Protein AF-A0A6G1S6I3-F1 (afdb_monomer_lite)

pLDDT: mean 80.15, std 24.61, range [24.91, 98.75]

Sequence (447 aa):
QQQQQQQQTSSEDKPTVAAAPRSRAELRSLWRKAIREQITLLKMDKQNQKLLGSSSNNNTIQANSCQRLSPAPPPSTTAARPSSGLGGGISPDCGLDSANGIKLNYKPVRWSKEAPQQWDRILKQDPTKKVPFTEVARLVRLGVPMKRRGEIWMFLMNQYQLRYGTSFQPVDSDFRGDANQTYRGLLSQLSTQQHEIFVDIGRTFPSHPYYSQYLSIGQLSLFNLLKAYSLLDRQVGYCQGLSFVAGILLLHVDSEDEAFELMRHLMFNFGLRKQYLPSMDALHLQLYQMTRLLRDHEFQIFDHFDKHDISPSLYAAPWFLTLFASQFPLGFVARLLDLIYLIGIEAIFRVSLTLLAYHRSSIIDCASLEFIMDFMRDGLTKIDDQNLVKIFNDALALDLRNKLIEYEIEYSFYCAEDMARAQSGNQNPNQHHHHHHHHHHHHRGAG

Secondary structure (DSSP, 8-state):
--SS----S--------PPPPPPHHHHHHHHHHHHHHHHHHHHHHHHHHHHHHHHHHHSSSSSS---------------------------S---HHHHHHHHT-SPPPP--TTHHHHHHHHHTS-TTSPPPHHHHHHHHHH---GGGHHHHHHHHHHHHHHHH--SS--S-TT--S-TT--HHHHHTSPPTTHHHHHHHHTTSSTTSTTTSSTT-HHHHHHHHHHHHHHHH-TTT---TTHHHHHHHHHTT-S-HHHHHHHHHIIIIIS-GGGGGSTT-HHHHHHHHHHHHHHHHH-HHHHHHHHHTT--GGGTTHHHHHHTTTTTS-HHHHHHHHHHHHHH-THHHHHHHHHHHHHTHHHHHT--SHHHHHHIIIIITT---HHHHHHHHHHHHH---HHHHHHHHHHHHHHHHHHHHHHHHTTS-SS-----------------

Foldseek 3Di:
DPDPPDDDDDDDDDDDPDDPDDDPVVVVVVVVVVVVVVVVVVVVVVVVVVVVVVVVVVVVVPPPDDDDDDDDDDDDDDDDDDDDDDDDDDDPDDDPPPLLVQLLPFDAQDAAPCLVVLVVVVLPDDLLDADDLVSLLVSLLRPDDQQCLLVNLVSLLSNLCNVPVDDLAAPDPPQDFDSPDALVNQLVDDAPCLVVLLVQLCLAPCVRRQRVDDPHPLSVLLSSLLSSVLSRRVQLRDARQVSLVLSLLVSRDSDSRSSNSSSSCQCGVLVLVVCSGPVNPVVVLVQLLLLVLCVVPVVLLNVLCVVQVHGCVLQCSSCSSNVCRSQETSNLSSSLSSVCSSPNPVSSSLLVSLLCVVCVVVLNPQDHPVSNSVCSRNVSRPDDSVVSSVSSSSSSVDDCVVVSVVSSVVVVVVVVVVVVVVVVVVPDPDDDDDDDDDDDDDDDDDD

InterPro domains:
  IPR000195 Rab-GAP-TBC domain [PF00566] (149-363)
  IPR000195 Rab-GAP-TBC domain [PS50086] (143-344)
  IPR000195 Rab-GAP-TBC domain [SM00164] (140-367)
  IPR021785 Domain of unknown function DUF3350 [PF11830] (9-51)
  IPR035969 Rab-GAP-TBC domain superfamily [SSF47923] (124-304)
  IPR035969 Rab-GAP-TBC domain superfamily [SSF47923] (280-396)
  IPR050302 Rab GTPase-activating TBC domain-containing protein [PTHR47219] (10-427)

Radius of gyration: 29.83 Å; chains: 1; bounding box: 101×83×102 Å

Organism: NCBI:txid561515

Structure (mmCIF, N/CA/C/O backbone):
data_AF-A0A6G1S6I3-F1
#
_entry.id   AF-A0A6G1S6I3-F1
#
loop_
_atom_site.group_PDB
_atom_site.id
_atom_site.type_symbol
_atom_site.label_atom_id
_atom_site.label_alt_id
_atom_site.label_comp_id
_atom_site.label_asym_id
_atom_site.label_entity_id
_atom_site.label_seq_id
_atom_site.pdbx_PDB_ins_code
_atom_site.Cartn_x
_atom_site.Cartn_y
_atom_site.Cartn_z
_atom_site.occupancy
_atom_site.B_iso_or_equiv
_atom_site.auth_seq_id
_atom_site.auth_comp_id
_atom_site.auth_asym_id
_atom_site.auth_atom_id
_atom_site.pdbx_PDB_model_num
ATOM 1 N N . GLN A 1 1 ? 75.418 12.137 -12.716 1.00 45.47 1 GLN A N 1
ATOM 2 C CA . GLN A 1 1 ? 74.433 12.907 -13.508 1.00 45.47 1 GLN A CA 1
ATOM 3 C C . GLN A 1 1 ? 74.299 12.390 -14.953 1.00 45.47 1 GLN A C 1
ATOM 5 O O . GLN A 1 1 ? 74.068 13.170 -15.859 1.00 45.47 1 GLN A O 1
ATOM 10 N N . GLN A 1 2 ? 74.360 11.070 -15.165 1.00 41.38 2 GLN A N 1
ATOM 11 C CA . GLN A 1 2 ? 73.916 10.367 -16.378 1.00 41.38 2 GLN A CA 1
ATOM 12 C C . GLN A 1 2 ? 73.613 8.927 -15.945 1.00 41.38 2 GLN A C 1
ATOM 14 O O . GLN A 1 2 ? 74.511 8.098 -15.971 1.00 41.38 2 GLN A O 1
ATOM 19 N N . GLN A 1 3 ? 72.418 8.669 -15.399 1.00 36.34 3 GLN A N 1
ATOM 20 C CA . GLN A 1 3 ? 71.861 7.307 -15.233 1.00 36.34 3 GLN A CA 1
ATOM 21 C C . GLN A 1 3 ? 70.402 7.296 -14.723 1.00 36.34 3 GLN A C 1
ATOM 23 O O . GLN A 1 3 ? 69.977 6.355 -14.065 1.00 36.34 3 GLN A O 1
ATOM 28 N N . GLN A 1 4 ? 69.609 8.338 -15.012 1.00 38.41 4 GLN A N 1
ATOM 29 C CA . GLN A 1 4 ? 68.197 8.393 -14.591 1.00 38.41 4 GLN A CA 1
ATOM 30 C C . GLN A 1 4 ? 67.244 9.057 -15.601 1.00 38.41 4 GLN A C 1
ATOM 32 O O . GLN A 1 4 ? 66.181 9.538 -15.229 1.00 38.41 4 GLN A O 1
ATOM 37 N N . GLN A 1 5 ? 67.578 9.053 -16.893 1.00 42.41 5 GLN A N 1
ATOM 38 C CA . GLN A 1 5 ? 66.646 9.451 -17.956 1.00 42.41 5 GLN A CA 1
ATOM 39 C C . GLN A 1 5 ? 66.814 8.531 -19.161 1.00 42.41 5 GLN A C 1
ATOM 41 O O . GLN A 1 5 ? 67.580 8.819 -20.070 1.00 42.41 5 GLN A O 1
ATOM 46 N N . GLN A 1 6 ? 66.123 7.396 -19.114 1.00 33.06 6 GLN A N 1
ATOM 47 C CA . GLN A 1 6 ? 65.689 6.605 -20.270 1.00 33.06 6 GLN A CA 1
ATOM 48 C C . GLN A 1 6 ? 64.603 5.636 -19.772 1.00 33.06 6 GLN A C 1
ATOM 50 O O . GLN A 1 6 ? 64.751 4.421 -19.736 1.00 33.06 6 GLN A O 1
ATOM 55 N N . GLN A 1 7 ? 63.508 6.220 -19.281 1.00 38.91 7 GLN A N 1
ATOM 56 C CA . GLN A 1 7 ? 62.196 5.582 -19.321 1.00 38.91 7 GLN A CA 1
ATOM 57 C C . GLN A 1 7 ? 61.546 5.984 -20.646 1.00 38.91 7 GLN A C 1
ATOM 59 O O . GLN A 1 7 ? 61.703 7.126 -21.065 1.00 38.91 7 GLN A O 1
ATOM 64 N N . GLN A 1 8 ? 60.783 5.056 -21.227 1.00 41.56 8 GLN A N 1
ATOM 65 C CA . GLN A 1 8 ? 60.054 5.132 -22.502 1.00 41.56 8 GLN A CA 1
ATOM 66 C C . GLN A 1 8 ? 60.858 4.696 -23.729 1.00 41.56 8 GLN A C 1
ATOM 68 O O . GLN A 1 8 ? 61.377 5.505 -24.488 1.00 41.56 8 GLN A O 1
ATOM 73 N N . THR A 1 9 ? 60.918 3.382 -23.944 1.00 37.66 9 THR A N 1
ATOM 74 C CA . THR A 1 9 ? 60.496 2.698 -25.185 1.00 37.66 9 THR A CA 1
ATOM 75 C C . THR A 1 9 ? 60.790 1.201 -25.040 1.00 37.66 9 THR A C 1
ATOM 77 O O . THR A 1 9 ? 61.778 0.822 -24.424 1.00 37.66 9 THR A O 1
ATOM 80 N N . SER A 1 10 ? 59.923 0.358 -25.605 1.00 36.47 10 SER A N 1
ATOM 81 C CA . SER A 1 10 ? 59.977 -1.117 -25.648 1.00 36.47 10 SER A CA 1
ATOM 82 C C . SER A 1 10 ? 59.560 -1.883 -24.377 1.00 36.47 10 SER A C 1
ATOM 84 O O . SER A 1 10 ? 60.345 -2.154 -23.478 1.00 36.47 10 SER A O 1
ATOM 86 N N . SER A 1 11 ? 58.298 -2.315 -24.336 1.00 31.52 11 SER A N 1
ATOM 87 C CA . SER A 1 11 ? 57.974 -3.645 -23.805 1.00 31.52 11 SER A CA 1
ATOM 88 C C . SER A 1 11 ? 56.847 -4.253 -24.637 1.00 31.52 11 SER A C 1
ATOM 90 O O . SER A 1 11 ? 55.808 -3.642 -24.859 1.00 31.52 11 SER A O 1
ATOM 92 N N . GLU A 1 12 ? 57.183 -5.414 -25.177 1.00 34.47 12 GLU A N 1
ATOM 93 C CA . GLU A 1 12 ? 56.490 -6.275 -26.126 1.00 34.47 12 GLU A CA 1
ATOM 94 C C . GLU A 1 12 ? 55.031 -6.600 -25.768 1.00 34.47 12 GLU A C 1
ATOM 96 O O . GLU A 1 12 ? 54.714 -7.004 -24.646 1.00 34.47 12 GLU A O 1
ATOM 101 N N . ASP A 1 13 ? 54.166 -6.507 -26.782 1.00 35.06 13 ASP A N 1
ATOM 102 C CA . ASP A 1 13 ? 52.813 -7.057 -26.808 1.00 35.06 13 ASP A CA 1
ATOM 103 C C . ASP A 1 13 ? 52.830 -8.573 -26.550 1.00 35.06 13 ASP A C 1
ATOM 105 O O . ASP A 1 13 ? 53.221 -9.374 -27.404 1.00 35.06 13 ASP A O 1
ATOM 109 N N . LYS A 1 14 ? 52.334 -8.990 -25.381 1.00 37.66 14 LYS A N 1
ATOM 110 C CA . LYS A 1 14 ? 51.803 -10.344 -25.184 1.00 37.66 14 LYS A CA 1
ATOM 111 C C . LYS A 1 14 ? 50.299 -10.307 -25.450 1.00 37.66 14 LYS A C 1
ATOM 113 O O . LYS A 1 14 ? 49.610 -9.527 -24.793 1.00 37.66 14 LYS A O 1
ATOM 118 N N . PRO A 1 15 ? 49.756 -11.158 -26.339 1.00 35.81 15 PRO A N 1
ATOM 119 C CA . PRO A 1 15 ? 48.322 -11.194 -26.570 1.00 35.81 15 PRO A CA 1
ATOM 120 C C . PRO A 1 15 ? 47.624 -11.697 -25.302 1.00 35.81 15 PRO A C 1
ATOM 122 O O . PRO A 1 15 ? 47.793 -12.844 -24.882 1.00 35.81 15 PRO A O 1
ATOM 125 N N . THR A 1 16 ? 46.840 -10.826 -24.674 1.00 38.66 16 THR A N 1
ATOM 126 C CA . THR A 1 16 ? 45.869 -11.187 -23.645 1.00 38.66 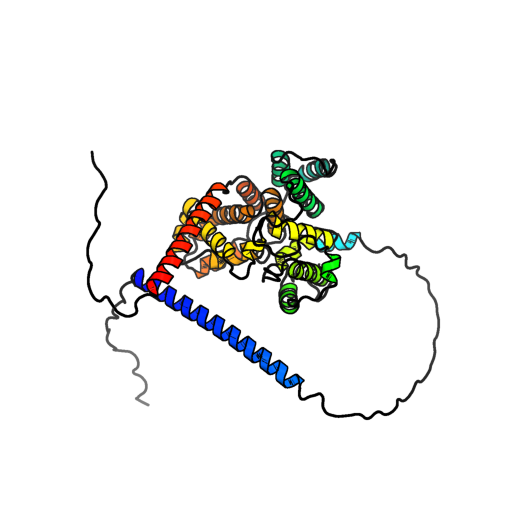16 THR A CA 1
ATOM 127 C C . THR A 1 16 ? 44.805 -12.065 -24.292 1.00 38.66 16 THR A C 1
ATOM 129 O O . THR A 1 16 ? 43.951 -11.599 -25.041 1.00 38.66 16 THR A O 1
ATOM 132 N N . VAL A 1 17 ? 44.872 -13.369 -24.019 1.00 40.06 17 VAL A N 1
ATOM 133 C CA . VAL A 1 17 ? 43.824 -14.326 -24.381 1.00 40.06 17 VAL A CA 1
ATOM 134 C C . VAL A 1 17 ? 42.532 -13.869 -23.704 1.00 40.06 17 VAL A C 1
ATOM 136 O O . VAL A 1 17 ? 42.394 -13.965 -22.485 1.00 40.06 17 VAL A O 1
ATOM 139 N N . ALA A 1 18 ? 41.600 -13.329 -24.490 1.00 41.09 18 ALA A N 1
ATOM 140 C CA . ALA A 1 18 ? 40.268 -12.982 -24.023 1.00 41.09 18 ALA A CA 1
ATOM 141 C C . ALA A 1 18 ? 39.595 -14.251 -23.478 1.00 41.09 18 ALA A C 1
ATOM 143 O O . ALA A 1 18 ? 39.411 -15.229 -24.205 1.00 41.09 18 ALA A O 1
ATOM 144 N N . ALA A 1 19 ? 39.272 -14.254 -22.183 1.00 51.22 19 ALA A N 1
ATOM 145 C CA . ALA A 1 19 ? 38.550 -15.352 -21.558 1.00 51.22 19 ALA A CA 1
ATOM 146 C C . ALA A 1 19 ? 37.203 -15.528 -22.272 1.00 51.22 19 ALA A C 1
ATOM 148 O O . ALA A 1 19 ? 36.432 -14.574 -22.392 1.00 51.22 19 ALA A O 1
ATOM 149 N N . ALA A 1 20 ? 36.942 -16.739 -22.766 1.00 55.16 20 ALA A N 1
ATOM 150 C CA . ALA A 1 20 ? 35.698 -17.068 -23.447 1.00 55.16 20 ALA A CA 1
ATOM 151 C C . ALA A 1 20 ? 34.478 -16.697 -22.573 1.00 55.16 20 ALA A C 1
ATOM 153 O O . ALA A 1 20 ? 34.546 -16.825 -21.344 1.00 55.16 20 ALA A O 1
ATOM 154 N N . PRO A 1 21 ? 33.364 -16.241 -23.176 1.00 51.81 21 PRO A N 1
ATOM 155 C CA . PRO A 1 21 ? 32.158 -15.896 -22.434 1.00 51.81 21 PRO A CA 1
ATOM 156 C C . PRO A 1 21 ? 31.689 -17.102 -21.613 1.00 51.81 21 PRO A C 1
ATOM 158 O O . PRO A 1 21 ? 31.485 -18.192 -22.150 1.00 51.81 21 PRO A O 1
ATOM 161 N N . ARG A 1 22 ? 31.555 -16.902 -20.295 1.00 68.75 22 ARG A N 1
ATOM 162 C CA . ARG A 1 22 ? 31.169 -17.956 -19.347 1.00 68.75 22 ARG A CA 1
ATOM 163 C C . ARG A 1 22 ? 29.825 -18.540 -19.752 1.00 68.75 22 ARG A C 1
ATOM 165 O O . ARG A 1 22 ? 28.855 -17.816 -19.975 1.00 68.75 22 ARG A O 1
ATOM 172 N N . SER A 1 23 ? 29.755 -19.861 -19.819 1.00 70.88 23 SER A N 1
ATOM 173 C CA . SER A 1 23 ? 28.521 -20.552 -20.167 1.00 70.88 23 SER A CA 1
ATOM 174 C C . SER A 1 23 ? 27.442 -20.312 -19.101 1.00 70.88 23 SER A C 1
ATOM 176 O O . SER A 1 23 ? 27.721 -20.135 -17.912 1.00 70.88 23 SER A O 1
ATOM 178 N N . ARG A 1 24 ? 26.166 -20.374 -19.497 1.00 50.72 24 ARG A N 1
ATOM 179 C CA . ARG A 1 24 ? 25.011 -20.237 -18.585 1.00 50.72 24 ARG A CA 1
ATOM 180 C C . ARG A 1 24 ? 25.060 -21.221 -17.401 1.00 50.72 24 ARG A C 1
ATOM 182 O O . ARG A 1 24 ? 24.511 -20.943 -16.336 1.00 50.72 24 ARG A O 1
ATOM 189 N N . ALA A 1 25 ? 25.726 -22.366 -17.571 1.00 54.75 25 ALA A N 1
ATOM 190 C CA . ALA A 1 25 ? 25.947 -23.356 -16.519 1.00 54.75 25 ALA A CA 1
ATOM 191 C C . ALA A 1 25 ? 26.998 -22.903 -15.489 1.00 54.75 25 ALA A C 1
ATOM 193 O O . ALA A 1 25 ? 26.793 -23.082 -14.286 1.00 54.75 25 ALA A O 1
ATOM 194 N N . GLU A 1 26 ? 28.081 -22.265 -15.935 1.00 57.44 26 GLU A N 1
ATOM 195 C CA . GLU A 1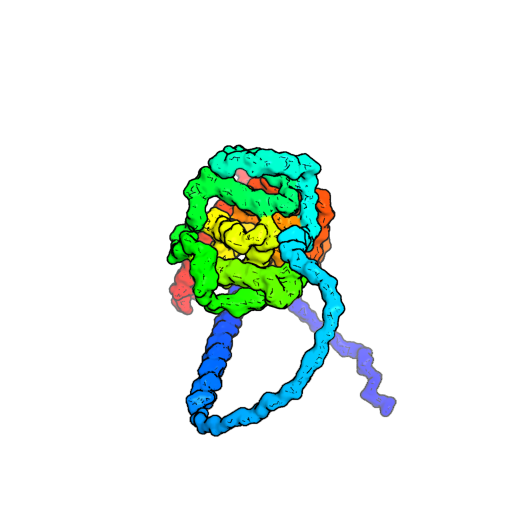 26 ? 29.119 -21.704 -15.064 1.00 57.44 26 GLU A CA 1
ATOM 196 C C . GLU A 1 26 ? 28.604 -20.499 -14.280 1.00 57.44 26 GLU A C 1
ATOM 198 O O . GLU A 1 26 ? 28.849 -20.410 -13.079 1.00 57.44 26 GLU A O 1
ATOM 203 N N . LEU A 1 27 ? 27.807 -19.629 -14.908 1.00 55.47 27 LEU A N 1
ATOM 204 C CA . LEU A 1 27 ? 27.153 -18.509 -14.221 1.00 55.47 27 LEU A CA 1
ATOM 205 C C . LEU A 1 27 ? 26.205 -18.999 -13.118 1.00 55.47 27 LEU A C 1
ATOM 207 O O . LEU A 1 27 ? 26.269 -18.524 -11.987 1.00 55.47 27 LEU A O 1
ATOM 211 N N . ARG A 1 28 ? 25.398 -20.035 -13.389 1.00 49.44 28 ARG A N 1
ATOM 212 C CA . ARG A 1 28 ? 24.546 -20.679 -12.370 1.00 49.44 28 ARG A CA 1
ATOM 213 C C . ARG A 1 28 ? 25.351 -21.357 -11.258 1.00 49.44 28 ARG A C 1
ATOM 215 O O . ARG A 1 28 ? 24.899 -21.405 -10.116 1.00 49.44 28 ARG A O 1
ATOM 222 N N . SER A 1 29 ? 26.521 -21.911 -11.572 1.00 65.44 29 SER A N 1
ATOM 223 C CA . SER A 1 29 ? 27.428 -22.496 -10.575 1.00 65.44 29 SER A CA 1
ATOM 224 C C . SER A 1 29 ? 28.012 -21.425 -9.651 1.00 65.44 29 SER A C 1
ATOM 226 O O . SER A 1 29 ? 27.959 -21.562 -8.429 1.00 65.44 29 SER A O 1
ATOM 228 N N . LEU A 1 30 ? 28.477 -20.315 -10.228 1.00 61.72 30 LEU A N 1
ATOM 229 C CA . LEU A 1 30 ? 28.998 -19.164 -9.494 1.00 61.72 30 LEU A CA 1
ATOM 230 C C . LEU A 1 30 ? 27.917 -18.496 -8.638 1.00 61.72 30 LEU A C 1
ATOM 232 O O . LEU A 1 30 ? 28.175 -18.187 -7.480 1.00 61.72 30 LEU A O 1
ATOM 236 N N . TRP A 1 31 ? 26.692 -18.371 -9.151 1.00 50.09 31 TRP A N 1
ATOM 237 C CA . TRP A 1 31 ? 25.556 -17.835 -8.398 1.00 50.09 31 TRP A CA 1
ATOM 238 C C . TRP A 1 31 ? 25.187 -18.719 -7.198 1.00 50.09 31 TRP A C 1
ATOM 240 O O . TRP A 1 31 ? 25.031 -18.233 -6.080 1.00 50.09 31 TRP A O 1
ATOM 250 N N . ARG A 1 32 ? 25.161 -20.048 -7.379 1.00 54.94 32 ARG A N 1
ATOM 251 C CA . ARG A 1 32 ? 24.973 -20.997 -6.267 1.00 54.94 32 ARG A CA 1
ATOM 252 C C . ARG A 1 32 ? 26.097 -20.924 -5.235 1.00 54.94 32 ARG A C 1
ATOM 254 O O . ARG A 1 32 ? 25.830 -21.078 -4.044 1.00 54.94 32 ARG A O 1
ATOM 261 N N . LYS A 1 33 ? 27.338 -20.701 -5.673 1.00 66.75 33 LYS A N 1
ATOM 262 C CA . LYS A 1 33 ? 28.486 -20.524 -4.779 1.00 66.75 33 LYS A CA 1
ATOM 263 C C . LYS A 1 33 ? 28.356 -19.231 -3.965 1.00 66.75 33 LYS A C 1
ATOM 265 O O . LYS A 1 33 ? 28.457 -19.296 -2.745 1.00 66.75 33 LYS A O 1
ATOM 270 N N . ALA A 1 34 ? 28.004 -18.120 -4.611 1.00 59.44 34 ALA A N 1
ATOM 271 C CA . ALA A 1 34 ? 27.787 -16.828 -3.961 1.00 59.44 34 ALA A CA 1
ATOM 272 C C . ALA A 1 34 ? 26.655 -16.876 -2.919 1.00 59.44 34 ALA A C 1
ATOM 274 O O . ALA A 1 34 ? 26.817 -16.386 -1.805 1.00 59.44 34 ALA A O 1
ATOM 275 N N . ILE A 1 35 ? 25.538 -17.548 -3.222 1.00 63.50 35 ILE A N 1
ATOM 276 C CA . ILE A 1 35 ? 24.434 -17.721 -2.261 1.00 63.50 35 ILE A CA 1
ATOM 277 C C . ILE A 1 35 ? 24.872 -18.544 -1.048 1.00 63.50 35 ILE A C 1
ATOM 279 O O . ILE A 1 35 ? 24.544 -18.202 0.087 1.00 63.50 35 ILE A O 1
ATOM 283 N N . ARG A 1 36 ? 25.625 -19.631 -1.257 1.00 59.88 36 ARG A N 1
ATOM 284 C CA . ARG A 1 36 ? 26.124 -20.459 -0.147 1.00 59.88 36 ARG A CA 1
ATOM 285 C C . ARG A 1 36 ? 27.100 -19.690 0.739 1.00 59.88 36 ARG A C 1
ATOM 287 O O . ARG A 1 36 ? 27.023 -19.810 1.961 1.00 59.88 36 ARG A O 1
ATOM 294 N N . GLU A 1 37 ? 27.987 -18.903 0.139 1.00 69.00 37 GLU A N 1
ATOM 295 C CA . GLU A 1 37 ? 28.913 -18.028 0.863 1.00 69.00 37 GLU A CA 1
ATOM 296 C C . GLU A 1 37 ? 28.145 -16.974 1.673 1.00 69.00 37 GLU A C 1
ATOM 298 O O . GLU A 1 37 ? 28.385 -16.846 2.872 1.00 69.00 37 GLU A O 1
ATOM 303 N N . GLN A 1 38 ? 27.119 -16.344 1.093 1.00 60.72 38 GLN A N 1
ATOM 304 C CA . GLN A 1 38 ? 26.276 -15.368 1.791 1.00 60.72 38 GLN A CA 1
ATOM 305 C C . GLN A 1 38 ? 25.491 -15.980 2.961 1.00 60.72 38 GLN A C 1
ATOM 307 O O . GLN A 1 38 ? 25.434 -15.406 4.047 1.00 60.72 38 GLN A O 1
ATOM 312 N N . ILE A 1 39 ? 24.923 -17.176 2.786 1.00 66.94 39 ILE A N 1
ATOM 313 C CA . ILE A 1 39 ? 24.236 -17.901 3.868 1.00 66.94 39 ILE A CA 1
ATOM 314 C C . ILE A 1 39 ? 25.217 -18.264 4.988 1.00 66.94 39 ILE A C 1
ATOM 316 O O . ILE A 1 39 ? 24.855 -18.236 6.165 1.00 66.94 39 ILE A O 1
ATOM 320 N N . THR A 1 40 ? 26.455 -18.616 4.638 1.00 69.62 40 THR A N 1
ATOM 321 C CA . THR A 1 40 ? 27.494 -18.965 5.614 1.00 69.62 40 THR A CA 1
ATOM 322 C C . THR A 1 40 ? 27.918 -17.737 6.414 1.00 69.62 40 THR A C 1
ATOM 324 O O . THR A 1 40 ? 27.980 -17.815 7.639 1.00 69.62 40 THR A O 1
ATOM 327 N N . LEU A 1 41 ? 28.105 -16.594 5.749 1.00 73.00 41 LEU A N 1
ATOM 328 C CA . LEU A 1 41 ? 28.377 -15.308 6.392 1.00 73.00 41 LEU A CA 1
ATOM 329 C C . LEU A 1 41 ? 27.248 -14.906 7.348 1.00 73.00 41 LEU A C 1
ATOM 331 O O . LEU A 1 41 ? 27.505 -14.659 8.521 1.00 73.00 41 LEU A O 1
ATOM 335 N N . LEU A 1 42 ? 25.987 -14.977 6.910 1.00 64.38 42 LEU A N 1
ATOM 336 C CA . LEU A 1 42 ? 24.829 -14.661 7.757 1.00 64.38 42 LEU A CA 1
ATOM 337 C C . LEU A 1 42 ? 24.701 -15.597 8.972 1.00 64.38 42 LEU A C 1
ATOM 339 O O . LEU A 1 42 ? 24.310 -15.168 10.060 1.00 64.38 42 LEU A O 1
ATOM 343 N N . LYS A 1 43 ? 25.037 -16.884 8.819 1.00 70.94 43 LYS A N 1
ATOM 344 C CA . LYS A 1 43 ? 25.082 -17.834 9.944 1.00 70.94 43 LYS A CA 1
ATOM 345 C C . LYS A 1 43 ? 26.212 -17.503 10.917 1.00 70.94 43 LYS A C 1
ATOM 347 O O . LYS A 1 43 ? 25.989 -17.572 12.125 1.00 70.94 43 LYS A O 1
ATOM 352 N N . MET A 1 44 ? 27.382 -17.131 10.401 1.00 74.12 44 MET A N 1
ATOM 353 C CA . MET A 1 44 ? 28.539 -16.742 11.204 1.00 74.12 44 MET A CA 1
ATOM 354 C C . MET A 1 44 ? 28.271 -15.443 11.975 1.00 74.12 44 MET A C 1
ATOM 356 O O . MET A 1 44 ? 28.526 -15.396 13.175 1.00 74.12 44 MET A O 1
ATOM 360 N N . ASP A 1 45 ? 27.635 -14.448 11.354 1.00 68.75 45 ASP A N 1
ATOM 361 C CA . ASP A 1 45 ? 27.221 -13.203 12.015 1.00 68.75 45 ASP A CA 1
ATOM 362 C C . ASP A 1 45 ? 26.184 -13.450 13.113 1.00 68.75 45 ASP A C 1
ATOM 364 O O . ASP A 1 45 ? 26.303 -12.927 14.222 1.00 68.75 45 ASP A O 1
ATOM 368 N N . LYS A 1 46 ? 25.206 -14.329 12.864 1.00 74.00 46 LYS A N 1
ATOM 369 C CA . LYS A 1 46 ? 24.226 -14.738 13.881 1.00 74.00 46 LYS A CA 1
ATOM 370 C C . LYS A 1 46 ? 24.886 -15.462 15.059 1.00 74.00 46 LYS A C 1
ATOM 372 O O . LYS A 1 46 ? 24.431 -15.345 16.197 1.00 74.00 46 LYS A O 1
ATOM 377 N N . GLN A 1 47 ? 25.952 -16.220 14.807 1.00 72.69 47 GLN A N 1
ATOM 378 C CA . GLN A 1 47 ? 26.717 -16.908 15.844 1.00 72.69 47 GLN A CA 1
ATOM 379 C C . GLN A 1 47 ? 27.621 -15.936 16.620 1.00 72.69 47 GLN A C 1
ATOM 381 O O . GLN A 1 47 ? 27.671 -16.015 17.846 1.00 72.69 47 GLN A O 1
ATOM 386 N N . ASN A 1 48 ? 28.221 -14.952 15.947 1.00 67.81 48 ASN A N 1
ATOM 387 C CA . ASN A 1 48 ? 28.968 -13.860 16.574 1.00 67.81 48 ASN A CA 1
ATOM 388 C C . ASN A 1 48 ? 28.069 -12.983 17.457 1.00 67.81 48 ASN A C 1
ATOM 390 O O . ASN A 1 48 ? 28.450 -12.659 18.578 1.00 67.81 48 ASN A O 1
ATOM 394 N N . GLN A 1 49 ? 26.842 -12.676 17.029 1.00 71.69 49 GLN A N 1
ATOM 395 C CA . GLN A 1 49 ? 25.861 -11.965 17.860 1.00 71.69 49 GLN A CA 1
ATOM 396 C C . GLN A 1 49 ? 25.462 -12.767 19.110 1.00 71.69 49 GLN A C 1
ATOM 398 O O . GLN A 1 49 ? 25.328 -12.196 20.191 1.00 71.69 49 GLN A O 1
ATOM 403 N N . LYS A 1 50 ? 25.336 -14.098 19.003 1.00 71.94 50 LYS A N 1
ATOM 404 C CA . LYS A 1 50 ? 25.100 -14.974 20.166 1.00 71.94 50 LYS A CA 1
ATOM 405 C C . LYS A 1 50 ? 26.291 -15.014 21.127 1.00 71.94 50 LYS A C 1
ATOM 407 O O . LYS A 1 50 ? 26.083 -15.046 22.339 1.00 71.94 50 LYS A O 1
ATOM 412 N N . LEU A 1 51 ? 27.520 -14.997 20.610 1.00 67.81 51 LEU A N 1
ATOM 413 C CA . LEU A 1 51 ? 28.741 -14.952 21.422 1.00 67.81 51 LEU A CA 1
ATOM 414 C C . LEU A 1 51 ? 28.899 -13.596 22.127 1.00 67.81 51 LEU A C 1
ATOM 416 O O . LEU A 1 51 ? 29.160 -13.566 23.327 1.00 67.81 51 LEU A O 1
ATOM 420 N N . LEU A 1 52 ? 28.628 -12.485 21.435 1.00 59.59 52 LEU A N 1
ATOM 421 C CA . LEU A 1 52 ? 28.627 -11.138 22.018 1.00 59.59 52 LEU A CA 1
ATOM 422 C C . LEU A 1 52 ? 27.526 -10.970 23.081 1.00 59.59 52 LEU A C 1
ATOM 424 O O . LEU A 1 52 ? 27.790 -10.432 24.154 1.00 59.59 52 LEU A O 1
ATOM 428 N N . GLY A 1 53 ? 26.328 -11.519 22.847 1.00 54.03 53 GLY A N 1
ATOM 429 C CA . GLY A 1 53 ? 25.247 -11.549 23.842 1.00 54.03 53 GLY A CA 1
ATOM 430 C C . GLY A 1 53 ? 25.551 -12.426 25.066 1.00 54.03 53 GLY A C 1
ATOM 431 O O . GLY A 1 53 ? 25.083 -12.138 26.165 1.00 54.03 53 GLY A O 1
ATOM 432 N N . SER A 1 54 ? 26.384 -13.460 24.909 1.00 48.31 54 SER A N 1
ATOM 433 C CA . SER A 1 54 ? 26.816 -14.328 26.016 1.00 48.31 54 SER A CA 1
ATOM 434 C C . SER A 1 54 ? 27.953 -13.704 26.841 1.00 48.31 54 SER A C 1
ATOM 436 O O . SER A 1 54 ? 28.001 -13.895 28.055 1.00 48.31 54 SER A O 1
ATOM 438 N N . SER A 1 55 ? 28.825 -12.894 26.227 1.00 43.28 55 SER A N 1
ATOM 439 C CA . SER A 1 55 ? 29.861 -12.130 26.943 1.00 43.28 55 SER A CA 1
ATOM 440 C C . SER A 1 55 ? 29.296 -10.973 27.776 1.00 43.28 55 SER A C 1
ATOM 442 O O . SER A 1 55 ? 29.825 -10.703 28.854 1.00 43.28 55 SER A O 1
ATOM 444 N N . SER A 1 56 ? 28.199 -10.331 27.353 1.00 43.62 56 SER A N 1
ATOM 445 C CA . SER A 1 56 ? 27.531 -9.302 28.170 1.00 43.62 56 SER A CA 1
ATOM 446 C C . SER A 1 56 ? 26.876 -9.866 29.437 1.00 43.62 56 SER A C 1
ATOM 448 O O . SER A 1 56 ? 26.858 -9.176 30.452 1.00 43.62 56 SER A O 1
ATOM 450 N N . ASN A 1 57 ? 26.427 -11.127 29.429 1.00 41.66 57 ASN A N 1
ATOM 451 C CA . ASN A 1 57 ? 25.860 -11.776 30.619 1.00 41.66 57 ASN A CA 1
ATOM 452 C C . ASN A 1 57 ? 26.917 -12.226 31.643 1.00 41.66 57 ASN A C 1
ATOM 454 O O . ASN A 1 57 ? 26.606 -12.327 32.829 1.00 41.66 57 ASN A O 1
ATOM 458 N N . ASN A 1 58 ? 28.172 -12.438 31.231 1.00 37.75 58 ASN A N 1
ATOM 459 C CA . ASN A 1 58 ? 29.242 -12.831 32.156 1.00 37.75 58 ASN A CA 1
ATOM 460 C C . ASN A 1 58 ? 29.845 -11.648 32.936 1.00 37.75 58 ASN A C 1
ATOM 462 O O . ASN A 1 58 ? 30.360 -11.856 34.032 1.00 37.75 58 ASN A O 1
ATOM 466 N N . ASN A 1 59 ? 29.712 -10.408 32.450 1.00 40.47 59 ASN A N 1
ATOM 467 C CA . ASN A 1 59 ? 30.186 -9.219 33.176 1.00 40.47 59 ASN A CA 1
ATOM 468 C C . ASN A 1 59 ? 29.194 -8.691 34.229 1.00 40.47 59 ASN A C 1
ATOM 470 O O . ASN A 1 59 ? 29.572 -7.876 35.067 1.00 40.47 59 ASN A O 1
ATOM 474 N N . THR A 1 60 ? 27.944 -9.165 34.246 1.00 37.19 60 THR A N 1
ATOM 475 C CA . THR A 1 60 ? 26.935 -8.740 35.238 1.00 37.19 60 THR A CA 1
ATOM 476 C C . THR A 1 60 ? 26.935 -9.605 36.507 1.00 37.19 60 THR A C 1
ATOM 478 O O . THR A 1 60 ? 26.391 -9.192 37.528 1.00 37.19 60 THR A O 1
ATOM 481 N N . ILE A 1 61 ? 27.599 -10.769 36.506 1.00 36.31 61 ILE A N 1
ATOM 482 C CA . ILE A 1 61 ? 27.627 -11.681 37.668 1.00 36.31 61 ILE A CA 1
ATOM 483 C C . ILE A 1 61 ? 28.814 -11.420 38.622 1.00 36.31 61 ILE A C 1
ATOM 485 O O . ILE A 1 61 ? 28.792 -11.879 39.760 1.00 36.31 61 ILE A O 1
ATOM 489 N N . GLN A 1 62 ? 29.798 -10.590 38.253 1.00 32.47 62 GLN A N 1
ATOM 490 C CA . GLN A 1 62 ? 30.934 -10.255 39.136 1.00 32.47 62 GLN A CA 1
ATOM 491 C C . GLN A 1 62 ? 30.805 -8.945 39.936 1.00 32.47 62 GLN A C 1
ATOM 493 O O . GLN A 1 62 ? 31.704 -8.623 40.708 1.00 32.47 62 GLN A O 1
ATOM 498 N N . ALA A 1 63 ? 29.693 -8.209 39.830 1.00 32.75 63 ALA A N 1
ATOM 499 C CA . ALA A 1 63 ? 29.522 -6.921 40.522 1.00 32.75 63 ALA A CA 1
ATOM 500 C C . ALA A 1 63 ? 28.618 -6.960 41.776 1.00 32.75 63 ALA A C 1
ATOM 502 O O . ALA A 1 63 ? 28.382 -5.917 42.378 1.00 32.75 63 ALA A O 1
ATOM 503 N N . ASN A 1 64 ? 28.134 -8.135 42.205 1.00 32.53 64 ASN A N 1
ATOM 504 C CA . ASN A 1 64 ? 27.205 -8.275 43.342 1.00 32.53 64 ASN A CA 1
ATOM 505 C C . ASN A 1 64 ? 27.790 -9.033 44.547 1.00 32.53 64 ASN A C 1
ATOM 507 O O . ASN A 1 64 ? 27.099 -9.785 45.233 1.00 32.53 64 ASN A O 1
ATOM 511 N N . SER A 1 65 ? 29.063 -8.795 44.856 1.00 34.62 65 SER A N 1
ATOM 512 C CA . SER A 1 65 ? 29.657 -9.235 46.119 1.00 34.62 65 SER A CA 1
ATOM 513 C C . SER A 1 65 ? 30.604 -8.179 46.680 1.00 34.62 65 SER A C 1
ATOM 515 O O . SER A 1 65 ? 31.815 -8.318 46.574 1.00 34.62 65 SER A O 1
ATOM 517 N N . CYS A 1 66 ? 30.057 -7.124 47.286 1.00 28.22 66 CYS A N 1
ATOM 518 C CA . CYS A 1 66 ? 30.710 -6.424 48.393 1.00 28.22 66 CYS A CA 1
ATOM 519 C C . CYS A 1 66 ? 29.668 -5.645 49.204 1.00 28.22 66 CYS A C 1
ATOM 521 O O . CYS A 1 66 ? 28.820 -4.932 48.674 1.00 28.22 66 CYS A O 1
ATOM 523 N N . GLN A 1 67 ? 29.696 -5.883 50.508 1.00 31.81 67 GLN A N 1
ATOM 524 C CA . GLN A 1 67 ? 28.708 -5.477 51.494 1.00 31.81 67 GLN A CA 1
ATOM 525 C C . GLN A 1 67 ? 28.827 -3.994 51.887 1.00 31.81 67 GLN A C 1
ATOM 527 O O . GLN A 1 67 ? 29.924 -3.466 51.998 1.00 31.81 67 GLN A O 1
ATOM 532 N N . ARG A 1 68 ? 27.659 -3.403 52.187 1.00 29.59 68 ARG A N 1
ATOM 533 C CA . ARG A 1 68 ? 27.301 -2.691 53.434 1.00 29.59 68 ARG A CA 1
ATOM 534 C C . ARG A 1 68 ? 28.317 -1.666 53.974 1.00 29.59 68 ARG A C 1
ATOM 536 O O . ARG A 1 68 ? 29.349 -2.065 54.486 1.00 29.59 68 ARG A O 1
ATOM 543 N N . LEU A 1 69 ? 27.908 -0.391 54.025 1.00 27.14 69 LEU A N 1
ATOM 544 C CA . LEU A 1 69 ? 28.033 0.534 55.173 1.00 27.14 69 LEU A CA 1
ATOM 545 C C . LEU A 1 69 ? 27.368 1.887 54.824 1.00 27.14 69 LEU A C 1
ATOM 547 O O . LEU A 1 69 ? 27.702 2.507 53.821 1.00 27.14 69 LEU A O 1
ATOM 551 N N . SER A 1 70 ? 26.413 2.334 55.646 1.00 31.62 70 SER A N 1
ATOM 552 C CA . SER A 1 70 ? 25.922 3.728 55.675 1.00 31.62 70 SER A CA 1
ATOM 553 C C . SER A 1 70 ? 26.941 4.626 56.395 1.00 31.62 70 SER A C 1
ATOM 555 O O . SER A 1 70 ? 27.677 4.112 57.242 1.00 31.62 70 SER A O 1
ATOM 557 N N . PRO A 1 71 ? 26.972 5.951 56.135 1.00 31.78 71 PRO A N 1
ATOM 558 C CA . PRO A 1 71 ? 26.335 6.868 57.100 1.00 31.78 71 PRO A CA 1
ATOM 559 C C . PRO A 1 71 ? 25.726 8.184 56.534 1.00 31.78 71 PRO A C 1
ATOM 561 O O . PRO A 1 71 ? 26.138 8.688 55.499 1.00 31.78 71 PRO A O 1
ATOM 564 N N . ALA A 1 72 ? 24.741 8.684 57.302 1.00 27.39 72 ALA A N 1
ATOM 565 C CA . ALA A 1 72 ? 24.225 10.043 57.606 1.00 27.39 72 ALA A CA 1
ATOM 566 C C . ALA A 1 72 ? 24.258 11.251 56.609 1.00 27.39 72 ALA A C 1
ATOM 568 O O . ALA A 1 72 ? 25.233 11.442 55.890 1.00 27.39 72 ALA A O 1
ATOM 569 N N . PRO A 1 73 ? 23.242 12.158 56.659 1.00 42.97 73 PRO A N 1
ATOM 570 C CA . PRO A 1 73 ? 23.139 13.372 55.830 1.00 42.97 73 PRO A CA 1
ATOM 571 C C . PRO A 1 73 ? 23.566 14.670 56.562 1.00 42.97 73 PRO A C 1
ATOM 573 O O . PRO A 1 73 ? 23.572 14.702 57.794 1.00 42.97 73 PRO A O 1
ATOM 576 N N . PRO A 1 74 ? 23.825 15.777 55.831 1.00 31.86 74 PRO A N 1
ATOM 577 C CA . PRO A 1 74 ? 23.629 17.124 56.394 1.00 31.86 74 PRO A CA 1
ATOM 578 C C . PRO A 1 74 ? 22.984 18.107 55.363 1.00 31.86 74 PRO A C 1
ATOM 580 O O . PRO A 1 74 ? 22.602 17.677 54.276 1.00 31.86 74 PRO A O 1
ATOM 583 N N . PRO A 1 75 ? 22.742 19.398 55.682 1.00 31.75 75 PRO A N 1
ATOM 584 C CA . PRO A 1 75 ? 21.461 19.860 56.208 1.00 31.75 75 PRO A CA 1
ATOM 585 C C . PRO A 1 75 ? 20.772 20.926 55.328 1.00 31.75 75 PRO A C 1
ATOM 587 O O . PRO A 1 75 ? 21.333 21.494 54.395 1.00 31.75 75 PRO A O 1
ATOM 590 N N . SER A 1 76 ? 19.524 21.212 55.687 1.00 31.14 76 SER A N 1
ATOM 591 C CA . SER A 1 76 ? 18.679 22.302 55.200 1.00 31.14 76 SER A CA 1
ATOM 592 C C . SER A 1 76 ? 19.139 23.685 55.676 1.00 31.14 76 SER A C 1
ATOM 594 O O . SER A 1 76 ? 19.353 23.867 56.876 1.00 31.14 76 SER A O 1
ATOM 596 N N . THR A 1 77 ? 19.116 24.681 54.781 1.00 27.86 77 THR A N 1
ATOM 597 C CA . THR A 1 77 ? 19.108 26.105 55.156 1.00 27.86 77 THR A CA 1
ATOM 598 C C . THR A 1 77 ? 18.053 26.872 54.355 1.00 27.86 77 THR A C 1
ATOM 600 O O . THR A 1 77 ? 18.001 26.841 53.130 1.00 27.86 77 THR A O 1
ATOM 603 N N . THR A 1 78 ? 17.196 27.537 55.118 1.00 26.53 78 THR A N 1
ATOM 604 C CA . THR A 1 78 ? 16.166 28.538 54.810 1.00 26.53 78 THR A CA 1
ATOM 605 C C . THR A 1 78 ? 16.642 29.726 53.965 1.00 26.53 78 THR A C 1
ATOM 607 O O . THR A 1 78 ? 17.726 30.234 54.233 1.00 26.53 78 THR A O 1
ATOM 610 N N . ALA A 1 79 ? 15.782 30.289 53.100 1.00 26.09 79 ALA A N 1
ATOM 611 C CA . ALA A 1 79 ? 15.114 31.583 53.359 1.00 26.09 79 ALA A CA 1
ATOM 612 C C . ALA A 1 79 ? 14.387 32.198 52.135 1.00 26.09 79 ALA A C 1
ATOM 614 O O . ALA A 1 79 ? 14.917 32.262 51.034 1.00 26.09 79 ALA A O 1
ATOM 615 N N . ALA A 1 80 ? 13.211 32.756 52.449 1.00 25.86 80 ALA A N 1
ATOM 616 C CA . ALA A 1 80 ? 12.597 33.987 51.930 1.00 25.86 80 ALA A CA 1
ATOM 617 C C . ALA A 1 80 ? 11.981 34.052 50.510 1.00 25.86 80 ALA A C 1
ATOM 619 O O . ALA A 1 80 ? 12.640 34.172 49.485 1.00 25.86 80 ALA A O 1
ATOM 620 N N . ARG A 1 81 ? 10.643 34.154 50.532 1.00 29.23 81 ARG A N 1
ATOM 621 C CA . ARG A 1 81 ? 9.778 34.890 49.588 1.00 29.23 81 ARG A CA 1
ATOM 622 C C . ARG A 1 81 ? 10.208 36.367 49.459 1.00 29.23 81 ARG A C 1
ATOM 624 O O . ARG A 1 81 ? 10.704 36.935 50.431 1.00 29.23 81 ARG A O 1
ATOM 631 N N . PRO A 1 82 ? 9.849 37.029 48.347 1.00 26.98 82 PRO A N 1
ATOM 632 C CA . PRO A 1 82 ? 8.703 37.936 48.437 1.00 26.98 82 PRO A CA 1
ATOM 633 C C . PRO A 1 82 ? 7.698 37.782 47.288 1.00 26.98 82 PRO A C 1
ATOM 635 O O . PRO A 1 82 ? 7.977 37.259 46.215 1.00 26.98 82 PRO A O 1
ATOM 638 N N . SER A 1 83 ? 6.486 38.229 47.588 1.00 27.48 83 SER A N 1
ATOM 639 C CA . SER A 1 83 ? 5.276 38.205 46.778 1.00 27.48 83 SER A CA 1
ATOM 640 C C . SER A 1 83 ? 4.986 39.561 46.130 1.00 27.48 83 SER A C 1
ATOM 642 O O . SER A 1 83 ? 4.914 40.561 46.839 1.00 27.48 83 SER A O 1
ATOM 644 N N . SER A 1 84 ? 4.677 39.548 44.837 1.00 28.59 84 SER A N 1
ATOM 645 C CA . SER A 1 84 ? 3.737 40.432 44.120 1.00 28.59 84 SER A CA 1
ATOM 646 C C . SER A 1 84 ? 3.571 39.789 42.731 1.00 28.59 84 SER A C 1
ATOM 648 O O . SER A 1 84 ? 4.551 39.479 42.073 1.00 28.59 84 SER A O 1
ATOM 650 N N . GLY A 1 85 ? 2.407 39.318 42.290 1.00 26.75 85 GLY A N 1
ATOM 651 C CA . GLY A 1 85 ? 1.134 40.013 42.208 1.00 26.75 85 GLY A CA 1
ATOM 652 C C . GLY A 1 85 ? 1.018 40.584 40.798 1.00 26.75 85 GLY A C 1
ATOM 653 O O . GLY A 1 85 ? 1.520 41.674 40.585 1.00 26.75 85 GLY A O 1
ATOM 654 N N . LEU A 1 86 ? 0.416 39.835 39.864 1.00 27.52 86 LEU A N 1
ATOM 655 C CA . LEU A 1 86 ? -0.348 40.324 38.705 1.00 27.52 86 LEU A CA 1
ATOM 656 C C . LEU A 1 86 ? -1.009 39.121 38.010 1.00 27.52 86 LEU A C 1
ATOM 658 O O . LEU A 1 86 ? -0.374 38.099 37.759 1.00 27.52 86 LEU A O 1
ATOM 662 N N . GLY A 1 87 ? -2.321 39.231 37.814 1.00 27.97 87 GLY A N 1
ATOM 663 C CA . GLY A 1 87 ? -3.193 38.156 37.366 1.00 27.97 87 GLY A CA 1
ATOM 664 C C . GLY A 1 87 ? -3.102 37.842 35.875 1.00 27.97 87 GLY A C 1
ATOM 665 O O . GLY A 1 87 ? -2.718 38.666 35.052 1.00 27.97 87 GLY A O 1
ATOM 666 N N . GLY A 1 88 ? -3.542 36.633 35.553 1.00 24.91 88 GLY A N 1
ATOM 667 C CA . GLY A 1 88 ? -3.809 36.153 34.207 1.00 24.91 88 GLY A CA 1
ATOM 668 C C . GLY A 1 88 ? -4.476 34.795 34.342 1.00 24.91 88 GLY A C 1
ATOM 669 O O . GLY A 1 88 ? -3.805 33.804 34.611 1.00 24.91 88 GLY A O 1
ATOM 670 N N . GLY A 1 89 ? -5.807 34.771 34.269 1.00 25.98 89 GLY A N 1
ATOM 671 C CA . GLY A 1 89 ? -6.578 33.535 34.291 1.00 25.98 89 GLY A CA 1
ATOM 672 C C . GLY A 1 89 ? -6.144 32.635 33.139 1.00 25.98 89 GLY A C 1
ATOM 673 O O . GLY A 1 89 ? -6.192 33.040 31.981 1.00 25.98 89 GLY A O 1
ATOM 674 N N . ILE A 1 90 ? -5.705 31.423 33.466 1.00 28.28 90 ILE A N 1
ATOM 675 C CA . ILE A 1 90 ? -5.490 30.368 32.483 1.00 28.28 90 ILE A CA 1
ATOM 676 C C . ILE A 1 90 ? -6.836 29.666 32.319 1.00 28.28 90 ILE A C 1
ATOM 678 O O . ILE A 1 90 ? -7.248 28.884 33.176 1.00 28.28 90 ILE A O 1
ATOM 682 N N . SER A 1 91 ? -7.536 29.987 31.233 1.00 27.58 91 SER A N 1
ATOM 683 C CA . SER A 1 91 ? -8.579 29.116 30.692 1.00 27.58 91 SER A CA 1
ATOM 684 C C . SER A 1 91 ? -7.946 27.782 30.276 1.00 27.58 91 SER A C 1
ATOM 686 O O . SER A 1 91 ? -6.894 27.796 29.632 1.00 27.58 91 SER A O 1
ATOM 688 N N . PRO A 1 92 ? -8.560 26.629 30.586 1.00 35.19 92 PRO A N 1
ATOM 689 C CA . PRO A 1 92 ? -8.145 25.351 30.042 1.00 35.19 92 PRO A CA 1
ATOM 690 C C . PRO A 1 92 ? -8.839 25.171 28.692 1.00 35.19 92 PRO A C 1
ATOM 692 O O . PRO A 1 92 ? -9.880 24.532 28.607 1.00 35.19 92 PRO A O 1
ATOM 695 N N . ASP A 1 93 ? -8.299 25.781 27.643 1.00 32.94 93 ASP A N 1
ATOM 696 C CA . ASP A 1 93 ? -8.704 25.432 26.284 1.00 32.94 93 ASP A CA 1
ATOM 697 C C . ASP A 1 93 ? -7.529 25.628 25.325 1.00 32.94 93 ASP A C 1
ATOM 699 O O . ASP A 1 93 ? -7.275 26.714 24.803 1.00 32.94 93 ASP A O 1
ATOM 703 N N . CYS A 1 94 ? -6.732 24.575 25.162 1.00 30.03 94 CYS A N 1
ATOM 704 C CA . CYS A 1 94 ? -5.707 24.516 24.134 1.00 30.03 94 CYS A CA 1
ATOM 705 C C . CYS A 1 94 ? -5.661 23.121 23.492 1.00 30.03 94 CYS A C 1
ATOM 707 O O . CYS A 1 94 ? -4.963 22.216 23.935 1.00 30.03 94 CYS A O 1
ATOM 709 N N . GLY A 1 95 ? -6.358 22.997 22.358 1.00 31.66 95 GLY A N 1
ATOM 710 C CA . GLY A 1 95 ? -5.680 22.543 21.143 1.00 31.66 95 GLY A CA 1
ATOM 711 C C . GLY A 1 95 ? -5.914 21.110 20.669 1.00 31.66 95 GLY A C 1
ATOM 712 O O . GLY A 1 95 ? -4.976 20.509 20.151 1.00 31.66 95 GLY A O 1
ATOM 713 N N . LEU A 1 96 ? -7.136 20.580 20.735 1.00 34.03 96 LEU A N 1
ATOM 714 C CA . LEU A 1 96 ? -7.490 19.382 19.951 1.00 34.03 96 LEU A CA 1
ATOM 715 C C . LEU A 1 96 ? -7.440 19.641 18.427 1.00 34.03 96 LEU A C 1
ATOM 717 O O . LEU A 1 96 ? -7.054 18.755 17.669 1.00 34.03 96 LEU A O 1
ATOM 721 N N . ASP A 1 97 ? -7.661 20.882 17.979 1.00 35.09 97 ASP A N 1
ATOM 722 C CA . ASP A 1 97 ? -7.538 21.269 16.561 1.00 35.09 97 ASP A CA 1
ATOM 723 C C . ASP A 1 97 ? -6.080 21.353 16.050 1.00 35.09 97 ASP A C 1
ATOM 725 O O . ASP A 1 97 ? -5.838 21.392 14.842 1.00 35.09 97 ASP A O 1
ATOM 729 N N . SER A 1 98 ? -5.084 21.354 16.948 1.00 50.47 98 SER A N 1
ATOM 730 C CA . SER A 1 98 ? -3.660 21.498 16.594 1.00 50.47 98 SER A CA 1
ATOM 731 C C . SER A 1 98 ? -3.009 20.167 16.186 1.00 50.47 98 SER A C 1
ATOM 733 O O . SER A 1 98 ? -2.181 20.120 15.273 1.00 50.47 98 SER A O 1
ATOM 735 N N . ALA A 1 99 ? -3.417 19.052 16.803 1.00 55.38 99 ALA A N 1
ATOM 736 C CA . ALA A 1 99 ? -2.806 17.741 16.565 1.00 55.38 99 ALA A CA 1
ATOM 737 C C . ALA A 1 99 ? -3.061 17.215 15.139 1.00 55.38 99 ALA A C 1
ATOM 739 O O . ALA A 1 99 ? -2.138 16.721 14.485 1.00 55.38 99 ALA A O 1
ATOM 740 N N . ASN A 1 100 ? -4.277 17.399 14.616 1.00 61.91 100 ASN A N 1
ATOM 741 C CA . ASN A 1 100 ? -4.629 16.985 13.253 1.00 61.91 100 ASN A CA 1
ATOM 742 C C . ASN A 1 100 ? -3.951 17.843 12.178 1.00 61.91 100 ASN A C 1
ATOM 744 O O . ASN A 1 100 ? -3.605 17.335 11.109 1.00 61.91 100 ASN A O 1
ATOM 748 N N . GLY A 1 101 ? -3.677 19.116 12.478 1.00 76.88 101 GLY A N 1
ATOM 749 C CA . GLY A 1 101 ? -2.874 19.981 11.613 1.00 76.88 101 GLY A CA 1
ATOM 750 C C . GLY A 1 101 ? -1.428 19.495 11.462 1.00 76.88 101 GLY A C 1
ATOM 751 O O . GLY A 1 101 ? -0.869 19.566 10.370 1.00 76.88 101 GLY A O 1
ATOM 752 N N . ILE A 1 102 ? -0.839 18.950 12.533 1.00 89.50 102 ILE A N 1
ATOM 753 C CA . ILE A 1 102 ? 0.538 18.433 12.532 1.00 89.50 102 ILE A CA 1
ATOM 754 C C . ILE A 1 102 ? 0.622 17.067 11.839 1.00 89.50 102 ILE A C 1
ATOM 756 O O . ILE A 1 102 ? 1.555 16.832 11.070 1.00 89.50 102 ILE A O 1
ATOM 760 N N . LYS A 1 103 ? -0.340 16.166 12.088 1.00 94.31 103 LYS A N 1
ATOM 761 C CA . LYS A 1 103 ? -0.369 14.823 11.484 1.00 94.31 103 LYS A CA 1
ATOM 762 C C . LYS A 1 103 ? -0.522 14.862 9.958 1.00 94.31 103 LYS A C 1
ATOM 764 O O . LYS A 1 103 ? 0.168 14.138 9.251 1.00 94.31 103 LYS A O 1
ATOM 769 N N . LEU A 1 104 ? -1.387 15.727 9.432 1.00 95.25 104 LEU A N 1
ATOM 770 C CA . LEU A 1 104 ? -1.666 15.806 7.992 1.00 95.25 104 LEU A CA 1
ATOM 771 C C . LEU A 1 104 ? -0.743 16.787 7.245 1.00 95.25 104 LEU A C 1
ATOM 773 O O . LEU A 1 104 ? -1.105 17.295 6.181 1.00 95.25 104 LEU A O 1
ATOM 777 N N . ASN A 1 105 ? 0.447 17.066 7.786 1.00 94.62 105 ASN A N 1
ATOM 778 C CA . ASN A 1 105 ? 1.405 17.995 7.194 1.00 94.62 105 ASN A CA 1
ATOM 779 C C . ASN A 1 105 ? 2.262 17.327 6.106 1.00 94.62 105 ASN A C 1
ATOM 781 O O . ASN A 1 105 ? 3.454 17.067 6.272 1.00 94.62 105 ASN A O 1
ATOM 785 N N . TYR A 1 106 ? 1.635 17.053 4.965 1.00 95.31 106 TYR A N 1
ATOM 786 C CA . TYR A 1 106 ? 2.310 16.596 3.756 1.00 95.31 106 TYR A CA 1
ATOM 787 C C . TYR A 1 106 ? 1.526 17.011 2.504 1.00 95.31 106 TYR A C 1
ATOM 789 O O . TYR A 1 106 ? 0.338 17.327 2.560 1.00 95.31 106 TYR A O 1
ATOM 797 N N . LYS A 1 107 ? 2.182 17.000 1.338 1.00 94.62 107 LYS A N 1
ATOM 798 C CA . LYS A 1 107 ? 1.536 17.313 0.055 1.00 94.62 107 LYS A CA 1
ATOM 799 C C . LYS A 1 107 ? 0.683 16.122 -0.421 1.00 94.62 107 LYS A C 1
ATOM 801 O O . LYS A 1 107 ? 1.259 15.066 -0.695 1.00 94.62 107 LYS A O 1
ATOM 806 N N . PRO A 1 108 ? -0.650 16.248 -0.567 1.00 94.31 108 PRO A N 1
ATOM 807 C CA . PRO A 1 108 ? -1.484 15.149 -1.042 1.00 94.31 108 PRO A CA 1
ATOM 808 C C . PRO A 1 108 ? -1.516 15.055 -2.576 1.00 94.31 108 PRO A C 1
ATOM 810 O O . PRO A 1 108 ? -1.280 16.038 -3.279 1.00 94.31 108 PRO A O 1
ATOM 813 N N . VAL A 1 109 ? -1.896 13.883 -3.099 1.00 94.31 109 VAL A N 1
ATOM 814 C CA . VAL A 1 109 ? -2.315 13.739 -4.506 1.00 94.31 109 VAL A CA 1
ATOM 815 C C . VAL A 1 109 ? -3.647 14.458 -4.704 1.00 94.31 109 VAL A C 1
ATOM 817 O O . VAL A 1 109 ? -4.515 14.406 -3.831 1.00 94.31 109 VAL A O 1
ATOM 820 N N . ARG A 1 110 ? -3.812 15.143 -5.840 1.00 93.12 110 ARG A N 1
ATOM 821 C CA . ARG A 1 110 ? -5.038 15.890 -6.144 1.00 93.12 110 ARG A CA 1
ATOM 822 C C . ARG A 1 110 ? -6.247 14.961 -6.276 1.00 93.12 110 ARG A C 1
ATOM 824 O O . ARG A 1 110 ? -6.133 13.825 -6.727 1.00 93.12 110 ARG A O 1
ATOM 831 N N . TRP A 1 111 ? -7.413 15.489 -5.930 1.00 93.69 111 TRP A N 1
ATOM 832 C CA . TRP A 1 111 ? -8.718 14.855 -6.111 1.00 93.69 111 TRP A CA 1
ATOM 833 C C . TRP A 1 111 ? -9.655 15.794 -6.881 1.00 93.69 111 TRP A C 1
ATOM 835 O O . TRP A 1 111 ? -9.396 16.998 -6.986 1.00 93.69 111 TRP A O 1
ATOM 845 N N . SER A 1 112 ? -10.737 15.254 -7.441 1.00 94.69 112 SER A N 1
ATOM 846 C CA . SER A 1 112 ? -11.738 16.038 -8.170 1.00 94.69 112 SER A CA 1
ATOM 847 C C . SER A 1 112 ? -12.519 16.957 -7.222 1.00 94.69 112 SER A C 1
ATOM 849 O O . SER A 1 112 ? -12.713 16.648 -6.044 1.00 94.69 112 SER A O 1
ATOM 851 N N . LYS A 1 113 ? -12.997 18.100 -7.727 1.00 94.06 113 LYS A N 1
ATOM 852 C CA . LYS A 1 113 ? -13.705 19.103 -6.908 1.00 94.06 113 LYS A CA 1
ATOM 853 C C . LYS A 1 113 ? -15.003 18.562 -6.302 1.00 94.06 113 LYS A C 1
ATOM 855 O O . LYS A 1 113 ? -15.440 19.037 -5.258 1.00 94.06 113 LYS A O 1
ATOM 860 N N . GLU A 1 114 ? -15.595 17.556 -6.934 1.00 95.00 114 GLU A N 1
ATOM 861 C CA . GLU A 1 114 ? -16.836 16.911 -6.517 1.00 95.00 114 GLU A CA 1
ATOM 862 C C . GLU A 1 114 ? -16.609 15.868 -5.410 1.00 95.00 114 GLU A C 1
ATOM 864 O O . GLU A 1 114 ? -17.546 15.544 -4.678 1.00 95.00 114 GLU A O 1
ATOM 869 N N . ALA A 1 115 ? -15.382 15.351 -5.261 1.00 95.06 115 ALA A N 1
ATOM 870 C CA . ALA A 1 115 ? -15.083 14.237 -4.363 1.00 95.06 115 ALA A CA 1
ATOM 871 C C . ALA A 1 115 ? -15.484 14.490 -2.895 1.00 95.06 115 ALA A C 1
ATOM 873 O O . ALA A 1 115 ? -16.147 13.618 -2.333 1.00 95.06 115 ALA A O 1
ATOM 874 N N . PRO A 1 116 ? -15.188 15.650 -2.262 1.00 96.12 116 PRO A N 1
ATOM 875 C CA . PRO A 1 116 ? -15.563 15.887 -0.865 1.00 96.12 116 PRO A CA 1
ATOM 876 C C . PRO A 1 116 ? -17.068 15.761 -0.622 1.00 96.12 116 PRO A C 1
ATOM 878 O O . PRO A 1 116 ? -17.495 15.015 0.254 1.00 96.12 116 PRO A O 1
ATOM 881 N N . GLN A 1 117 ? -17.877 16.407 -1.467 1.00 96.75 117 GLN A N 1
ATOM 882 C CA . GLN A 1 117 ? -19.332 16.384 -1.327 1.00 96.75 117 GLN A CA 1
ATOM 883 C C . GLN A 1 117 ? -19.910 14.983 -1.528 1.00 96.75 117 GLN A C 1
ATOM 885 O O . GLN A 1 117 ? -20.910 14.636 -0.904 1.00 96.75 117 GLN A O 1
ATOM 890 N N . GLN A 1 118 ? -19.324 14.179 -2.418 1.00 96.75 118 GLN A N 1
ATOM 891 C CA . GLN A 1 118 ? -19.808 12.823 -2.660 1.00 96.75 118 GLN A CA 1
ATOM 892 C C . GLN A 1 118 ? -19.398 11.853 -1.545 1.00 96.75 118 GLN A C 1
ATOM 894 O O . GLN A 1 118 ? -20.227 11.044 -1.129 1.00 96.75 118 GLN A O 1
ATOM 899 N N . TRP A 1 119 ? -18.182 11.977 -1.004 1.00 97.62 119 TRP A N 1
ATOM 900 C CA . TRP A 1 119 ? -17.765 11.220 0.180 1.00 97.62 119 TRP A CA 1
ATOM 901 C C . TRP A 1 119 ? -18.618 11.564 1.401 1.00 97.62 119 TRP A C 1
ATOM 903 O O . TRP A 1 119 ? -19.120 10.655 2.056 1.00 97.62 119 TRP A O 1
ATOM 913 N N . ASP A 1 120 ? -18.891 12.848 1.647 1.00 96.31 120 ASP A N 1
ATOM 914 C CA . ASP A 1 120 ? -19.758 13.284 2.750 1.00 96.31 120 ASP A CA 1
ATOM 915 C C . ASP A 1 120 ? -21.161 12.675 2.678 1.00 96.31 120 ASP A C 1
ATOM 917 O O . ASP A 1 120 ? -21.761 12.365 3.706 1.00 96.31 120 ASP A O 1
ATOM 921 N N . ARG A 1 121 ? -21.702 12.495 1.467 1.00 95.88 121 ARG A N 1
ATOM 922 C CA . ARG A 1 121 ? -23.012 11.857 1.278 1.00 95.88 121 ARG A CA 1
ATOM 923 C C . ARG A 1 121 ? -22.994 10.388 1.671 1.00 95.88 121 ARG A C 1
ATOM 925 O O . ARG A 1 121 ? -23.969 9.942 2.260 1.00 95.88 121 ARG A O 1
ATOM 932 N N . ILE A 1 122 ? -21.934 9.649 1.341 1.00 95.75 122 ILE A N 1
ATOM 933 C CA . ILE A 1 122 ? -21.835 8.221 1.672 1.00 95.75 122 ILE A CA 1
ATOM 934 C C . ILE A 1 122 ? -21.499 8.013 3.147 1.00 95.75 122 ILE A C 1
ATOM 936 O O . ILE A 1 122 ? -22.119 7.171 3.783 1.00 95.75 122 ILE A O 1
ATOM 940 N N . LEU A 1 123 ? -20.596 8.813 3.716 1.00 95.19 123 LEU A N 1
ATOM 941 C CA . LEU A 1 123 ? -20.217 8.706 5.130 1.00 95.19 123 LEU A CA 1
ATOM 942 C C . LEU A 1 123 ? -21.374 9.037 6.090 1.00 95.19 123 LEU A C 1
ATOM 944 O O . LEU A 1 123 ? -21.369 8.583 7.227 1.00 95.19 123 LEU A O 1
ATOM 948 N N . LYS A 1 124 ? -22.380 9.803 5.642 1.00 93.94 124 LYS A N 1
ATOM 949 C CA . LYS A 1 124 ? -23.614 10.080 6.404 1.00 93.94 124 LYS A CA 1
ATOM 950 C C . LYS A 1 124 ? -24.661 8.968 6.325 1.00 93.94 124 LYS A C 1
ATOM 952 O O . LYS A 1 124 ? -25.665 9.040 7.033 1.00 93.94 124 LYS A O 1
ATOM 957 N N . GLN A 1 125 ? -24.497 7.996 5.429 1.00 92.31 125 GLN A N 1
ATOM 958 C CA . GLN A 1 125 ? -25.417 6.866 5.354 1.00 92.31 125 GLN A CA 1
ATOM 959 C C . GLN A 1 125 ? -25.224 5.949 6.560 1.00 92.31 125 GLN A C 1
ATOM 961 O O . GLN A 1 125 ? -24.206 5.989 7.245 1.00 92.31 125 GLN A O 1
ATOM 966 N N . ASP A 1 126 ? -26.227 5.113 6.807 1.00 90.69 126 ASP A N 1
ATOM 967 C CA . ASP A 1 126 ? -26.176 4.101 7.855 1.00 90.69 126 ASP A CA 1
ATOM 968 C C . ASP A 1 126 ? -24.942 3.192 7.664 1.00 90.69 126 ASP A C 1
ATOM 970 O O . ASP A 1 126 ? -24.842 2.524 6.626 1.00 90.69 126 ASP A O 1
ATOM 974 N N . PRO A 1 127 ? -24.013 3.143 8.639 1.00 89.19 127 PRO A N 1
ATOM 975 C CA . PRO A 1 127 ? -22.770 2.387 8.518 1.00 89.19 127 PRO A CA 1
ATOM 976 C C . PRO A 1 127 ? -23.000 0.877 8.406 1.00 89.19 127 PRO A C 1
ATOM 978 O O . PRO A 1 127 ? -22.103 0.164 7.970 1.00 89.19 127 PRO A O 1
ATOM 981 N N . THR A 1 128 ? -24.184 0.367 8.756 1.00 89.94 128 THR A N 1
ATOM 982 C CA . THR A 1 128 ? -24.517 -1.061 8.634 1.00 89.94 128 THR A CA 1
ATOM 983 C C . THR A 1 128 ? -24.928 -1.462 7.214 1.00 89.94 128 THR A C 1
ATOM 985 O O . THR A 1 128 ? -25.005 -2.651 6.890 1.00 89.94 128 THR A O 1
ATOM 988 N N . LYS A 1 129 ? -25.183 -0.486 6.332 1.00 93.31 129 LYS A N 1
ATOM 989 C CA . LYS A 1 129 ? -25.634 -0.745 4.964 1.00 93.31 129 LYS A CA 1
ATOM 990 C C . LYS A 1 129 ? -24.461 -0.950 4.013 1.00 93.31 129 LYS A C 1
ATOM 992 O O . LYS A 1 129 ? -23.489 -0.194 3.983 1.00 93.31 129 LYS A O 1
ATOM 997 N N . LYS A 1 130 ? -24.594 -1.972 3.164 1.00 94.81 130 LYS A N 1
ATOM 998 C CA . LYS A 1 130 ? -23.657 -2.233 2.068 1.00 94.81 130 LYS A CA 1
ATOM 999 C C . LYS A 1 130 ? -23.880 -1.218 0.952 1.00 94.81 130 LYS A C 1
ATOM 1001 O O . LYS A 1 130 ? -24.966 -1.146 0.381 1.00 94.81 130 LYS A O 1
ATOM 1006 N N . VAL A 1 131 ? -22.831 -0.497 0.587 1.00 95.81 131 VAL A N 1
ATOM 1007 C CA . VAL A 1 131 ? -22.795 0.347 -0.613 1.00 95.81 131 VAL A CA 1
ATOM 1008 C C . VAL A 1 131 ? -22.378 -0.524 -1.806 1.00 95.81 131 VAL A C 1
ATOM 1010 O O . VAL A 1 131 ? -21.590 -1.454 -1.631 1.00 95.81 131 VAL A O 1
ATOM 1013 N N . PRO A 1 132 ? -22.863 -0.309 -3.038 1.00 95.75 132 PRO A N 1
ATOM 1014 C CA . PRO A 1 132 ? -22.359 -1.036 -4.205 1.00 95.75 132 PRO A CA 1
ATOM 1015 C C . PRO A 1 132 ? -20.851 -0.823 -4.415 1.00 95.75 132 PRO A C 1
ATOM 1017 O O . PRO A 1 132 ? -20.361 0.298 -4.307 1.00 95.75 132 PRO A O 1
ATOM 1020 N N . PHE A 1 133 ? -20.099 -1.887 -4.731 1.00 94.69 133 PHE A N 1
ATOM 1021 C CA . PHE A 1 133 ? -18.642 -1.792 -4.931 1.00 94.69 133 PHE A CA 1
ATOM 1022 C C . PHE A 1 133 ? -18.275 -0.807 -6.048 1.00 94.69 133 PHE A C 1
ATOM 1024 O O . PHE A 1 133 ? -17.337 -0.031 -5.903 1.00 94.69 133 PHE A O 1
ATOM 1031 N N . THR A 1 134 ? -19.055 -0.793 -7.131 1.00 95.81 134 THR A N 1
ATOM 1032 C CA . THR A 1 134 ? -18.876 0.118 -8.269 1.00 95.81 134 THR A CA 1
ATOM 1033 C C . THR A 1 134 ? -18.935 1.586 -7.859 1.00 95.81 134 THR A C 1
ATOM 1035 O O . THR A 1 134 ? -18.150 2.388 -8.358 1.00 95.81 134 THR A O 1
ATOM 1038 N N . GLU A 1 135 ? -19.815 1.937 -6.921 1.00 96.25 135 GLU A N 1
ATOM 1039 C CA . GLU A 1 135 ? -19.946 3.307 -6.428 1.00 96.25 135 GLU A CA 1
ATOM 1040 C C . GLU A 1 135 ? -18.757 3.700 -5.545 1.00 96.25 135 GLU A C 1
ATOM 1042 O O . GLU A 1 135 ? -18.165 4.761 -5.736 1.00 96.25 135 GLU A O 1
ATOM 1047 N N . VAL A 1 136 ? -18.335 2.813 -4.638 1.00 96.56 136 VAL A N 1
ATOM 1048 C CA . VAL A 1 136 ? -17.147 3.045 -3.803 1.00 96.56 136 VAL A CA 1
ATOM 1049 C C . VAL A 1 136 ? -15.890 3.178 -4.671 1.00 96.56 136 VAL A C 1
ATOM 1051 O O . VAL A 1 136 ? -15.119 4.121 -4.504 1.00 96.56 136 VAL A O 1
ATOM 1054 N N . ALA A 1 137 ? -15.712 2.295 -5.657 1.00 96.81 137 ALA A N 1
ATOM 1055 C CA . ALA A 1 137 ? -14.594 2.355 -6.593 1.00 96.81 137 ALA A CA 1
ATOM 1056 C C . ALA A 1 137 ? -14.601 3.649 -7.422 1.00 96.81 137 ALA A C 1
ATOM 1058 O O . ALA A 1 137 ? -13.552 4.265 -7.623 1.00 96.81 137 ALA A O 1
ATOM 1059 N N . ARG A 1 138 ? -15.781 4.115 -7.854 1.00 97.12 138 ARG A N 1
ATOM 1060 C CA . ARG A 1 138 ? -15.941 5.397 -8.553 1.00 97.12 138 ARG A CA 1
ATOM 1061 C C . ARG A 1 138 ? -15.499 6.574 -7.680 1.00 97.12 138 ARG A C 1
ATOM 1063 O O . ARG A 1 138 ? -14.826 7.470 -8.186 1.00 97.12 138 ARG A O 1
ATOM 1070 N N . LEU A 1 139 ? -15.840 6.578 -6.392 1.00 97.44 139 LEU A N 1
ATOM 1071 C CA . LEU A 1 139 ? -15.428 7.629 -5.456 1.00 97.44 139 LEU A CA 1
ATOM 1072 C C . LEU A 1 139 ? -13.933 7.604 -5.167 1.00 97.44 139 LEU A C 1
ATOM 1074 O O . LEU A 1 139 ? -13.288 8.651 -5.212 1.00 97.44 139 LEU A O 1
ATOM 1078 N N . VAL A 1 140 ? -13.363 6.416 -4.952 1.00 97.50 140 VAL A N 1
ATOM 1079 C CA . VAL A 1 140 ? -11.911 6.268 -4.821 1.00 97.50 140 VAL A CA 1
ATOM 1080 C C . VAL A 1 140 ? -11.233 6.797 -6.078 1.00 97.50 140 VAL A C 1
ATOM 1082 O O . VAL A 1 140 ? -10.276 7.549 -5.937 1.00 97.50 140 VAL A O 1
ATOM 1085 N N . ARG A 1 141 ? -11.745 6.529 -7.287 1.00 96.62 141 ARG A N 1
ATOM 1086 C CA . ARG A 1 141 ? -11.219 7.083 -8.552 1.00 96.62 141 ARG A CA 1
ATOM 1087 C C . ARG A 1 141 ? -11.267 8.614 -8.621 1.00 96.62 141 ARG A C 1
ATOM 1089 O O . ARG A 1 141 ? -10.327 9.223 -9.116 1.00 96.62 141 ARG A O 1
ATOM 1096 N N . LEU A 1 142 ? -12.326 9.250 -8.111 1.00 96.56 142 LEU A N 1
ATOM 1097 C CA . LEU A 1 142 ? -12.390 10.719 -8.017 1.00 96.56 142 LEU A CA 1
ATOM 1098 C C . LEU A 1 142 ? -11.370 11.296 -7.024 1.00 96.56 142 LEU A C 1
ATOM 1100 O O . LEU A 1 142 ? -11.008 12.467 -7.126 1.00 96.56 142 LEU A O 1
ATOM 1104 N N . GLY A 1 143 ? -10.889 10.474 -6.095 1.00 95.81 143 GLY A N 1
ATOM 1105 C CA . GLY A 1 143 ? -9.880 10.815 -5.104 1.00 95.81 143 GLY A CA 1
ATOM 1106 C C . GLY A 1 143 ? -10.460 10.927 -3.697 1.00 95.81 143 GLY A C 1
ATOM 1107 O O . GLY A 1 143 ? -11.661 11.111 -3.498 1.00 95.81 143 GLY A O 1
ATOM 1108 N N . VAL A 1 144 ? -9.583 10.791 -2.705 1.00 97.38 144 VAL A N 1
ATOM 1109 C CA . VAL A 1 144 ? -9.943 10.784 -1.284 1.00 97.38 144 VAL A CA 1
ATOM 1110 C C . VAL A 1 144 ? -9.458 12.082 -0.629 1.00 97.38 144 VAL A C 1
ATOM 1112 O O . VAL A 1 144 ? -8.243 12.318 -0.597 1.00 97.38 144 VAL A O 1
ATOM 1115 N N . PRO A 1 145 ? -10.367 12.930 -0.106 1.00 96.62 145 PRO A N 1
ATOM 1116 C CA . PRO A 1 145 ? -10.000 14.163 0.582 1.00 96.62 145 PRO A CA 1
ATOM 1117 C C . PRO A 1 145 ? -9.138 13.879 1.812 1.00 96.62 145 PRO A C 1
ATOM 1119 O O . PRO A 1 145 ? -9.524 13.106 2.685 1.00 96.62 145 PRO A O 1
ATOM 1122 N N . MET A 1 146 ? -7.995 14.562 1.915 1.00 95.12 146 MET A N 1
ATOM 1123 C CA . MET A 1 146 ? -6.989 14.308 2.956 1.00 95.12 146 MET A CA 1
ATOM 1124 C C . MET A 1 146 ? -7.559 14.312 4.383 1.00 95.12 146 MET A C 1
ATOM 1126 O O . MET A 1 146 ? -7.273 13.405 5.155 1.00 95.12 146 MET A O 1
ATOM 1130 N N . LYS A 1 147 ? -8.416 15.288 4.711 1.00 94.19 147 LYS A N 1
ATOM 1131 C CA . LYS A 1 147 ? -9.003 15.442 6.054 1.00 94.19 147 LYS A CA 1
ATOM 1132 C C . LYS A 1 147 ? -9.987 14.337 6.448 1.00 94.19 147 LYS A C 1
ATOM 1134 O O . LYS A 1 147 ? -10.253 14.184 7.626 1.00 94.19 147 LYS A O 1
ATOM 1139 N N . ARG A 1 148 ? -10.552 13.609 5.480 1.00 95.62 148 ARG A N 1
ATOM 1140 C CA . ARG A 1 148 ? -11.530 12.532 5.721 1.00 95.62 148 ARG A CA 1
ATOM 1141 C C . ARG A 1 148 ? -10.932 11.150 5.472 1.00 95.62 148 ARG A C 1
ATOM 1143 O O . ARG A 1 148 ? -11.648 10.158 5.514 1.00 95.62 148 ARG A O 1
ATOM 1150 N N . ARG A 1 149 ? -9.633 11.064 5.165 1.00 97.25 149 ARG A N 1
ATOM 1151 C CA . ARG A 1 149 ? -9.012 9.824 4.692 1.00 97.25 149 ARG A CA 1
ATOM 1152 C C . ARG A 1 149 ? -9.044 8.708 5.738 1.00 97.25 149 ARG A C 1
ATOM 1154 O O . ARG A 1 149 ? -9.385 7.593 5.368 1.00 97.25 149 ARG A O 1
ATOM 1161 N N . GLY A 1 150 ? -8.782 9.003 7.015 1.00 97.44 150 GLY A N 1
ATOM 1162 C CA . GLY A 1 150 ? -8.903 8.011 8.094 1.00 97.44 150 GLY A CA 1
ATOM 1163 C C . GLY A 1 150 ? -10.314 7.441 8.216 1.00 97.44 150 GLY A C 1
ATOM 1164 O O . GLY A 1 150 ? -10.491 6.227 8.158 1.00 97.44 150 GLY A O 1
ATOM 1165 N N . GLU A 1 151 ? -11.326 8.314 8.273 1.00 97.00 151 GLU A N 1
ATOM 1166 C CA . GLU A 1 151 ? -12.739 7.907 8.279 1.00 97.00 151 GLU A CA 1
ATOM 1167 C C . GLU A 1 151 ? -13.103 7.068 7.046 1.00 97.00 151 GLU A C 1
ATOM 1169 O O . GLU A 1 151 ? -13.839 6.090 7.148 1.00 97.00 151 GLU A O 1
ATOM 1174 N N . ILE A 1 152 ? -12.572 7.425 5.873 1.00 98.19 152 ILE A N 1
ATOM 1175 C CA . ILE A 1 152 ? -12.818 6.701 4.625 1.00 98.19 152 ILE A CA 1
ATOM 1176 C C . ILE A 1 152 ? -12.154 5.321 4.651 1.00 98.19 152 ILE A C 1
ATOM 1178 O O . ILE A 1 152 ? -12.784 4.356 4.230 1.00 98.19 152 ILE A O 1
ATOM 1182 N N . TRP A 1 153 ? -10.936 5.177 5.174 1.00 98.31 153 TRP A N 1
ATOM 1183 C CA . TRP A 1 153 ? -10.305 3.862 5.343 1.00 98.31 153 TRP A CA 1
ATOM 1184 C C . TRP A 1 153 ? -11.077 2.982 6.331 1.00 98.31 153 TRP A C 1
ATOM 1186 O O . TRP A 1 153 ? -11.327 1.815 6.033 1.00 98.31 153 TRP A O 1
ATOM 1196 N N . MET A 1 154 ? -11.548 3.550 7.445 1.00 97.44 154 MET A N 1
ATOM 1197 C CA . MET A 1 154 ? -12.427 2.852 8.393 1.00 97.44 154 MET A CA 1
ATOM 1198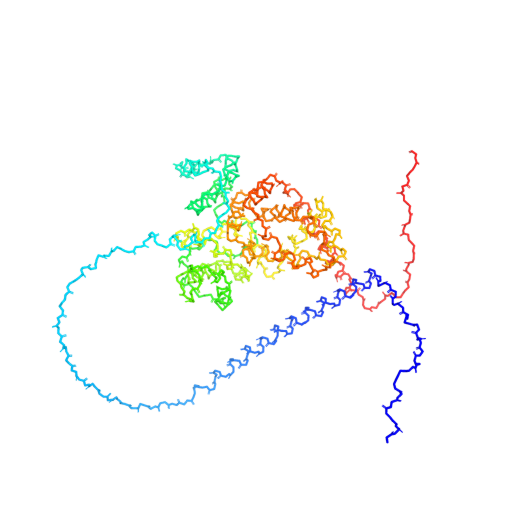 C C . MET A 1 154 ? -13.748 2.430 7.737 1.00 97.44 154 MET A C 1
ATOM 1200 O O . MET A 1 154 ? -14.207 1.299 7.910 1.00 97.44 154 MET A O 1
ATOM 1204 N N . PHE A 1 155 ? -14.337 3.303 6.918 1.00 97.50 155 PHE A N 1
ATOM 1205 C CA . PHE A 1 155 ? -15.519 2.985 6.122 1.00 97.50 155 PHE A CA 1
ATOM 1206 C C . PHE A 1 155 ? -15.250 1.838 5.137 1.00 97.50 155 PHE A C 1
ATOM 1208 O O . PHE A 1 155 ? -16.046 0.905 5.068 1.00 97.50 155 PHE A O 1
ATOM 1215 N N . LEU A 1 156 ? -14.138 1.870 4.395 1.00 97.38 156 LEU A N 1
ATOM 1216 C CA . LEU A 1 156 ? -13.766 0.820 3.441 1.00 97.38 156 LEU A CA 1
ATOM 1217 C C . LEU A 1 156 ? -13.556 -0.530 4.139 1.00 97.38 156 LEU A C 1
ATOM 1219 O O . LEU A 1 156 ? -14.092 -1.540 3.679 1.00 97.38 156 LEU A O 1
ATOM 1223 N N . MET A 1 157 ? -12.866 -0.531 5.282 1.00 95.69 157 MET A N 1
ATOM 1224 C CA . MET A 1 157 ? -12.717 -1.701 6.149 1.00 95.69 157 MET A CA 1
ATOM 1225 C C . MET A 1 157 ? -14.085 -2.268 6.557 1.00 95.69 157 MET A C 1
ATOM 1227 O O . MET A 1 157 ? -14.346 -3.456 6.373 1.00 95.69 157 MET A O 1
ATOM 1231 N N . ASN A 1 158 ? -14.995 -1.428 7.054 1.00 95.00 158 ASN A N 1
ATOM 1232 C CA . ASN A 1 158 ? -16.343 -1.857 7.429 1.00 95.00 158 ASN A CA 1
ATOM 1233 C C . ASN A 1 158 ? -17.130 -2.405 6.219 1.00 95.00 158 ASN A C 1
ATOM 1235 O O . ASN A 1 158 ? -17.758 -3.459 6.298 1.00 95.00 158 ASN A O 1
ATOM 1239 N N . GLN A 1 159 ? -17.042 -1.762 5.050 1.00 95.31 159 GLN A N 1
ATOM 1240 C CA . GLN A 1 159 ? -17.669 -2.271 3.825 1.00 95.31 159 GLN A CA 1
ATOM 1241 C C . GLN A 1 159 ? -17.117 -3.640 3.410 1.00 95.31 159 GLN A C 1
ATOM 1243 O O . GLN A 1 159 ? -17.881 -4.481 2.930 1.00 95.31 159 GLN A O 1
ATOM 1248 N N . TYR A 1 160 ? -15.820 -3.894 3.603 1.00 94.19 160 TYR A N 1
ATOM 1249 C CA . TYR A 1 160 ? -15.239 -5.220 3.404 1.00 94.19 160 TYR A CA 1
ATOM 1250 C C . TYR A 1 160 ? -15.856 -6.240 4.370 1.00 94.19 160 TYR A C 1
ATOM 1252 O O . TYR A 1 160 ? -16.357 -7.278 3.932 1.00 94.19 160 TYR A O 1
ATOM 1260 N N . GLN A 1 161 ? -15.896 -5.925 5.666 1.00 91.06 161 GLN A N 1
ATOM 1261 C CA . GLN A 1 161 ? -16.458 -6.809 6.692 1.00 91.06 161 GLN A CA 1
ATOM 1262 C C . GLN A 1 161 ? -17.929 -7.143 6.415 1.00 91.06 161 GLN A C 1
ATOM 1264 O O . GLN A 1 161 ? -18.314 -8.310 6.455 1.00 91.06 161 GLN A O 1
ATOM 1269 N N . LEU A 1 162 ? -18.741 -6.154 6.027 1.00 92.69 162 LEU A N 1
ATOM 1270 C CA . LEU A 1 162 ? -20.136 -6.378 5.651 1.00 92.69 162 LEU A CA 1
ATOM 1271 C C . LEU A 1 162 ? -20.270 -7.289 4.423 1.00 92.69 162 LEU A C 1
ATOM 1273 O O . LEU A 1 162 ? -21.213 -8.076 4.340 1.00 92.69 162 LEU A O 1
ATOM 1277 N N . ARG A 1 163 ? -19.373 -7.195 3.434 1.00 91.69 163 ARG A N 1
ATOM 1278 C CA . ARG A 1 163 ? -19.426 -8.045 2.230 1.00 91.69 163 ARG A CA 1
ATOM 1279 C C . ARG A 1 163 ? -19.044 -9.489 2.516 1.00 91.69 163 ARG A C 1
ATOM 1281 O O . ARG A 1 163 ? -19.741 -10.376 2.033 1.00 91.69 163 ARG A O 1
ATOM 1288 N N . TYR A 1 164 ? -17.978 -9.701 3.280 1.00 88.38 164 TYR A N 1
ATOM 1289 C CA . TYR A 1 164 ? -17.343 -11.012 3.426 1.00 88.38 164 TYR A CA 1
ATOM 1290 C C . TYR A 1 164 ? -17.587 -11.680 4.786 1.00 88.38 164 TYR A C 1
ATOM 1292 O O . TYR A 1 164 ? -17.113 -12.790 5.003 1.00 88.38 164 TYR A O 1
ATOM 1300 N N . GLY A 1 165 ? -18.303 -11.029 5.709 1.00 80.94 165 GLY A N 1
ATOM 1301 C CA . GLY A 1 165 ? -18.667 -11.587 7.017 1.00 80.94 165 GLY A CA 1
ATOM 1302 C C . GLY A 1 165 ? -17.478 -11.870 7.943 1.00 80.94 165 GLY A C 1
ATOM 1303 O O . GLY A 1 165 ? -17.621 -12.594 8.923 1.00 80.94 165 GLY A O 1
ATOM 1304 N N . THR A 1 166 ? -16.293 -11.340 7.635 1.00 67.50 166 THR A N 1
ATOM 1305 C CA . THR A 1 166 ? -15.043 -11.645 8.338 1.00 67.50 166 THR A CA 1
ATOM 1306 C C . THR A 1 166 ? -14.730 -10.576 9.381 1.00 67.50 166 THR A C 1
ATOM 1308 O O . THR A 1 166 ? -14.219 -9.508 9.059 1.00 67.50 166 THR A O 1
ATOM 1311 N N . SER A 1 167 ? -14.992 -10.871 10.657 1.00 67.00 167 SER A N 1
ATOM 1312 C CA . SER A 1 167 ? -14.546 -10.033 11.781 1.00 67.00 167 SER A CA 1
ATOM 1313 C C . SER A 1 167 ? -13.089 -10.342 12.118 1.00 67.00 167 SER A C 1
ATOM 1315 O O . SER A 1 167 ? -12.840 -11.311 12.828 1.00 67.00 167 SER A O 1
ATOM 1317 N N . PHE A 1 168 ? -12.139 -9.563 11.585 1.00 64.88 168 PHE A N 1
ATOM 1318 C CA . PHE A 1 168 ? -10.692 -9.580 11.901 1.00 64.88 168 PHE A CA 1
ATOM 1319 C C . PHE A 1 168 ? -9.993 -10.953 11.973 1.00 64.88 168 PHE A C 1
ATOM 1321 O O . PHE A 1 168 ? -8.880 -11.056 12.488 1.00 64.88 168 PHE A O 1
ATOM 1328 N N . GLN A 1 169 ? -10.616 -12.009 11.447 1.00 70.00 169 GLN A N 1
ATOM 1329 C CA . GLN A 1 169 ? -10.022 -13.334 11.401 1.00 70.00 169 GLN A CA 1
ATOM 1330 C C . GLN A 1 169 ? -8.941 -13.354 10.315 1.00 70.00 169 GLN A C 1
ATOM 1332 O O . GLN A 1 169 ? -9.206 -12.899 9.194 1.00 70.00 169 GLN A O 1
ATOM 1337 N N . PRO A 1 170 ? -7.737 -13.865 10.621 1.00 71.44 170 PRO A N 1
ATOM 1338 C CA . PRO A 1 170 ? -6.703 -14.080 9.622 1.00 71.44 170 PRO A CA 1
ATOM 1339 C C . PRO A 1 170 ? -7.239 -14.936 8.480 1.00 71.44 170 PRO A C 1
ATOM 1341 O O . PRO A 1 170 ? -7.786 -16.012 8.701 1.00 71.44 170 PRO A O 1
ATOM 1344 N N . VAL A 1 171 ? -7.046 -14.468 7.246 1.00 69.62 171 VAL A N 1
ATOM 1345 C CA . VAL A 1 171 ? -7.291 -15.290 6.044 1.00 69.62 171 VAL A CA 1
ATOM 1346 C C . VAL A 1 171 ? -6.324 -16.476 5.989 1.00 69.62 171 VAL A C 1
ATOM 1348 O O . VAL A 1 171 ? -6.567 -17.473 5.317 1.00 69.62 171 VAL A O 1
ATOM 1351 N N . ASP A 1 172 ? -5.207 -16.361 6.698 1.00 71.06 172 ASP A N 1
ATOM 1352 C CA . ASP A 1 172 ? -4.201 -17.395 6.822 1.00 71.06 172 ASP A CA 1
ATOM 1353 C C . ASP A 1 172 ? -4.597 -18.451 7.867 1.00 71.06 172 ASP A C 1
ATOM 1355 O O . ASP A 1 172 ? -4.614 -18.174 9.069 1.00 71.06 172 ASP A O 1
ATOM 1359 N N . SER A 1 173 ? -4.860 -19.676 7.404 1.00 72.69 173 SER A N 1
ATOM 1360 C CA . SER A 1 173 ? -5.150 -20.836 8.254 1.00 72.69 173 SER A CA 1
ATOM 1361 C C . SER A 1 173 ? -3.994 -21.216 9.183 1.00 72.69 173 SER A C 1
ATOM 1363 O O . SER A 1 173 ? -4.207 -21.943 10.155 1.00 72.69 173 SER A O 1
ATOM 1365 N N . ASP A 1 174 ? -2.775 -20.739 8.914 1.00 76.81 174 ASP A N 1
ATOM 1366 C CA . ASP A 1 174 ? -1.588 -21.028 9.718 1.00 76.81 174 ASP A CA 1
ATOM 1367 C C . ASP A 1 174 ? -1.347 -20.057 10.871 1.00 76.81 174 ASP A C 1
ATOM 1369 O O . ASP A 1 174 ? -0.399 -20.229 11.647 1.00 76.81 174 ASP A O 1
ATOM 1373 N N . PHE A 1 175 ? -2.240 -19.085 11.066 1.00 84.31 175 PHE A N 1
ATOM 1374 C CA . PHE A 1 175 ? -2.234 -18.295 12.285 1.00 84.31 175 PHE A CA 1
ATOM 1375 C C . PHE A 1 175 ? -2.515 -19.179 13.512 1.00 84.31 175 PHE A C 1
ATOM 1377 O O . PHE A 1 175 ? -3.407 -20.030 13.513 1.00 84.31 175 PHE A O 1
ATOM 1384 N N . ARG A 1 176 ? -1.720 -18.999 14.572 1.00 78.44 176 ARG A N 1
ATOM 1385 C CA . ARG A 1 176 ? -1.822 -19.766 15.833 1.00 78.44 176 ARG A CA 1
ATOM 1386 C C . ARG A 1 176 ? -2.008 -18.869 17.068 1.00 78.44 176 ARG A C 1
ATOM 1388 O O . ARG A 1 176 ? -1.820 -19.336 18.187 1.00 78.44 176 ARG A O 1
ATOM 1395 N N . GLY A 1 177 ? -2.309 -17.583 16.877 1.00 79.44 177 GLY A N 1
ATOM 1396 C CA . GLY A 1 177 ? -2.512 -16.615 17.962 1.00 79.44 177 GLY A CA 1
ATOM 1397 C C . GLY A 1 177 ? -3.982 -16.415 18.343 1.00 79.44 177 GLY A C 1
ATOM 1398 O O . GLY A 1 177 ? -4.883 -16.982 17.729 1.00 79.44 177 GLY A O 1
ATOM 1399 N N . ASP A 1 178 ? -4.221 -15.560 19.340 1.00 83.25 178 ASP A N 1
ATOM 1400 C CA . ASP A 1 178 ? -5.559 -15.049 19.655 1.00 83.25 178 ASP A CA 1
ATOM 1401 C C . ASP A 1 178 ? -5.766 -13.690 18.976 1.00 83.25 178 ASP A C 1
ATOM 1403 O O . ASP A 1 178 ? -5.223 -12.670 19.414 1.00 83.25 178 ASP A O 1
ATOM 1407 N N . ALA A 1 179 ? -6.551 -13.695 17.896 1.00 81.88 179 ALA A N 1
ATOM 1408 C CA . ALA A 1 179 ? -6.864 -12.510 17.104 1.00 81.88 179 ALA A CA 1
ATOM 1409 C C . ALA A 1 179 ? -7.863 -11.560 17.790 1.00 81.88 179 ALA A C 1
ATOM 1411 O O . ALA A 1 179 ? -8.055 -10.450 17.294 1.00 81.88 179 ALA A O 1
ATOM 1412 N N . ASN A 1 180 ? -8.496 -11.965 18.899 1.00 83.75 180 ASN A N 1
ATOM 1413 C CA . ASN A 1 180 ? -9.524 -11.182 19.593 1.00 83.75 180 ASN A CA 1
ATOM 1414 C C . ASN A 1 180 ? -8.965 -10.316 20.734 1.00 83.75 180 ASN A C 1
ATOM 1416 O O . ASN A 1 180 ? -9.727 -9.631 21.419 1.00 83.75 180 ASN A O 1
ATOM 1420 N N . GLN A 1 181 ? -7.648 -10.326 20.948 1.00 89.88 181 GLN A N 1
ATOM 1421 C CA . GLN A 1 181 ? -7.020 -9.495 21.968 1.00 89.88 181 GLN A CA 1
ATOM 1422 C C . GLN A 1 181 ? -7.235 -8.005 21.682 1.00 89.88 181 GLN A C 1
ATOM 1424 O O . GLN A 1 181 ? -6.984 -7.511 20.583 1.00 89.88 181 GLN A O 1
ATOM 1429 N N . THR A 1 182 ? -7.669 -7.277 22.710 1.00 91.75 182 THR A N 1
ATOM 1430 C CA . THR A 1 182 ? -7.855 -5.822 22.635 1.00 91.75 182 THR A CA 1
ATOM 1431 C C . THR A 1 182 ? -6.516 -5.086 22.638 1.00 91.75 182 THR A C 1
ATOM 1433 O O . THR A 1 182 ? -5.566 -5.515 23.299 1.00 91.75 182 THR A O 1
ATOM 1436 N N . TYR A 1 183 ? -6.463 -3.925 21.981 1.00 94.81 183 TYR A N 1
ATOM 1437 C CA . TYR A 1 183 ? -5.279 -3.060 21.967 1.00 94.81 183 TYR A CA 1
ATOM 1438 C C . TYR A 1 183 ? -4.769 -2.750 23.385 1.00 94.81 183 TYR A C 1
ATOM 1440 O O . TYR A 1 183 ? -3.603 -2.974 23.712 1.00 94.81 183 TYR A O 1
ATOM 1448 N N . ARG A 1 184 ? -5.675 -2.340 24.281 1.00 94.00 184 ARG A N 1
ATOM 1449 C CA . ARG A 1 184 ? -5.362 -2.042 25.690 1.00 94.00 184 ARG A CA 1
ATOM 1450 C C . ARG A 1 184 ? -4.796 -3.246 26.443 1.00 94.00 184 ARG A C 1
ATOM 1452 O O . ARG A 1 184 ? -3.850 -3.086 27.212 1.00 94.00 184 ARG A O 1
ATOM 1459 N N . GLY A 1 185 ? -5.345 -4.438 26.208 1.00 93.62 185 GLY A N 1
ATOM 1460 C CA . GLY A 1 185 ? -4.859 -5.681 26.811 1.00 93.62 185 GLY A CA 1
ATOM 1461 C C . GLY A 1 185 ? -3.477 -6.110 26.310 1.00 93.62 185 GLY A C 1
ATOM 1462 O O . GLY A 1 185 ? -2.738 -6.766 27.039 1.00 93.62 185 GLY A O 1
ATOM 1463 N N . LEU A 1 186 ? -3.098 -5.725 25.091 1.00 95.00 186 LEU A N 1
ATOM 1464 C CA . LEU A 1 186 ? -1.760 -5.977 24.548 1.00 95.00 186 LEU A CA 1
ATOM 1465 C C . LEU A 1 186 ? -0.736 -4.983 25.104 1.00 95.00 186 LEU A C 1
ATOM 1467 O O . LEU A 1 186 ? 0.375 -5.371 25.462 1.00 95.00 186 LEU A O 1
ATOM 1471 N N . LEU A 1 187 ? -1.103 -3.706 25.242 1.00 93.31 187 LEU A N 1
ATOM 1472 C CA . LEU A 1 187 ? -0.191 -2.676 25.748 1.00 93.31 187 LEU A CA 1
ATOM 1473 C C . LEU A 1 187 ? 0.285 -2.915 27.185 1.00 93.31 187 LEU A C 1
ATOM 1475 O O . LEU A 1 187 ? 1.392 -2.484 27.521 1.00 93.31 187 LEU A O 1
ATOM 1479 N N . SER A 1 188 ? -0.498 -3.611 28.013 1.00 91.31 188 SER A N 1
ATOM 1480 C CA . SER A 1 188 ? -0.111 -3.961 29.387 1.00 91.31 188 SER A CA 1
ATOM 1481 C C . SER A 1 188 ? 0.976 -5.041 29.464 1.00 91.31 188 SER A C 1
ATOM 1483 O O . SER A 1 188 ? 1.605 -5.200 30.509 1.00 91.31 188 SER A O 1
ATOM 1485 N N . GLN A 1 189 ? 1.237 -5.763 28.372 1.00 92.38 189 GLN A N 1
ATOM 1486 C CA . GLN A 1 189 ? 2.236 -6.830 28.318 1.00 92.38 189 GLN A CA 1
ATOM 1487 C C . GLN A 1 189 ? 3.630 -6.283 27.960 1.00 92.38 189 GLN A C 1
ATOM 1489 O O . GLN A 1 189 ? 3.784 -5.159 27.473 1.00 92.38 189 GLN A O 1
ATOM 1494 N N . LEU A 1 190 ? 4.673 -7.085 28.184 1.00 89.00 190 LEU A N 1
ATOM 1495 C CA . LEU A 1 190 ? 6.050 -6.776 27.782 1.00 89.00 190 LEU A CA 1
ATOM 1496 C C . LEU A 1 190 ? 6.376 -7.472 26.455 1.00 89.00 190 LEU A C 1
ATOM 1498 O O . LEU A 1 190 ? 6.128 -8.665 26.309 1.00 89.00 190 LEU A O 1
ATOM 1502 N N . SER A 1 191 ? 6.948 -6.730 25.503 1.00 87.44 191 SER A N 1
ATOM 1503 C CA . SER A 1 191 ? 7.425 -7.276 24.225 1.00 87.44 191 SER A CA 1
ATOM 1504 C C . SER A 1 191 ? 8.938 -7.479 24.273 1.00 87.44 191 SER A C 1
ATOM 1506 O O . SER A 1 191 ? 9.657 -6.659 24.837 1.00 87.44 191 SER A O 1
ATOM 1508 N N . THR A 1 192 ? 9.434 -8.550 23.659 1.00 91.00 192 THR A N 1
ATOM 1509 C CA . THR A 1 192 ? 10.874 -8.805 23.493 1.00 91.00 192 THR A CA 1
ATOM 1510 C C . THR A 1 192 ? 11.484 -8.022 22.325 1.00 91.00 192 THR A C 1
ATOM 1512 O O . THR A 1 192 ? 12.702 -7.934 22.223 1.00 91.00 192 THR A O 1
ATOM 1515 N N . GLN A 1 193 ? 10.656 -7.416 21.467 1.00 91.69 193 GLN A N 1
ATOM 1516 C CA . GLN A 1 193 ? 11.068 -6.737 20.227 1.00 91.69 193 GLN A CA 1
ATOM 1517 C C . GLN A 1 193 ? 11.252 -5.223 20.385 1.00 91.69 193 GLN A C 1
ATOM 1519 O O . GLN A 1 193 ? 11.410 -4.505 19.402 1.00 91.69 193 GLN A O 1
ATOM 1524 N N . GLN A 1 194 ? 11.254 -4.711 21.621 1.00 90.62 194 GLN A N 1
ATOM 1525 C CA . GLN A 1 194 ? 11.350 -3.271 21.885 1.00 90.62 194 GLN A CA 1
ATOM 1526 C C . GLN A 1 194 ? 12.579 -2.634 21.233 1.00 90.62 194 GLN A C 1
ATOM 1528 O O . GLN A 1 194 ? 12.473 -1.540 20.688 1.00 90.62 194 GLN A O 1
ATOM 1533 N N . HIS A 1 195 ? 13.727 -3.317 21.271 1.00 90.38 195 HIS A N 1
ATOM 1534 C CA . HIS A 1 195 ? 14.963 -2.792 20.698 1.00 90.38 195 HIS A CA 1
ATOM 1535 C C . HIS A 1 195 ? 14.852 -2.583 19.182 1.00 90.38 195 HIS A C 1
ATOM 1537 O O . HIS A 1 195 ? 15.146 -1.494 18.699 1.00 90.38 195 HIS A O 1
ATOM 1543 N N . GLU A 1 196 ? 14.372 -3.590 18.449 1.00 93.50 196 GLU A N 1
ATOM 1544 C CA . GLU A 1 196 ? 14.194 -3.520 16.992 1.00 93.50 196 GLU A CA 1
ATOM 1545 C C . GLU A 1 196 ? 13.191 -2.426 16.603 1.00 93.50 196 GLU A C 1
ATOM 1547 O O . GLU A 1 196 ? 13.457 -1.630 15.703 1.00 93.50 196 GLU A O 1
ATOM 1552 N N . ILE A 1 197 ? 12.087 -2.319 17.351 1.00 95.25 197 ILE A N 1
ATOM 1553 C CA . ILE A 1 197 ? 11.074 -1.276 17.157 1.00 95.25 197 ILE A CA 1
ATOM 1554 C C . ILE A 1 197 ? 11.689 0.122 17.350 1.00 95.25 197 ILE A C 1
ATOM 1556 O O . ILE A 1 197 ? 11.496 1.000 16.510 1.00 95.25 197 ILE A O 1
ATOM 1560 N N . PHE A 1 198 ? 12.449 0.351 18.428 1.00 91.62 198 PHE A N 1
ATOM 1561 C CA . PHE A 1 198 ? 13.051 1.664 18.700 1.00 91.62 198 PHE A CA 1
ATOM 1562 C C . PHE A 1 198 ? 14.042 2.107 17.619 1.00 91.62 198 PHE A C 1
ATOM 1564 O O . PHE A 1 198 ? 14.080 3.293 17.284 1.00 91.62 198 PHE A O 1
ATOM 1571 N N . VAL A 1 199 ? 14.822 1.177 17.057 1.00 91.69 199 VAL A N 1
ATOM 1572 C CA . VAL A 1 199 ? 15.778 1.484 15.980 1.00 91.69 199 VAL A CA 1
ATOM 1573 C C . VAL A 1 199 ? 15.057 2.017 14.740 1.00 91.69 199 VAL A C 1
ATOM 1575 O O . VAL A 1 199 ? 15.489 3.014 14.155 1.00 91.69 199 VAL A O 1
ATOM 1578 N N . ASP A 1 200 ? 13.948 1.391 14.356 1.00 94.00 200 ASP A N 1
ATOM 1579 C CA . ASP A 1 200 ? 13.205 1.775 13.156 1.00 94.00 200 ASP A CA 1
ATOM 1580 C C . ASP A 1 200 ? 12.351 3.030 13.356 1.00 94.00 200 ASP A C 1
ATOM 1582 O O . ASP A 1 200 ? 12.220 3.827 12.423 1.00 94.00 200 ASP A O 1
ATOM 1586 N N . ILE A 1 201 ? 11.824 3.278 14.560 1.00 93.62 201 ILE A N 1
ATOM 1587 C CA . ILE A 1 201 ? 11.069 4.509 14.860 1.00 93.62 201 ILE A CA 1
ATOM 1588 C C . ILE A 1 201 ? 11.893 5.755 14.541 1.00 93.62 201 ILE A C 1
ATOM 1590 O O . ILE A 1 201 ? 11.390 6.662 13.882 1.00 93.62 201 ILE A O 1
ATOM 1594 N N . GLY A 1 202 ? 13.173 5.783 14.927 1.00 90.12 202 GLY A N 1
ATOM 1595 C CA . GLY A 1 202 ? 14.053 6.925 14.656 1.00 90.12 202 GLY A CA 1
ATOM 1596 C C . GLY A 1 202 ? 14.299 7.192 13.165 1.00 90.12 202 GLY A C 1
ATOM 1597 O O . GLY A 1 202 ? 14.706 8.290 12.795 1.00 90.12 202 GLY A O 1
ATOM 1598 N N . ARG A 1 203 ? 14.041 6.204 12.299 1.00 93.75 203 ARG A N 1
ATOM 1599 C CA . ARG A 1 203 ? 14.196 6.293 10.837 1.00 93.75 203 ARG A CA 1
ATOM 1600 C C . ARG A 1 203 ? 12.857 6.397 10.102 1.00 93.75 203 ARG A C 1
ATOM 1602 O O . ARG A 1 203 ? 12.848 6.550 8.883 1.00 93.75 203 ARG A O 1
ATOM 1609 N N . THR A 1 204 ? 11.735 6.330 10.816 1.00 97.06 204 THR A N 1
ATOM 1610 C CA . THR A 1 204 ? 10.390 6.347 10.234 1.00 97.06 204 THR A CA 1
ATOM 1611 C C . THR A 1 204 ? 9.886 7.781 10.131 1.00 97.06 204 THR A C 1
ATOM 1613 O O . THR A 1 204 ? 9.572 8.412 11.135 1.00 97.06 204 THR A O 1
ATOM 1616 N N . PHE A 1 205 ? 9.816 8.300 8.902 1.00 96.88 205 PHE A N 1
ATOM 1617 C CA . PHE A 1 205 ? 9.415 9.682 8.599 1.00 96.88 205 PHE A CA 1
ATOM 1618 C C . PHE A 1 205 ? 10.129 10.747 9.466 1.00 96.88 205 PHE A C 1
ATOM 1620 O O . PHE A 1 205 ? 9.468 11.619 10.034 1.00 96.88 205 PHE A O 1
ATOM 1627 N N . PRO A 1 206 ? 11.474 10.730 9.563 1.00 95.44 206 PRO A N 1
ATOM 1628 C CA . PRO A 1 206 ? 12.219 11.548 10.527 1.00 95.44 206 PRO A CA 1
ATOM 1629 C C . PRO A 1 206 ? 12.082 13.057 10.283 1.00 95.44 206 PRO A C 1
ATOM 1631 O O . PRO A 1 206 ? 12.256 13.856 11.197 1.00 95.44 206 PRO A O 1
ATOM 1634 N N . SER A 1 207 ? 11.755 13.467 9.056 1.00 94.44 207 SER A N 1
ATOM 1635 C CA . SER A 1 207 ? 11.510 14.865 8.695 1.00 94.44 207 SER A CA 1
ATOM 1636 C C . SER A 1 207 ? 10.062 15.315 8.916 1.00 94.44 207 SER A C 1
ATOM 1638 O O . SER A 1 207 ? 9.764 16.495 8.746 1.00 94.44 207 SER A O 1
ATOM 1640 N N . HIS A 1 208 ? 9.141 14.403 9.244 1.00 96.81 208 HIS A N 1
ATOM 1641 C CA . HIS A 1 208 ? 7.736 14.741 9.438 1.00 96.81 208 HIS A CA 1
ATOM 1642 C C . HIS A 1 208 ? 7.520 15.325 10.845 1.00 96.81 208 HIS A C 1
ATOM 1644 O O . HIS A 1 208 ? 7.895 14.669 11.816 1.00 96.81 208 HIS A O 1
ATOM 1650 N N . PRO A 1 209 ? 6.863 16.491 11.007 1.00 95.56 209 PRO A N 1
ATOM 1651 C CA . PRO A 1 209 ? 6.764 17.182 12.301 1.00 95.56 209 PRO A CA 1
ATOM 1652 C C . PRO A 1 209 ? 6.180 16.350 13.450 1.00 95.56 209 PRO A C 1
ATOM 1654 O O . PRO A 1 209 ? 6.565 16.517 14.601 1.00 95.56 209 PRO A O 1
ATOM 1657 N N . TYR A 1 210 ? 5.265 15.427 13.142 1.00 95.56 210 TYR A N 1
ATOM 1658 C CA . TYR A 1 210 ? 4.681 14.525 14.141 1.00 95.56 210 TYR A CA 1
ATOM 1659 C C . TYR A 1 210 ? 5.681 13.493 14.707 1.00 95.56 210 TYR A C 1
ATOM 1661 O O . TYR A 1 210 ? 5.507 13.035 15.832 1.00 95.56 210 TYR A O 1
ATOM 1669 N N . TYR A 1 211 ? 6.723 13.140 13.945 1.00 96.00 211 TYR A N 1
ATOM 1670 C CA . TYR A 1 211 ? 7.703 12.099 14.287 1.00 96.00 211 TYR A CA 1
ATOM 1671 C C . TYR A 1 211 ? 9.130 12.629 14.478 1.00 96.00 211 TYR A C 1
ATOM 1673 O O . TYR A 1 211 ? 9.991 11.889 14.947 1.00 96.00 211 TYR A O 1
ATOM 1681 N N . SER A 1 212 ? 9.403 13.888 14.127 1.00 92.44 212 SER A N 1
ATOM 1682 C CA . SER A 1 212 ? 10.765 14.427 14.038 1.00 92.44 212 SER A CA 1
ATOM 1683 C C . SER A 1 212 ? 11.458 14.599 15.387 1.00 92.44 212 SER A C 1
ATOM 1685 O O . SER A 1 212 ? 12.682 14.527 15.469 1.00 92.44 212 SER A O 1
ATOM 1687 N N . GLN A 1 213 ? 10.697 14.833 16.458 1.00 90.62 213 GLN A N 1
ATOM 1688 C CA . GLN A 1 213 ? 11.260 14.948 17.800 1.00 90.62 213 GLN A CA 1
ATOM 1689 C C . GLN A 1 213 ? 11.405 13.563 18.448 1.00 90.62 213 GLN A C 1
ATOM 1691 O O . GLN A 1 213 ? 10.461 12.768 18.479 1.00 90.62 213 GLN A O 1
ATOM 1696 N N . TYR A 1 214 ? 12.596 13.304 18.994 1.00 89.25 214 TYR A N 1
ATOM 1697 C CA . TYR A 1 214 ? 12.922 12.074 19.715 1.00 89.25 214 TYR A CA 1
ATOM 1698 C C . TYR A 1 214 ? 11.972 11.856 20.897 1.00 89.25 214 TYR A C 1
ATOM 1700 O O . TYR A 1 214 ? 11.786 12.762 21.710 1.00 89.25 214 TYR A O 1
ATOM 1708 N N . LEU A 1 215 ? 11.371 10.663 20.973 1.00 86.06 215 LEU A N 1
ATOM 1709 C CA . LEU A 1 215 ? 10.366 10.290 21.979 1.00 86.06 215 LEU A CA 1
ATOM 1710 C C . LEU A 1 215 ? 9.187 11.279 22.069 1.00 86.06 215 LEU A C 1
ATOM 1712 O O . LEU A 1 215 ? 8.580 11.449 23.126 1.00 86.06 215 LEU A O 1
ATOM 1716 N N . SER A 1 216 ? 8.851 11.930 20.953 1.00 89.88 216 SER A N 1
ATOM 1717 C CA . SER A 1 216 ? 7.612 12.698 20.819 1.00 89.88 216 SER A CA 1
ATOM 1718 C C . SER A 1 216 ? 6.380 11.815 20.984 1.00 89.88 216 SER A C 1
ATOM 1720 O O . SER A 1 216 ? 6.446 10.590 20.869 1.00 89.88 216 SER A O 1
ATOM 1722 N N . ILE A 1 217 ? 5.224 12.455 21.176 1.00 90.88 217 ILE A N 1
ATOM 1723 C CA . ILE A 1 217 ? 3.928 11.769 21.227 1.00 90.88 217 ILE A CA 1
ATOM 1724 C C . ILE A 1 217 ? 3.752 10.868 19.996 1.00 90.88 217 ILE A C 1
ATOM 1726 O O . ILE A 1 217 ? 3.365 9.718 20.153 1.00 90.88 217 ILE A O 1
ATOM 1730 N N . GLY A 1 218 ? 4.122 11.328 18.794 1.00 93.75 218 GLY A N 1
ATOM 1731 C CA . GLY A 1 218 ? 4.024 10.506 17.587 1.00 93.75 218 GLY A CA 1
ATOM 1732 C C . GLY A 1 218 ? 4.933 9.277 17.603 1.00 93.75 218 GLY A C 1
ATOM 1733 O O . GLY A 1 218 ? 4.475 8.185 17.277 1.00 93.75 218 GLY A O 1
ATOM 1734 N N . GLN A 1 219 ? 6.193 9.411 18.033 1.00 95.06 219 GLN A N 1
ATOM 1735 C CA . GLN A 1 219 ? 7.099 8.261 18.158 1.00 95.06 219 GLN A CA 1
ATOM 1736 C C . GLN A 1 219 ? 6.631 7.259 19.226 1.00 95.06 219 GLN A C 1
ATOM 1738 O O . GLN A 1 219 ? 6.721 6.052 19.008 1.00 95.06 219 GLN A O 1
ATOM 1743 N N . LEU A 1 220 ? 6.105 7.735 20.358 1.00 95.25 220 LEU A N 1
ATOM 1744 C CA . LEU A 1 220 ? 5.576 6.876 21.422 1.00 95.25 220 LEU A CA 1
ATOM 1745 C C . LEU A 1 220 ? 4.287 6.163 20.995 1.00 95.25 220 LEU A C 1
ATOM 1747 O O . LEU A 1 220 ? 4.140 4.968 21.242 1.00 95.25 220 LEU A O 1
ATOM 1751 N N . SER A 1 221 ? 3.389 6.859 20.300 1.00 96.50 221 SER A N 1
ATOM 1752 C CA . SER A 1 221 ? 2.188 6.252 19.726 1.00 96.50 221 SER A CA 1
ATOM 1753 C C . SER A 1 221 ? 2.529 5.202 18.669 1.00 96.50 221 SER A C 1
ATOM 1755 O O . SER A 1 221 ? 1.954 4.114 18.665 1.00 96.50 221 SER A O 1
ATOM 1757 N N . LEU A 1 222 ? 3.527 5.471 17.821 1.00 97.62 222 LEU A N 1
ATOM 1758 C CA . LEU A 1 222 ? 4.041 4.494 16.863 1.00 97.62 222 LEU A CA 1
ATOM 1759 C C . LEU A 1 222 ? 4.657 3.274 17.567 1.00 97.62 222 LEU A C 1
ATOM 1761 O O . LEU A 1 222 ? 4.404 2.139 17.165 1.00 97.62 222 LEU A O 1
ATOM 1765 N N . PHE A 1 223 ? 5.419 3.489 18.644 1.00 97.44 223 PHE A N 1
ATOM 1766 C CA . PHE A 1 223 ? 5.959 2.409 19.473 1.00 97.44 223 PHE A CA 1
ATOM 1767 C C . PHE A 1 223 ? 4.857 1.527 20.055 1.00 97.44 223 PHE A C 1
ATOM 1769 O O . PHE A 1 223 ? 4.940 0.305 19.950 1.00 97.44 223 PHE A O 1
ATOM 1776 N N . ASN A 1 224 ? 3.824 2.129 20.644 1.00 97.62 224 ASN A N 1
ATOM 1777 C CA . ASN A 1 224 ? 2.704 1.404 21.238 1.00 97.62 224 ASN A CA 1
ATOM 1778 C C . ASN A 1 224 ? 1.967 0.559 20.194 1.00 97.62 224 ASN A C 1
ATOM 1780 O O . ASN A 1 224 ? 1.727 -0.628 20.427 1.00 97.62 224 ASN A O 1
ATOM 1784 N N . LEU A 1 225 ? 1.699 1.139 19.022 1.00 98.00 225 LEU A N 1
ATOM 1785 C CA . LEU A 1 225 ? 1.034 0.465 17.912 1.00 98.00 225 LEU A CA 1
ATOM 1786 C C . LEU A 1 225 ? 1.825 -0.767 17.440 1.00 98.00 225 LEU A C 1
ATOM 1788 O O . LEU A 1 225 ? 1.283 -1.872 17.357 1.00 98.00 225 LEU A O 1
ATOM 1792 N N . LEU A 1 226 ? 3.130 -0.599 17.208 1.00 98.12 226 LEU A N 1
ATOM 1793 C CA . LEU A 1 226 ? 4.021 -1.682 16.785 1.00 98.12 226 LEU A CA 1
ATOM 1794 C C . LEU A 1 226 ? 4.196 -2.744 17.867 1.00 98.12 226 LEU A C 1
ATOM 1796 O O . LEU A 1 226 ? 4.133 -3.933 17.564 1.00 98.12 226 LEU A O 1
ATOM 1800 N N . LYS A 1 227 ? 4.364 -2.333 19.128 1.00 97.19 227 LYS A N 1
ATOM 1801 C CA . LYS A 1 227 ? 4.445 -3.228 20.289 1.00 97.19 227 LYS A CA 1
ATOM 1802 C C . LYS A 1 227 ? 3.190 -4.093 20.396 1.00 97.19 227 LYS A C 1
ATOM 1804 O O . LYS A 1 227 ? 3.304 -5.302 20.578 1.00 97.19 227 LYS A O 1
ATOM 1809 N N . ALA A 1 228 ? 2.006 -3.489 20.304 1.00 97.31 228 ALA A N 1
ATOM 1810 C CA . ALA A 1 228 ? 0.748 -4.218 20.397 1.00 97.31 228 ALA A CA 1
ATOM 1811 C C . ALA A 1 228 ? 0.611 -5.237 19.260 1.00 97.31 228 ALA A C 1
ATOM 1813 O O . ALA A 1 228 ? 0.266 -6.388 19.518 1.00 97.31 228 ALA A O 1
ATOM 1814 N N . TYR A 1 229 ? 0.951 -4.851 18.023 1.00 96.94 229 TYR A N 1
ATOM 1815 C CA . TYR A 1 229 ? 0.943 -5.778 16.890 1.00 96.94 229 TYR A CA 1
ATOM 1816 C C . TYR A 1 229 ? 1.915 -6.951 17.092 1.00 96.94 229 TYR A C 1
ATOM 1818 O O . TYR A 1 229 ? 1.543 -8.109 16.907 1.00 96.94 229 TYR A O 1
ATOM 1826 N N . SER A 1 230 ? 3.133 -6.658 17.547 1.00 96.62 230 SER A N 1
ATOM 1827 C CA . SER A 1 230 ? 4.184 -7.643 17.831 1.00 96.62 230 SER A CA 1
ATOM 1828 C C . SER A 1 230 ? 3.750 -8.712 18.843 1.00 96.62 230 SER A C 1
ATOM 1830 O O . SER A 1 230 ? 4.139 -9.879 18.747 1.00 96.62 230 SER A O 1
ATOM 1832 N N . LEU A 1 231 ? 2.909 -8.324 19.803 1.00 95.75 231 LEU A N 1
ATOM 1833 C CA . LEU A 1 231 ? 2.336 -9.217 20.807 1.00 95.75 231 LEU A CA 1
ATOM 1834 C C . LEU A 1 231 ? 1.113 -9.987 20.295 1.00 95.75 231 LEU A C 1
ATOM 1836 O O . LEU A 1 231 ? 0.911 -11.132 20.710 1.00 95.75 231 LEU A O 1
ATOM 1840 N N . LEU A 1 232 ? 0.321 -9.373 19.411 1.00 94.75 232 LEU A N 1
ATOM 1841 C CA . LEU A 1 232 ? -0.852 -9.978 18.782 1.00 94.75 232 LEU A CA 1
ATOM 1842 C C . LEU A 1 232 ? -0.453 -11.118 17.835 1.00 94.75 232 LEU A C 1
ATOM 1844 O O . LEU A 1 232 ? -0.989 -12.221 17.928 1.00 94.75 232 LEU A O 1
ATOM 1848 N N . ASP A 1 233 ? 0.500 -10.863 16.940 1.00 95.06 233 ASP A N 1
ATOM 1849 C CA . ASP A 1 233 ? 0.985 -11.824 15.951 1.00 95.06 233 ASP A CA 1
ATOM 1850 C C . ASP A 1 233 ? 2.433 -12.208 16.245 1.00 95.06 233 ASP A C 1
ATOM 1852 O O . ASP A 1 233 ? 3.356 -11.705 15.620 1.00 95.06 233 ASP A O 1
ATOM 1856 N N . ARG A 1 234 ? 2.650 -13.136 17.183 1.00 93.81 234 ARG A N 1
ATOM 1857 C CA . ARG A 1 234 ? 4.005 -13.571 17.578 1.00 93.81 234 ARG A CA 1
ATOM 1858 C C . ARG A 1 234 ? 4.771 -14.326 16.487 1.00 93.81 234 ARG A C 1
ATOM 1860 O O . ARG A 1 234 ? 5.981 -14.486 16.620 1.00 93.81 234 ARG A O 1
ATOM 1867 N N . GLN A 1 235 ? 4.091 -14.827 15.451 1.00 94.06 235 GLN A N 1
ATOM 1868 C CA . GLN A 1 235 ? 4.752 -15.512 14.333 1.00 94.06 235 GLN A CA 1
ATOM 1869 C C . GLN A 1 235 ? 5.498 -14.510 13.447 1.00 94.06 235 GLN A C 1
ATOM 1871 O O . GLN A 1 235 ? 6.601 -14.807 12.999 1.00 94.06 235 GLN A O 1
ATOM 1876 N N . VAL A 1 236 ? 4.906 -13.332 13.224 1.00 95.19 236 VAL A N 1
ATOM 1877 C CA . VAL A 1 236 ? 5.586 -12.195 12.586 1.00 95.19 236 VAL A CA 1
ATOM 1878 C C . VAL A 1 236 ? 6.440 -11.453 13.610 1.00 95.19 236 VAL A C 1
ATOM 1880 O O . VAL A 1 236 ? 7.623 -11.210 13.395 1.00 95.19 236 VAL A O 1
ATOM 1883 N N . GLY A 1 237 ? 5.833 -11.097 14.738 1.00 94.88 237 GLY A N 1
ATOM 1884 C CA . GLY A 1 237 ? 6.411 -10.226 15.737 1.00 94.88 237 GLY A CA 1
ATOM 1885 C C . GLY A 1 237 ? 6.601 -8.817 15.188 1.00 94.88 237 GLY A C 1
ATOM 1886 O O . GLY A 1 237 ? 5.638 -8.147 14.814 1.00 94.88 237 GLY A O 1
ATOM 1887 N N . TYR A 1 238 ? 7.855 -8.384 15.114 1.00 96.19 238 TYR A N 1
ATOM 1888 C CA . TYR A 1 238 ? 8.251 -7.153 14.455 1.00 96.19 238 TYR A CA 1
ATOM 1889 C C . TYR A 1 238 ? 9.141 -7.491 13.261 1.00 96.19 238 TYR A C 1
ATOM 1891 O O . TYR A 1 238 ? 10.096 -8.253 13.384 1.00 96.19 238 TYR A O 1
ATOM 1899 N N . CYS A 1 239 ? 8.820 -6.916 12.106 1.00 94.88 239 CYS A N 1
ATOM 1900 C CA . CYS A 1 239 ? 9.620 -7.040 10.899 1.00 94.88 239 CYS A CA 1
ATOM 1901 C C . CYS A 1 239 ? 10.050 -5.647 10.441 1.00 94.88 239 CYS A C 1
ATOM 1903 O O . CYS A 1 239 ? 9.250 -4.706 10.465 1.00 94.88 239 CYS A O 1
ATOM 1905 N N . GLN A 1 240 ? 11.308 -5.520 10.016 1.00 93.62 240 GLN A N 1
ATOM 1906 C CA . GLN A 1 240 ? 11.867 -4.249 9.573 1.00 93.62 240 GLN A CA 1
ATOM 1907 C C . GLN A 1 240 ? 11.029 -3.648 8.437 1.00 93.62 240 GLN A C 1
ATOM 1909 O O . GLN A 1 240 ? 10.669 -4.324 7.473 1.00 93.62 240 GLN A O 1
ATOM 1914 N N . GLY A 1 241 ? 10.732 -2.355 8.554 1.00 92.25 241 GLY A N 1
ATOM 1915 C CA . GLY A 1 241 ? 9.902 -1.629 7.592 1.00 92.25 241 GLY A CA 1
ATOM 1916 C C . GLY A 1 241 ? 8.412 -1.566 7.948 1.00 92.25 241 GLY A C 1
ATOM 1917 O O . GLY A 1 241 ? 7.720 -0.673 7.454 1.00 92.25 241 GLY A O 1
ATOM 1918 N N . LEU A 1 242 ? 7.925 -2.414 8.864 1.00 96.12 242 LEU A N 1
ATOM 1919 C CA . LEU A 1 242 ? 6.532 -2.378 9.333 1.00 96.12 242 LEU A CA 1
ATOM 1920 C C . LEU A 1 242 ? 6.187 -1.055 10.042 1.00 96.12 242 LEU A C 1
ATOM 1922 O O . LEU A 1 242 ? 5.038 -0.609 10.005 1.00 96.12 242 LEU A O 1
ATOM 1926 N N . SER A 1 243 ? 7.184 -0.384 10.627 1.00 97.94 243 SER A N 1
ATOM 1927 C CA . SER A 1 243 ? 7.039 0.948 11.221 1.00 97.94 243 SER A CA 1
ATOM 1928 C C . SER A 1 243 ? 6.499 1.990 10.246 1.00 97.94 243 SER A C 1
ATOM 1930 O O . SER A 1 243 ? 5.695 2.828 10.645 1.00 97.94 243 SER A O 1
ATOM 1932 N N . PHE A 1 244 ? 6.861 1.924 8.964 1.00 98.50 244 PHE A N 1
ATOM 1933 C CA . PHE A 1 244 ? 6.353 2.860 7.966 1.00 98.50 244 PHE A CA 1
ATOM 1934 C C . PHE A 1 244 ? 4.861 2.653 7.692 1.00 98.50 244 PHE A C 1
ATOM 1936 O O . PHE A 1 244 ? 4.129 3.635 7.559 1.00 98.50 244 PHE A O 1
ATOM 1943 N N . VAL A 1 245 ? 4.402 1.395 7.668 1.00 98.44 245 VAL A N 1
ATOM 1944 C CA . VAL A 1 245 ? 2.980 1.048 7.509 1.00 98.44 245 VAL A CA 1
ATOM 1945 C C . VAL A 1 245 ? 2.179 1.545 8.710 1.00 98.44 245 VAL A C 1
ATOM 1947 O O . VAL A 1 245 ? 1.186 2.248 8.547 1.00 98.44 245 VAL A O 1
ATOM 1950 N N . ALA A 1 246 ? 2.640 1.254 9.925 1.00 98.44 246 ALA A N 1
ATOM 1951 C CA . ALA A 1 246 ? 2.006 1.743 11.147 1.00 98.44 246 ALA A CA 1
ATOM 1952 C C . ALA A 1 246 ? 2.012 3.285 11.219 1.00 98.44 246 ALA A C 1
ATOM 1954 O O . ALA A 1 246 ? 1.005 3.910 11.557 1.00 98.44 246 ALA A O 1
ATOM 1955 N N . GLY A 1 247 ? 3.125 3.909 10.827 1.00 98.06 247 GLY A N 1
ATOM 1956 C CA . GLY A 1 247 ? 3.304 5.354 10.861 1.00 98.06 247 GLY A CA 1
ATOM 1957 C C . GLY A 1 247 ? 2.358 6.097 9.921 1.00 98.06 247 GLY A C 1
ATOM 1958 O O . GLY A 1 247 ? 1.773 7.097 10.331 1.00 98.06 247 GLY A O 1
ATOM 1959 N N . ILE A 1 248 ? 2.149 5.619 8.688 1.00 98.25 248 ILE A N 1
ATOM 1960 C CA . ILE A 1 248 ? 1.203 6.270 7.769 1.00 98.25 248 ILE A CA 1
ATOM 1961 C C . ILE A 1 248 ? -0.244 6.120 8.252 1.00 98.25 248 ILE A C 1
ATOM 1963 O O . ILE A 1 248 ? -1.013 7.069 8.115 1.00 98.25 248 ILE A O 1
ATOM 1967 N N . LEU A 1 249 ? -0.624 4.992 8.864 1.00 98.44 249 LEU A N 1
ATOM 1968 C CA . LEU A 1 249 ? -1.969 4.821 9.429 1.00 98.44 249 LEU A CA 1
ATOM 1969 C C . LEU A 1 249 ? -2.228 5.822 10.558 1.00 98.44 249 LEU A C 1
ATOM 1971 O O . LEU A 1 249 ? -3.232 6.531 10.536 1.00 98.44 249 LEU A O 1
ATOM 1975 N N . LEU A 1 250 ? -1.277 5.949 11.485 1.00 97.81 250 LEU A N 1
ATOM 1976 C CA . LEU A 1 250 ? -1.382 6.830 12.648 1.00 97.81 250 LEU A CA 1
ATOM 1977 C C . LEU A 1 250 ? -1.476 8.325 12.281 1.00 97.81 250 LEU A C 1
ATOM 1979 O O . LEU A 1 250 ? -2.070 9.108 13.025 1.00 97.81 250 LEU A O 1
ATOM 1983 N N . LEU A 1 251 ? -0.942 8.729 11.120 1.00 97.88 251 LEU A N 1
ATOM 1984 C CA . LEU A 1 251 ? -1.097 10.096 10.603 1.00 97.88 251 LEU A CA 1
ATOM 1985 C C . LEU A 1 251 ? -2.531 10.424 10.158 1.00 97.88 251 LEU A C 1
ATOM 1987 O O . LEU A 1 251 ? -2.855 11.599 10.022 1.00 97.88 251 LEU A O 1
ATOM 1991 N N . HIS A 1 252 ? -3.381 9.429 9.895 1.00 97.69 252 HIS A N 1
ATOM 1992 C CA . HIS A 1 252 ? -4.695 9.653 9.281 1.00 97.69 252 HIS A CA 1
ATOM 1993 C C . HIS A 1 252 ? -5.881 9.449 10.215 1.00 97.69 252 HIS A C 1
ATOM 1995 O O . HIS A 1 252 ? -6.987 9.825 9.837 1.00 97.69 252 HIS A O 1
ATOM 2001 N N . VAL A 1 253 ? -5.664 8.867 11.391 1.00 96.31 253 VAL A N 1
ATOM 2002 C CA . VAL A 1 253 ? -6.707 8.608 12.389 1.00 96.31 253 VAL A CA 1
ATOM 2003 C C . VAL A 1 253 ? -6.448 9.390 13.669 1.00 96.31 253 VAL A C 1
ATOM 2005 O O . VAL A 1 253 ? -5.307 9.767 13.967 1.00 96.31 253 VAL A O 1
ATOM 2008 N N . ASP A 1 254 ? -7.505 9.617 14.440 1.00 91.50 254 ASP A N 1
ATOM 2009 C CA . ASP A 1 254 ? -7.437 10.412 15.663 1.00 91.50 254 ASP A CA 1
ATOM 2010 C C . ASP A 1 254 ? -6.886 9.585 16.833 1.00 91.50 254 ASP A C 1
ATOM 2012 O O . ASP A 1 254 ? -6.110 10.104 17.640 1.00 91.50 254 ASP A O 1
ATOM 2016 N N . SER A 1 255 ? -7.203 8.286 16.881 1.00 94.12 255 SER A N 1
ATOM 2017 C CA . SER A 1 255 ? -6.824 7.388 17.980 1.00 94.12 255 SER A CA 1
ATOM 2018 C C . SER A 1 255 ? -5.864 6.260 17.573 1.00 94.12 255 SER A C 1
ATOM 2020 O O . SER A 1 255 ? -5.873 5.768 16.446 1.00 94.12 255 SER A O 1
ATOM 2022 N N . GLU A 1 256 ? -5.035 5.809 18.522 1.00 95.62 256 GLU A N 1
ATOM 2023 C CA . GLU A 1 256 ? -4.186 4.620 18.332 1.00 95.62 256 GLU A CA 1
ATOM 2024 C C . GLU A 1 256 ? -5.021 3.344 18.150 1.00 95.62 256 GLU A C 1
ATOM 2026 O O . GLU A 1 256 ? -4.631 2.466 17.384 1.00 95.62 256 GLU A O 1
ATOM 2031 N N . ASP A 1 257 ? -6.175 3.260 18.821 1.00 95.06 257 ASP A N 1
ATOM 2032 C CA . ASP A 1 257 ? -7.107 2.138 18.708 1.00 95.06 257 ASP A CA 1
ATOM 2033 C C . ASP A 1 257 ? -7.613 1.987 17.254 1.00 95.06 257 ASP A C 1
ATOM 2035 O O . ASP A 1 257 ? -7.550 0.895 16.694 1.00 95.06 257 ASP A O 1
ATOM 2039 N N . GLU A 1 258 ? -8.010 3.074 16.580 1.00 96.38 258 GLU A N 1
ATOM 2040 C CA . GLU A 1 258 ? -8.391 3.032 15.154 1.00 96.38 258 GLU A CA 1
ATOM 2041 C C . GLU A 1 258 ? -7.221 2.636 14.245 1.00 96.38 258 GLU A C 1
ATOM 2043 O O . GLU A 1 258 ? -7.395 1.839 13.320 1.00 96.38 258 GLU A O 1
ATOM 2048 N N . ALA A 1 259 ? -6.016 3.157 14.511 1.00 98.06 259 ALA A N 1
ATOM 2049 C CA . ALA A 1 259 ? -4.822 2.804 13.739 1.00 98.06 259 ALA A CA 1
ATOM 2050 C C . ALA A 1 259 ? -4.519 1.306 13.861 1.00 98.06 259 ALA A C 1
ATOM 2052 O O . ALA A 1 259 ? -4.133 0.664 12.883 1.00 98.06 259 ALA A O 1
ATOM 2053 N N . PHE A 1 260 ? -4.719 0.750 15.056 1.00 97.56 260 PHE A N 1
ATOM 2054 C CA . PHE A 1 260 ? -4.547 -0.665 15.338 1.00 97.56 260 PHE A CA 1
ATOM 2055 C C . PHE A 1 260 ? -5.585 -1.532 14.624 1.00 97.56 260 PHE A C 1
ATOM 2057 O O . PHE A 1 260 ? -5.203 -2.537 14.029 1.00 97.56 260 PHE A O 1
ATOM 2064 N N . GLU A 1 261 ? -6.860 -1.139 14.590 1.00 95.94 261 GLU A N 1
ATOM 2065 C CA . GLU A 1 261 ? -7.893 -1.872 13.841 1.00 95.94 261 GLU A CA 1
ATOM 2066 C C . GLU A 1 261 ? -7.628 -1.860 12.327 1.00 95.94 261 GLU A C 1
ATOM 2068 O O . GLU A 1 261 ? -7.684 -2.907 11.676 1.00 95.94 261 GLU A O 1
ATOM 2073 N N . LEU A 1 262 ? -7.240 -0.708 11.774 1.00 97.69 262 LEU A N 1
ATOM 2074 C CA . LEU A 1 262 ? -6.797 -0.589 10.383 1.00 97.69 262 LEU A CA 1
ATOM 2075 C C . LEU A 1 262 ? -5.589 -1.492 10.090 1.00 97.69 262 LEU A C 1
ATOM 2077 O O . LEU A 1 262 ? -5.584 -2.247 9.115 1.00 97.69 262 LEU A O 1
ATOM 2081 N N . MET A 1 263 ? -4.579 -1.471 10.964 1.00 97.38 263 MET A N 1
ATOM 2082 C CA . MET A 1 263 ? -3.393 -2.317 10.831 1.00 97.38 263 MET A CA 1
ATOM 2083 C C . MET A 1 263 ? -3.754 -3.805 10.900 1.00 97.38 263 MET A C 1
ATOM 2085 O O . MET A 1 263 ? -3.310 -4.582 10.055 1.00 97.38 263 MET A O 1
ATOM 2089 N N . ARG A 1 264 ? -4.604 -4.214 11.849 1.00 95.12 264 ARG A N 1
ATOM 2090 C CA . ARG A 1 264 ? -5.113 -5.590 11.954 1.00 95.12 264 ARG A CA 1
ATOM 2091 C C . ARG A 1 264 ? -5.824 -6.016 10.682 1.00 95.12 264 ARG A C 1
ATOM 2093 O O . ARG A 1 264 ? -5.576 -7.114 10.191 1.00 95.12 264 ARG A O 1
ATOM 2100 N N . HIS A 1 265 ? -6.661 -5.148 10.122 1.00 95.56 265 HIS A N 1
ATOM 2101 C CA . HIS A 1 265 ? -7.357 -5.429 8.877 1.00 95.56 265 HIS A CA 1
ATOM 2102 C C . HIS A 1 265 ? -6.389 -5.680 7.713 1.00 95.56 265 HIS A C 1
ATOM 2104 O O . HIS A 1 265 ? -6.507 -6.697 7.028 1.00 95.56 265 HIS A O 1
ATOM 2110 N N . LEU A 1 266 ? -5.384 -4.816 7.528 1.00 96.69 266 LEU A N 1
ATOM 2111 C CA . LEU A 1 266 ? -4.356 -5.016 6.500 1.00 96.69 266 LEU A CA 1
ATOM 2112 C C . LEU A 1 266 ? -3.621 -6.349 6.689 1.00 96.69 266 LEU A C 1
ATOM 2114 O O . LEU A 1 266 ? -3.468 -7.128 5.746 1.00 96.69 266 LEU A O 1
ATOM 2118 N N . MET A 1 267 ? -3.179 -6.624 7.916 1.00 95.75 267 MET A N 1
ATOM 2119 C CA . MET A 1 267 ? -2.335 -7.779 8.215 1.00 95.75 267 MET A CA 1
ATOM 2120 C C . MET A 1 267 ? -3.102 -9.102 8.121 1.00 95.75 267 MET A C 1
ATOM 2122 O O . MET A 1 267 ? -2.581 -10.062 7.551 1.00 95.75 267 MET A O 1
ATOM 2126 N N . PHE A 1 268 ? -4.341 -9.152 8.617 1.00 93.62 268 PHE A N 1
ATOM 2127 C CA . PHE A 1 268 ? -5.143 -10.374 8.704 1.00 93.62 268 PHE A CA 1
ATOM 2128 C C . PHE A 1 268 ? -6.137 -10.546 7.562 1.00 93.62 268 PHE A C 1
ATOM 2130 O O . PHE A 1 268 ? -6.132 -11.599 6.923 1.00 93.62 268 PHE A O 1
ATOM 2137 N N . ASN A 1 269 ? -6.967 -9.542 7.277 1.00 92.25 269 ASN A N 1
ATOM 2138 C CA . ASN A 1 269 ? -8.028 -9.671 6.278 1.00 92.25 269 ASN A CA 1
ATOM 2139 C C . ASN A 1 269 ? -7.503 -9.554 4.846 1.00 92.25 269 ASN A C 1
ATOM 2141 O O . ASN A 1 269 ? -7.990 -10.266 3.975 1.00 92.25 269 ASN A O 1
ATOM 2145 N N . PHE A 1 270 ? -6.501 -8.707 4.598 1.00 94.25 270 PHE A N 1
ATOM 2146 C CA . PHE A 1 270 ? -5.830 -8.662 3.292 1.00 94.25 270 PHE A CA 1
ATOM 2147 C C . PHE A 1 270 ? -4.585 -9.544 3.211 1.00 94.25 270 PHE A C 1
ATOM 2149 O O . PHE A 1 270 ? -3.960 -9.625 2.156 1.00 94.25 270 PHE A O 1
ATOM 2156 N N . GLY A 1 271 ? -4.229 -10.224 4.303 1.00 94.06 271 GLY A N 1
ATOM 2157 C CA . GLY A 1 271 ? -3.122 -11.175 4.329 1.00 94.06 271 GLY A CA 1
ATOM 2158 C C . GLY A 1 271 ? -1.739 -10.538 4.189 1.00 94.06 271 GLY A C 1
ATOM 2159 O O . GLY A 1 271 ? -0.787 -11.256 3.879 1.00 94.06 271 GLY A O 1
ATOM 2160 N N . LEU A 1 272 ? -1.597 -9.228 4.440 1.00 96.31 272 LEU A N 1
ATOM 2161 C CA . LEU A 1 272 ? -0.310 -8.534 4.340 1.00 96.31 272 LEU A CA 1
ATOM 2162 C C . LEU A 1 272 ? 0.742 -9.151 5.277 1.00 96.31 272 LEU A C 1
ATOM 2164 O O . LEU A 1 272 ? 1.921 -9.161 4.943 1.00 96.31 272 LEU A O 1
ATOM 2168 N N . ARG A 1 273 ? 0.335 -9.763 6.400 1.00 95.69 273 ARG A N 1
ATOM 2169 C CA . ARG A 1 273 ? 1.253 -10.437 7.335 1.00 95.69 273 ARG A CA 1
ATOM 2170 C C . ARG A 1 273 ? 2.171 -11.467 6.679 1.00 95.69 273 ARG A C 1
ATOM 2172 O O . ARG A 1 273 ? 3.290 -11.652 7.144 1.00 95.69 273 ARG A O 1
ATOM 2179 N N . LYS A 1 274 ? 1.712 -12.133 5.609 1.00 95.31 274 LYS A N 1
ATOM 2180 C CA . LYS A 1 274 ? 2.423 -13.263 4.996 1.00 95.31 274 LYS A CA 1
ATOM 2181 C C . LYS A 1 274 ? 3.817 -12.855 4.518 1.00 95.31 274 LYS A C 1
ATOM 2183 O O . LYS A 1 274 ? 4.760 -13.620 4.683 1.00 95.31 274 LYS A O 1
ATOM 2188 N N . GLN A 1 275 ? 3.963 -11.639 3.986 1.00 96.12 275 GLN A N 1
ATOM 2189 C CA . GLN A 1 275 ? 5.247 -11.133 3.486 1.00 96.12 275 GLN A CA 1
ATOM 2190 C C . GLN A 1 275 ? 6.233 -10.755 4.605 1.00 96.12 275 GLN A C 1
ATOM 2192 O O . GLN A 1 275 ? 7.411 -10.565 4.332 1.00 96.12 275 GLN A O 1
ATOM 2197 N N . TYR A 1 276 ? 5.757 -10.641 5.849 1.00 96.69 276 TYR A N 1
ATOM 2198 C CA . TYR A 1 276 ? 6.571 -10.322 7.025 1.00 96.69 276 TYR A CA 1
ATOM 2199 C C . TYR A 1 276 ? 6.905 -11.553 7.875 1.00 96.69 276 TYR A C 1
ATOM 2201 O O . TYR A 1 276 ? 7.574 -11.426 8.900 1.00 96.69 276 TYR A O 1
ATOM 2209 N N . LEU A 1 277 ? 6.437 -12.745 7.484 1.00 95.62 277 LEU A N 1
ATOM 2210 C CA . LEU A 1 277 ? 6.812 -13.980 8.165 1.00 95.62 277 LEU A CA 1
ATOM 2211 C C . LEU A 1 277 ? 8.325 -14.230 8.017 1.00 95.62 277 LEU A C 1
ATOM 2213 O O . LEU A 1 277 ? 8.886 -13.950 6.956 1.00 95.62 277 LEU A O 1
ATOM 2217 N N . PRO A 1 278 ? 8.998 -14.821 9.026 1.00 94.25 278 PRO A N 1
ATOM 2218 C CA . PRO A 1 278 ? 10.454 -14.985 9.020 1.00 94.25 278 PRO A CA 1
ATOM 2219 C C . PRO A 1 278 ? 11.037 -15.764 7.832 1.00 94.25 278 PRO A C 1
ATOM 2221 O O . PRO A 1 278 ? 12.218 -15.602 7.534 1.00 94.25 278 PRO A O 1
ATOM 2224 N N . SER A 1 279 ? 10.251 -16.622 7.170 1.00 92.75 279 SER A N 1
ATOM 2225 C CA . SER A 1 279 ? 10.706 -17.360 5.984 1.00 92.75 279 SER A CA 1
ATOM 2226 C C . SER A 1 279 ? 10.797 -16.493 4.727 1.00 92.75 279 SER A C 1
ATOM 2228 O O . SER A 1 279 ? 11.530 -16.844 3.807 1.00 92.75 279 SER A O 1
ATOM 2230 N N . MET A 1 280 ? 10.091 -15.354 4.690 1.00 93.31 280 MET A N 1
ATOM 2231 C CA . MET A 1 280 ? 9.990 -14.455 3.534 1.00 93.31 280 MET A CA 1
ATOM 2232 C C . MET A 1 280 ? 9.438 -15.122 2.261 1.00 93.31 280 MET A C 1
ATOM 2234 O O . MET A 1 280 ? 9.552 -14.559 1.175 1.00 93.31 280 MET A O 1
ATOM 2238 N N . ASP A 1 281 ? 8.797 -16.292 2.367 1.00 94.19 281 ASP A N 1
ATOM 2239 C CA . ASP A 1 281 ? 8.316 -17.050 1.200 1.00 94.19 281 ASP A CA 1
ATOM 2240 C C . ASP A 1 281 ? 7.301 -16.250 0.377 1.00 94.19 281 ASP A C 1
ATOM 2242 O O . ASP A 1 281 ? 7.399 -16.176 -0.847 1.00 94.19 281 ASP A O 1
ATOM 2246 N N . ALA A 1 282 ? 6.360 -15.581 1.050 1.00 95.56 282 ALA A N 1
ATOM 2247 C CA . ALA A 1 282 ? 5.375 -14.750 0.369 1.00 95.56 282 ALA A CA 1
ATOM 2248 C C . ALA A 1 282 ? 6.017 -13.526 -0.302 1.00 95.56 282 ALA A C 1
ATOM 2250 O O . ALA A 1 282 ? 5.592 -13.152 -1.391 1.00 95.56 282 ALA A O 1
ATOM 2251 N N . LEU A 1 283 ? 7.061 -12.934 0.291 1.00 97.44 283 LEU A N 1
ATOM 2252 C CA . LEU A 1 283 ? 7.803 -11.845 -0.348 1.00 97.44 283 LEU A CA 1
ATOM 2253 C C . LEU A 1 283 ? 8.532 -12.349 -1.602 1.00 97.44 283 LEU A C 1
ATOM 2255 O O . LEU A 1 283 ? 8.463 -11.711 -2.648 1.00 97.44 283 LEU A O 1
ATOM 2259 N N . HIS A 1 284 ? 9.190 -13.511 -1.540 1.00 97.19 284 HIS A N 1
ATOM 2260 C CA . HIS A 1 284 ? 9.837 -14.104 -2.713 1.00 97.19 284 HIS A CA 1
ATOM 2261 C C . HIS A 1 284 ? 8.836 -14.417 -3.832 1.00 97.19 284 HIS A C 1
ATOM 2263 O O . HIS A 1 284 ? 9.115 -14.111 -4.994 1.00 97.19 284 HIS A O 1
ATOM 2269 N N . LEU A 1 285 ? 7.657 -14.944 -3.489 1.00 97.69 285 LEU A N 1
ATOM 2270 C CA . LEU A 1 285 ? 6.558 -15.126 -4.436 1.00 97.69 285 LEU A CA 1
ATOM 2271 C C . LEU A 1 285 ? 6.137 -13.789 -5.067 1.00 97.69 285 LEU A C 1
ATOM 2273 O O . LEU A 1 285 ? 6.018 -13.704 -6.287 1.00 97.69 285 LEU A O 1
ATOM 2277 N N . GLN A 1 286 ? 5.962 -12.731 -4.273 1.00 98.50 286 GLN A N 1
ATOM 2278 C CA . GLN A 1 286 ? 5.594 -11.410 -4.790 1.00 98.50 286 GLN A CA 1
ATOM 2279 C C . GLN A 1 286 ? 6.660 -10.845 -5.748 1.00 98.50 286 GLN A C 1
ATOM 2281 O O . GLN A 1 286 ? 6.336 -10.310 -6.807 1.00 98.50 286 GLN A O 1
ATOM 2286 N N . LEU A 1 287 ? 7.948 -11.003 -5.434 1.00 98.31 287 LEU A N 1
ATOM 2287 C CA . LEU A 1 287 ? 9.048 -10.572 -6.308 1.00 98.31 287 LEU A CA 1
ATOM 2288 C C . LEU A 1 287 ? 9.098 -11.386 -7.614 1.00 98.31 287 LEU A C 1
ATOM 2290 O O . LEU A 1 287 ? 9.357 -10.837 -8.692 1.00 98.31 287 LEU A O 1
ATOM 2294 N N . TYR A 1 288 ? 8.785 -12.680 -7.544 1.00 98.12 288 TYR A N 1
ATOM 2295 C CA . TYR A 1 288 ? 8.612 -13.521 -8.724 1.00 98.12 288 TYR A CA 1
ATOM 2296 C C . TYR A 1 288 ? 7.416 -13.067 -9.578 1.00 98.12 288 TYR A C 1
ATOM 2298 O O . TYR A 1 288 ? 7.561 -12.862 -10.784 1.00 98.12 288 TYR A O 1
ATOM 2306 N N . GLN A 1 289 ? 6.259 -12.818 -8.959 1.00 98.50 289 GLN A N 1
ATOM 2307 C CA . GLN A 1 289 ? 5.074 -12.275 -9.631 1.00 98.50 289 GLN A CA 1
ATOM 2308 C C . GLN A 1 289 ? 5.382 -10.938 -10.312 1.00 98.50 289 GLN A C 1
ATOM 2310 O O . GLN A 1 289 ? 4.964 -10.723 -11.446 1.00 98.50 289 GLN A O 1
ATOM 2315 N N . MET A 1 290 ? 6.175 -10.067 -9.678 1.00 98.50 290 MET A N 1
ATOM 2316 C CA . MET A 1 290 ? 6.620 -8.812 -10.287 1.00 98.50 290 MET A CA 1
ATOM 2317 C C . MET A 1 290 ? 7.477 -9.050 -11.538 1.00 98.50 290 MET A C 1
ATOM 2319 O O . MET A 1 290 ? 7.270 -8.401 -12.562 1.00 98.50 290 MET A O 1
ATOM 2323 N N . THR A 1 291 ? 8.392 -10.024 -11.488 1.00 98.06 291 THR A N 1
ATOM 2324 C CA . THR A 1 291 ? 9.195 -10.438 -12.654 1.00 98.06 291 THR A CA 1
ATOM 2325 C C . THR A 1 291 ? 8.293 -10.898 -13.802 1.00 98.06 291 THR A C 1
ATOM 2327 O O . THR A 1 291 ? 8.469 -10.481 -14.948 1.00 98.06 291 THR A O 1
ATOM 2330 N N . ARG A 1 292 ? 7.294 -11.738 -13.502 1.00 98.19 292 ARG A N 1
ATOM 2331 C CA . ARG A 1 292 ? 6.353 -12.256 -14.501 1.00 98.19 292 ARG A CA 1
ATOM 2332 C C . ARG A 1 292 ? 5.447 -11.181 -15.081 1.00 98.19 292 ARG A C 1
ATOM 2334 O O . ARG A 1 292 ? 5.245 -11.164 -16.289 1.00 98.19 292 ARG A O 1
ATOM 2341 N N . LEU A 1 293 ? 4.966 -10.256 -14.256 1.00 98.50 293 LEU A N 1
ATOM 2342 C CA . LEU A 1 293 ? 4.185 -9.111 -14.717 1.00 98.50 293 LEU A CA 1
ATOM 2343 C C . LEU A 1 293 ? 4.979 -8.233 -15.685 1.00 98.50 293 LEU A C 1
ATOM 2345 O O . LEU A 1 293 ? 4.448 -7.863 -16.729 1.00 98.50 293 LEU A O 1
ATOM 2349 N N . LEU A 1 294 ? 6.248 -7.939 -15.380 1.00 98.38 294 LEU A N 1
ATOM 2350 C CA . LEU A 1 294 ? 7.103 -7.194 -16.303 1.00 98.38 294 LEU A CA 1
ATOM 2351 C C . LEU A 1 294 ? 7.298 -7.947 -17.614 1.00 98.38 294 LEU A C 1
ATOM 2353 O O . LEU A 1 294 ? 7.159 -7.356 -18.678 1.00 98.38 294 LEU A O 1
ATOM 2357 N N . ARG A 1 295 ? 7.560 -9.253 -17.559 1.00 98.06 295 ARG A N 1
ATOM 2358 C CA . ARG A 1 295 ? 7.718 -10.066 -18.768 1.00 98.06 295 ARG A CA 1
ATOM 2359 C C . ARG A 1 295 ? 6.473 -10.033 -19.661 1.00 98.06 295 ARG A C 1
ATOM 2361 O O . ARG A 1 295 ? 6.609 -9.896 -20.874 1.00 98.06 295 ARG A O 1
ATOM 2368 N N . ASP A 1 296 ? 5.292 -10.168 -19.067 1.00 97.81 296 ASP A N 1
ATOM 2369 C CA . ASP A 1 296 ? 4.041 -10.350 -19.805 1.00 97.81 296 ASP A CA 1
ATOM 2370 C C . ASP A 1 296 ? 3.415 -9.011 -20.259 1.00 97.81 296 ASP A C 1
ATOM 2372 O O . ASP A 1 296 ? 2.761 -8.973 -21.301 1.00 97.81 296 ASP A O 1
ATOM 2376 N N . HIS A 1 297 ? 3.630 -7.908 -19.527 1.00 97.12 297 HIS A N 1
ATOM 2377 C CA . HIS A 1 297 ? 3.014 -6.600 -19.817 1.00 97.12 297 HIS A CA 1
ATOM 2378 C C . HIS A 1 297 ? 4.007 -5.508 -20.251 1.00 97.12 297 HIS A C 1
ATOM 2380 O O . HIS A 1 297 ? 3.658 -4.635 -21.042 1.00 97.12 297 HIS A O 1
ATOM 2386 N N . GLU A 1 298 ? 5.249 -5.554 -19.770 1.00 97.50 298 GLU A N 1
ATOM 2387 C CA . GLU A 1 298 ? 6.277 -4.521 -19.959 1.00 97.50 298 GLU A CA 1
ATOM 2388 C C . GLU A 1 298 ? 7.590 -5.142 -20.471 1.00 97.50 298 GLU A C 1
ATOM 2390 O O . GLU A 1 298 ? 8.674 -4.907 -19.934 1.00 97.50 298 GLU A O 1
ATOM 2395 N N . PHE A 1 299 ? 7.493 -5.959 -21.531 1.00 98.25 299 PHE A N 1
ATOM 2396 C CA . PHE A 1 299 ? 8.600 -6.802 -22.007 1.00 98.25 299 PHE A CA 1
ATOM 2397 C C . PHE A 1 299 ? 9.896 -6.029 -22.296 1.00 98.25 299 PHE A C 1
ATOM 2399 O O . PHE A 1 299 ? 10.980 -6.545 -22.056 1.00 98.25 299 PHE A O 1
ATOM 2406 N N . GLN A 1 300 ? 9.804 -4.785 -22.778 1.00 98.31 300 GLN A N 1
ATOM 2407 C CA . GLN A 1 300 ? 10.982 -3.946 -23.032 1.00 98.31 300 GLN A CA 1
ATOM 2408 C C . GLN A 1 300 ? 11.755 -3.627 -21.745 1.00 98.31 300 GLN A C 1
ATOM 2410 O O . GLN A 1 300 ? 12.981 -3.664 -21.751 1.00 98.31 300 GLN A O 1
ATOM 2415 N N . ILE A 1 301 ? 11.045 -3.359 -20.643 1.00 98.44 301 ILE A N 1
ATOM 2416 C CA . ILE A 1 301 ? 11.660 -3.148 -19.327 1.00 98.44 301 ILE A CA 1
ATOM 2417 C C . ILE A 1 301 ? 12.243 -4.469 -18.825 1.00 98.44 301 ILE A C 1
ATOM 2419 O O . ILE A 1 301 ? 13.377 -4.494 -18.364 1.00 98.44 301 ILE A O 1
ATOM 2423 N N . PHE A 1 302 ? 11.494 -5.570 -18.956 1.00 98.56 302 PHE A N 1
ATOM 2424 C CA . PHE A 1 302 ? 11.957 -6.899 -18.555 1.00 98.56 302 PHE A CA 1
ATOM 2425 C C . PHE A 1 302 ? 13.262 -7.303 -19.257 1.00 98.56 302 PHE A C 1
ATOM 2427 O O . PHE A 1 302 ? 14.220 -7.664 -18.586 1.00 98.56 302 PHE A O 1
ATOM 2434 N N . ASP A 1 303 ? 13.314 -7.216 -20.587 1.00 98.44 303 ASP A N 1
ATOM 2435 C CA . ASP A 1 303 ? 14.494 -7.569 -21.385 1.00 98.44 303 ASP A CA 1
ATOM 2436 C C . ASP A 1 303 ? 15.691 -6.665 -21.056 1.00 98.44 303 ASP A C 1
ATOM 2438 O O . ASP A 1 303 ? 16.823 -7.135 -20.957 1.00 98.44 303 ASP A O 1
ATOM 2442 N N . HIS A 1 304 ? 15.446 -5.373 -20.828 1.00 98.31 304 HIS A N 1
ATOM 2443 C CA . HIS A 1 304 ? 16.488 -4.443 -20.408 1.00 98.31 304 HIS A CA 1
ATOM 2444 C C . HIS A 1 304 ? 17.031 -4.784 -19.011 1.00 98.31 304 HIS A C 1
ATOM 2446 O O . HIS A 1 304 ? 18.243 -4.860 -18.824 1.00 98.31 304 HIS A O 1
ATOM 2452 N N . PHE A 1 305 ? 16.158 -5.070 -18.044 1.00 98.25 305 PHE A N 1
ATOM 2453 C CA . PHE A 1 305 ? 16.569 -5.509 -16.711 1.00 98.25 305 PHE A CA 1
ATOM 2454 C C . PHE A 1 305 ? 17.320 -6.845 -16.743 1.00 98.25 305 PHE A C 1
ATOM 2456 O O . PHE A 1 305 ? 18.352 -6.951 -16.087 1.00 98.25 305 PHE A O 1
ATOM 2463 N N . ASP A 1 306 ? 16.878 -7.825 -17.537 1.00 97.31 306 ASP A N 1
ATOM 2464 C CA . ASP A 1 306 ? 17.554 -9.126 -17.685 1.00 97.31 306 ASP A CA 1
ATOM 2465 C C . ASP A 1 306 ? 18.967 -8.963 -18.272 1.00 97.31 306 ASP A C 1
ATOM 2467 O O . ASP A 1 306 ? 19.923 -9.530 -17.751 1.00 97.31 306 ASP A O 1
ATOM 2471 N N . LYS A 1 307 ? 19.139 -8.100 -19.285 1.00 97.81 307 LYS A N 1
ATOM 2472 C CA . LYS A 1 307 ? 20.459 -7.767 -19.862 1.00 97.81 307 LYS A CA 1
ATOM 2473 C C . LYS A 1 307 ? 21.424 -7.123 -18.869 1.00 97.81 307 LYS A C 1
ATOM 2475 O O . LYS A 1 307 ? 22.636 -7.241 -19.046 1.00 97.81 307 LYS A O 1
ATOM 2480 N N . HIS A 1 308 ? 20.896 -6.423 -17.870 1.00 97.75 308 HIS A N 1
ATOM 2481 C CA . HIS A 1 308 ? 21.673 -5.759 -16.828 1.00 97.75 308 HIS A CA 1
ATOM 2482 C C . HIS A 1 308 ? 21.665 -6.525 -15.495 1.00 97.75 308 HIS A C 1
ATOM 2484 O O . HIS A 1 308 ? 22.097 -5.965 -14.493 1.00 97.75 308 HIS A O 1
ATOM 2490 N N . ASP A 1 309 ? 21.197 -7.780 -15.463 1.00 96.62 309 ASP A N 1
ATOM 2491 C CA . ASP A 1 309 ? 21.103 -8.620 -14.258 1.00 96.62 309 ASP A CA 1
ATOM 2492 C C . ASP A 1 309 ? 20.307 -7.970 -13.095 1.00 96.62 309 ASP A C 1
ATOM 2494 O O . ASP A 1 309 ? 20.584 -8.185 -11.910 1.00 96.62 309 ASP A O 1
ATOM 2498 N N . ILE A 1 310 ? 19.280 -7.173 -13.416 1.00 96.94 310 ILE A N 1
ATOM 2499 C CA . ILE A 1 310 ? 18.434 -6.480 -12.436 1.00 96.94 310 ILE A CA 1
ATOM 2500 C C . ILE A 1 310 ? 17.207 -7.328 -12.099 1.00 96.94 310 ILE A C 1
ATOM 2502 O O . ILE A 1 310 ? 16.235 -7.409 -12.846 1.00 96.94 310 ILE A O 1
ATOM 2506 N N . SER A 1 311 ? 17.224 -7.926 -10.909 1.00 95.50 311 SER A N 1
ATOM 2507 C CA . SER A 1 311 ? 16.071 -8.635 -10.344 1.00 95.50 311 SER A CA 1
ATOM 2508 C C . SER A 1 311 ? 15.186 -7.702 -9.503 1.00 95.50 311 SER A C 1
ATOM 2510 O O . SER A 1 311 ? 15.728 -6.835 -8.807 1.00 95.50 311 SER A O 1
ATOM 2512 N N . PRO A 1 312 ? 13.850 -7.910 -9.442 1.00 97.12 312 PRO A N 1
ATOM 2513 C CA . PRO A 1 312 ? 12.970 -7.180 -8.527 1.00 97.12 312 PRO A CA 1
ATOM 2514 C C . PRO A 1 312 ? 13.414 -7.184 -7.065 1.00 97.12 312 PRO A C 1
ATOM 2516 O O . PRO A 1 312 ? 13.128 -6.229 -6.349 1.00 97.12 312 PRO A O 1
ATOM 2519 N N . SER A 1 313 ? 14.166 -8.190 -6.610 1.00 95.00 313 SER A N 1
ATOM 2520 C CA . SER A 1 313 ? 14.726 -8.207 -5.252 1.00 95.00 313 SER A CA 1
ATOM 2521 C C . SER A 1 313 ? 15.630 -7.004 -4.943 1.00 95.00 313 SER A C 1
ATOM 2523 O O . SER A 1 313 ? 15.760 -6.643 -3.776 1.00 95.00 313 SER A O 1
ATOM 2525 N N . LEU A 1 314 ? 16.240 -6.376 -5.958 1.00 95.56 314 LEU A N 1
ATOM 2526 C CA . LEU A 1 314 ? 17.141 -5.231 -5.786 1.00 95.56 314 LEU A CA 1
ATOM 2527 C C . LEU A 1 314 ? 16.406 -3.911 -5.523 1.00 95.56 314 LEU A C 1
ATOM 2529 O O . LEU A 1 314 ? 16.968 -3.032 -4.875 1.00 95.56 314 LEU A O 1
ATOM 2533 N N . TYR A 1 315 ? 15.173 -3.757 -6.015 1.00 96.12 315 TYR A N 1
ATOM 2534 C CA . TYR A 1 315 ? 14.454 -2.478 -5.955 1.00 96.12 315 TYR A CA 1
ATOM 2535 C C . TYR A 1 315 ? 13.053 -2.573 -5.336 1.00 96.12 315 TYR A C 1
ATOM 2537 O O . TYR A 1 315 ? 12.613 -1.623 -4.696 1.00 96.12 315 TYR A O 1
ATOM 2545 N N . ALA A 1 316 ? 12.348 -3.698 -5.490 1.00 97.44 316 ALA A N 1
ATOM 2546 C CA . ALA A 1 316 ? 10.939 -3.822 -5.118 1.00 97.44 316 ALA A CA 1
ATOM 2547 C C . ALA A 1 316 ? 10.719 -4.341 -3.692 1.00 97.44 316 ALA A C 1
ATOM 2549 O O . ALA A 1 316 ? 9.643 -4.129 -3.139 1.00 97.44 316 ALA A O 1
ATOM 2550 N N . ALA A 1 317 ? 11.706 -4.984 -3.058 1.00 96.88 317 ALA A N 1
ATOM 2551 C CA . ALA A 1 317 ? 11.546 -5.468 -1.682 1.00 96.88 317 ALA A CA 1
ATOM 2552 C C . ALA A 1 317 ? 11.121 -4.345 -0.700 1.00 96.88 317 ALA A C 1
ATOM 2554 O O . ALA A 1 317 ? 10.149 -4.546 0.033 1.00 96.88 317 ALA A O 1
ATOM 2555 N N . PRO A 1 318 ? 11.717 -3.129 -0.733 1.00 96.88 318 PRO A N 1
ATOM 2556 C CA . PRO A 1 318 ? 11.220 -1.992 0.047 1.00 96.88 318 PRO A CA 1
ATOM 2557 C C . PRO A 1 318 ? 9.788 -1.571 -0.307 1.00 96.88 318 PRO A C 1
ATOM 2559 O O . PRO A 1 318 ? 9.051 -1.128 0.574 1.00 96.88 318 PRO A O 1
ATOM 2562 N N . TRP A 1 319 ? 9.364 -1.706 -1.567 1.00 98.19 319 TRP A N 1
ATOM 2563 C CA . TRP A 1 319 ? 8.018 -1.325 -2.004 1.00 98.19 319 TRP A CA 1
ATOM 2564 C C . TRP A 1 319 ? 6.952 -2.201 -1.357 1.00 98.19 319 TRP A C 1
ATOM 2566 O O . TRP A 1 319 ? 5.975 -1.669 -0.836 1.00 98.19 319 TRP A O 1
ATOM 2576 N N . PHE A 1 320 ? 7.174 -3.517 -1.317 1.00 98.25 320 PHE A N 1
ATOM 2577 C CA . PHE A 1 320 ? 6.282 -4.454 -0.636 1.00 98.25 320 PHE A CA 1
ATOM 2578 C C . PHE A 1 320 ? 6.341 -4.275 0.884 1.00 98.25 320 PHE A C 1
ATOM 2580 O O . PHE A 1 320 ? 5.308 -4.043 1.510 1.00 98.25 320 PHE A O 1
ATOM 2587 N N . LEU A 1 321 ? 7.539 -4.298 1.478 1.00 97.69 321 LEU A N 1
ATOM 2588 C CA . LEU A 1 321 ? 7.713 -4.280 2.937 1.00 97.69 321 LEU A CA 1
ATOM 2589 C C . LEU A 1 321 ? 7.344 -2.950 3.601 1.00 97.69 321 LEU A C 1
ATOM 2591 O O . LEU A 1 321 ? 7.023 -2.937 4.786 1.00 97.69 321 LEU A O 1
ATOM 2595 N N . THR A 1 322 ? 7.375 -1.833 2.875 1.00 98.12 322 THR A N 1
ATOM 2596 C CA . THR A 1 322 ? 7.032 -0.512 3.434 1.00 98.12 322 THR A CA 1
ATOM 2597 C C . THR A 1 322 ? 5.811 0.116 2.777 1.00 98.12 322 THR A C 1
ATOM 2599 O O . THR A 1 322 ? 5.487 1.258 3.082 1.00 98.12 322 THR A O 1
ATOM 2602 N N . LEU A 1 323 ? 5.134 -0.594 1.865 1.00 98.38 323 LEU A N 1
ATOM 2603 C CA . LEU A 1 323 ? 4.066 -0.042 1.022 1.00 98.38 323 LEU A CA 1
ATOM 2604 C C . LEU A 1 323 ? 4.504 1.269 0.347 1.00 98.38 323 LEU A C 1
ATOM 2606 O O . LEU A 1 323 ? 3.805 2.278 0.404 1.00 98.38 323 LEU A O 1
ATOM 2610 N N . PHE A 1 324 ? 5.705 1.255 -0.243 1.00 98.31 324 PHE A N 1
ATOM 2611 C CA . PHE A 1 324 ? 6.409 2.402 -0.844 1.00 98.31 324 PHE A CA 1
ATOM 2612 C C . PHE A 1 324 ? 6.837 3.525 0.120 1.00 98.31 324 PHE A C 1
ATOM 2614 O O . PHE A 1 324 ? 7.569 4.432 -0.278 1.00 98.31 324 PHE A O 1
ATOM 2621 N N . ALA A 1 325 ? 6.443 3.483 1.390 1.00 98.12 325 ALA A N 1
ATOM 2622 C CA . ALA A 1 325 ? 6.547 4.625 2.291 1.00 98.12 325 ALA A CA 1
ATOM 2623 C C . ALA A 1 325 ? 7.964 5.009 2.729 1.00 98.12 325 ALA A C 1
ATOM 2625 O O . ALA A 1 325 ? 8.174 6.129 3.188 1.00 98.12 325 ALA A O 1
ATOM 2626 N N . SER A 1 326 ? 8.939 4.119 2.563 1.00 96.56 326 SER A N 1
ATOM 2627 C CA . SER A 1 326 ? 10.346 4.447 2.825 1.00 96.56 326 SER A CA 1
ATOM 2628 C C . SER A 1 326 ? 11.001 5.300 1.732 1.00 96.56 326 SER A C 1
ATOM 2630 O O . SER A 1 326 ? 12.001 5.955 2.007 1.00 96.56 326 SER A O 1
ATOM 2632 N N . GLN A 1 327 ? 10.460 5.297 0.508 1.00 95.38 327 GLN A N 1
ATOM 2633 C CA . GLN A 1 327 ? 11.085 5.929 -0.664 1.00 95.38 327 GLN A CA 1
ATOM 2634 C C . GLN A 1 327 ? 10.185 6.968 -1.347 1.00 95.38 327 GLN A C 1
ATOM 2636 O O . GLN A 1 327 ? 10.689 7.875 -2.002 1.00 95.38 327 GLN A O 1
ATOM 2641 N N . PHE A 1 328 ? 8.861 6.865 -1.199 1.00 97.38 328 PHE A N 1
ATOM 2642 C CA . PHE A 1 328 ? 7.902 7.710 -1.911 1.00 97.38 328 PHE A CA 1
ATOM 2643 C C . PHE A 1 328 ? 7.270 8.769 -0.997 1.00 97.38 328 PHE A C 1
ATOM 2645 O O . PHE A 1 328 ? 7.104 8.541 0.203 1.00 97.38 328 PHE A O 1
ATOM 2652 N N . PRO A 1 329 ? 6.852 9.926 -1.551 1.00 97.00 329 PRO A N 1
ATOM 2653 C CA . PRO A 1 329 ? 6.167 10.959 -0.779 1.00 97.00 329 PRO A CA 1
ATOM 2654 C C . PRO A 1 329 ? 4.894 10.443 -0.092 1.00 97.00 329 PRO A C 1
ATOM 2656 O O . PRO A 1 329 ? 4.118 9.698 -0.690 1.00 97.00 329 PRO A O 1
ATOM 2659 N N . LEU A 1 330 ? 4.606 10.929 1.121 1.00 97.62 330 LEU A N 1
ATOM 2660 C CA . LEU A 1 330 ? 3.431 10.521 1.913 1.00 97.62 330 LEU A CA 1
ATOM 2661 C C . LEU A 1 330 ? 2.102 10.632 1.148 1.00 97.62 330 LEU A C 1
ATOM 2663 O O . LEU A 1 330 ? 1.227 9.787 1.314 1.00 97.62 330 LEU A O 1
ATOM 2667 N N . GLY A 1 331 ? 1.955 11.630 0.269 1.00 97.50 331 GLY A N 1
ATOM 2668 C CA . GLY A 1 331 ? 0.775 11.762 -0.586 1.00 97.50 331 GLY A CA 1
ATOM 2669 C C . GLY A 1 331 ? 0.566 10.562 -1.513 1.00 97.50 331 GLY A C 1
ATOM 2670 O O . GLY A 1 331 ? -0.559 10.074 -1.619 1.00 97.50 331 GLY A O 1
ATOM 2671 N N . PHE A 1 332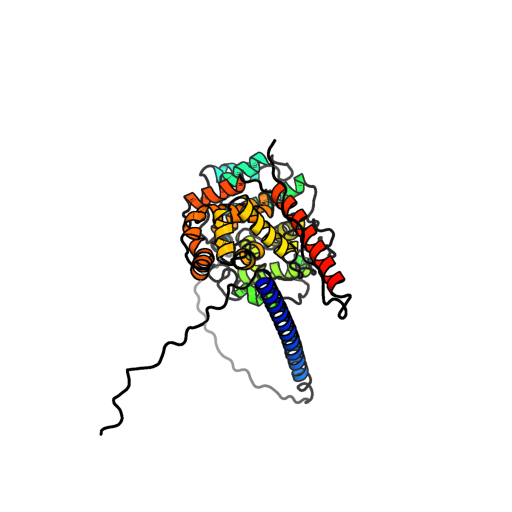 ? 1.636 10.064 -2.142 1.00 98.38 332 PHE A N 1
ATOM 2672 C CA . PHE A 1 332 ? 1.607 8.868 -2.990 1.00 98.38 332 PHE A CA 1
ATOM 2673 C C . PHE A 1 332 ? 1.216 7.633 -2.177 1.00 98.38 332 PHE A C 1
ATOM 2675 O O . PHE A 1 332 ? 0.314 6.896 -2.563 1.00 98.38 332 PHE A O 1
ATOM 2682 N N . VAL A 1 333 ? 1.850 7.448 -1.020 1.00 98.56 333 VAL A N 1
ATOM 2683 C CA . VAL A 1 333 ? 1.613 6.307 -0.123 1.00 98.56 333 VAL A CA 1
ATOM 2684 C C . VAL A 1 333 ? 0.169 6.293 0.372 1.00 98.56 333 VAL A C 1
ATOM 2686 O O . VAL A 1 333 ? -0.501 5.265 0.322 1.00 98.56 333 VAL A O 1
ATOM 2689 N N . ALA A 1 334 ? -0.345 7.445 0.806 1.00 98.44 334 ALA A N 1
ATOM 2690 C CA . ALA A 1 334 ? -1.726 7.567 1.247 1.00 98.44 334 ALA A CA 1
ATOM 2691 C C . ALA A 1 334 ? -2.706 7.253 0.107 1.00 98.44 334 ALA A C 1
ATOM 2693 O O . ALA A 1 334 ? -3.723 6.600 0.326 1.00 98.44 334 ALA A O 1
ATOM 2694 N N . ARG A 1 335 ? -2.372 7.651 -1.126 1.00 98.38 335 ARG A N 1
ATOM 2695 C CA . ARG A 1 335 ? -3.173 7.317 -2.302 1.00 98.38 335 ARG A CA 1
ATOM 2696 C C . ARG A 1 335 ? -3.123 5.825 -2.647 1.00 98.38 335 ARG A C 1
ATOM 2698 O O . ARG A 1 335 ? -4.154 5.258 -2.994 1.00 98.38 335 ARG A O 1
ATOM 2705 N N . LEU A 1 336 ? -1.969 5.175 -2.511 1.00 98.69 336 LEU A N 1
ATOM 2706 C CA . LEU A 1 336 ? -1.842 3.722 -2.637 1.00 98.69 336 LEU A CA 1
ATOM 2707 C C . LEU A 1 336 ? -2.693 2.996 -1.586 1.00 98.69 336 LEU A C 1
ATOM 2709 O O . LEU A 1 336 ? -3.375 2.032 -1.923 1.00 98.69 336 LEU A O 1
ATOM 2713 N N . LEU A 1 337 ? -2.716 3.478 -0.341 1.00 98.75 337 LEU A N 1
ATOM 2714 C CA . LEU A 1 337 ? -3.561 2.906 0.709 1.00 98.75 337 LEU A CA 1
ATOM 2715 C C . LEU A 1 337 ? -5.058 3.037 0.411 1.00 98.75 337 LEU A C 1
ATOM 2717 O O . LEU A 1 337 ? -5.793 2.096 0.697 1.00 98.75 337 LEU A O 1
ATOM 2721 N N . ASP A 1 338 ? -5.511 4.122 -0.233 1.00 98.62 338 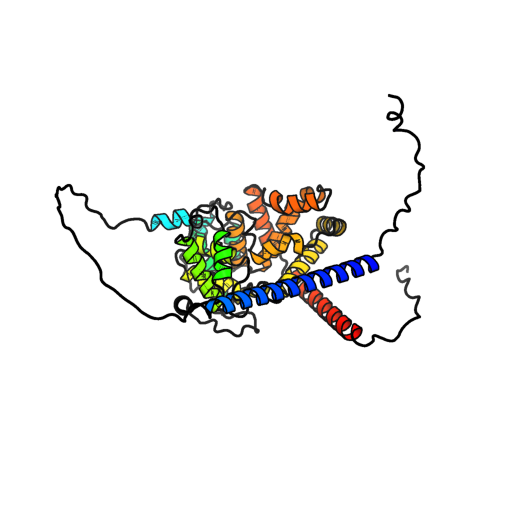ASP A N 1
ATOM 2722 C CA . ASP A 1 338 ? -6.900 4.211 -0.714 1.00 98.62 338 ASP A CA 1
ATOM 2723 C C . ASP A 1 338 ? -7.258 3.023 -1.629 1.00 98.62 338 ASP A C 1
ATOM 2725 O O . ASP A 1 338 ? -8.359 2.478 -1.545 1.00 98.62 338 ASP A O 1
ATOM 2729 N N . LEU A 1 339 ? -6.327 2.615 -2.504 1.00 98.56 339 LEU A N 1
ATOM 2730 C CA . LEU A 1 339 ? -6.505 1.459 -3.384 1.00 98.56 339 LEU A CA 1
ATOM 2731 C C . LEU A 1 339 ? -6.399 0.150 -2.594 1.00 98.56 339 LEU A C 1
ATOM 2733 O O . LEU A 1 339 ? -7.234 -0.727 -2.789 1.00 98.56 339 LEU A O 1
ATOM 2737 N N . ILE A 1 340 ? -5.434 0.015 -1.679 1.00 98.50 340 ILE A N 1
ATOM 2738 C CA . ILE A 1 340 ? -5.285 -1.196 -0.855 1.00 98.50 340 ILE A CA 1
ATOM 2739 C C . ILE A 1 340 ? -6.561 -1.464 -0.049 1.00 98.50 340 ILE A C 1
ATOM 2741 O O . ILE A 1 340 ? -7.052 -2.586 -0.062 1.00 98.50 340 ILE A O 1
ATOM 2745 N N . TYR A 1 341 ? -7.163 -0.451 0.581 1.00 98.25 341 TYR A N 1
ATOM 2746 C CA . TYR A 1 341 ? -8.427 -0.628 1.309 1.00 98.25 341 TYR A CA 1
ATOM 2747 C C . TYR A 1 341 ? -9.638 -0.898 0.409 1.00 98.25 341 TYR A C 1
ATOM 2749 O O . TYR A 1 341 ? -10.659 -1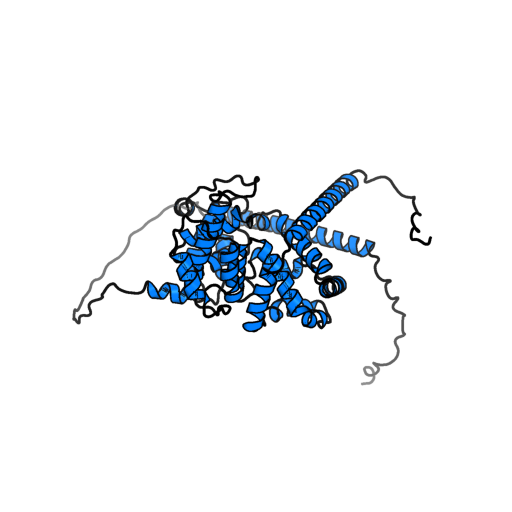.385 0.893 1.00 98.25 341 TYR A O 1
ATOM 2757 N N . LEU A 1 342 ? -9.543 -0.623 -0.893 1.00 97.12 342 LEU A N 1
ATOM 2758 C CA . LEU A 1 342 ? -10.602 -0.926 -1.851 1.00 97.12 342 LEU A CA 1
ATOM 2759 C C . LEU A 1 342 ? -10.479 -2.334 -2.452 1.00 97.12 342 LEU A C 1
ATOM 2761 O O . LEU A 1 342 ? -11.477 -3.053 -2.516 1.00 97.12 342 LEU A O 1
ATOM 2765 N N . ILE A 1 343 ? -9.292 -2.703 -2.946 1.00 95.56 343 ILE A N 1
ATOM 2766 C CA . ILE A 1 343 ? -9.067 -3.925 -3.744 1.00 95.56 343 ILE A CA 1
ATOM 2767 C C . ILE A 1 343 ? -8.092 -4.923 -3.101 1.00 95.56 343 ILE A C 1
ATOM 2769 O O . ILE A 1 343 ? -7.927 -6.025 -3.614 1.00 95.56 343 ILE A O 1
ATOM 2773 N N . GLY A 1 344 ? -7.480 -4.582 -1.968 1.00 95.75 344 GLY A N 1
ATOM 2774 C CA . GLY A 1 344 ? -6.511 -5.416 -1.258 1.00 95.75 344 GLY A CA 1
ATOM 2775 C C . GLY A 1 344 ? -5.068 -5.228 -1.738 1.00 95.75 344 GLY A C 1
ATOM 2776 O O . GLY A 1 344 ? -4.738 -4.297 -2.476 1.00 95.75 344 GLY A O 1
ATOM 2777 N N . ILE A 1 345 ? -4.185 -6.143 -1.322 1.00 95.62 345 ILE A N 1
ATOM 2778 C CA . ILE A 1 345 ? -2.735 -6.067 -1.589 1.00 95.62 345 ILE A CA 1
ATOM 2779 C C . ILE A 1 345 ? -2.363 -6.131 -3.080 1.00 95.62 345 ILE A C 1
ATOM 2781 O O . ILE A 1 345 ? -1.263 -5.723 -3.448 1.00 95.62 345 ILE A O 1
ATOM 2785 N N . GLU A 1 346 ? -3.278 -6.554 -3.963 1.00 96.25 346 GLU A N 1
ATOM 2786 C CA . GLU A 1 346 ? -3.056 -6.510 -5.417 1.00 96.25 346 GLU A CA 1
ATOM 2787 C C . GLU A 1 346 ? -2.808 -5.085 -5.943 1.00 96.25 346 GLU A C 1
ATOM 2789 O O . GLU A 1 346 ? -2.156 -4.907 -6.973 1.00 96.25 346 GLU A O 1
ATOM 2794 N N . ALA A 1 347 ? -3.264 -4.060 -5.212 1.00 98.31 347 ALA A N 1
ATOM 2795 C CA . ALA A 1 347 ? -2.993 -2.660 -5.522 1.00 98.31 347 ALA A CA 1
ATOM 2796 C C . ALA A 1 347 ? -1.489 -2.354 -5.616 1.00 98.31 347 ALA A C 1
ATOM 2798 O O . ALA A 1 347 ? -1.088 -1.550 -6.455 1.00 98.31 347 ALA A O 1
ATOM 2799 N N . ILE A 1 348 ? -0.654 -3.022 -4.809 1.00 98.44 348 ILE A N 1
ATOM 2800 C CA . ILE A 1 348 ? 0.804 -2.836 -4.808 1.00 98.44 348 ILE A CA 1
ATOM 2801 C C . ILE A 1 348 ? 1.374 -3.221 -6.177 1.00 98.44 348 ILE A C 1
ATOM 2803 O O . ILE A 1 348 ? 2.139 -2.457 -6.763 1.00 98.44 348 ILE A O 1
ATOM 2807 N N . PHE A 1 349 ? 0.945 -4.356 -6.737 1.00 98.69 349 PHE A N 1
ATOM 2808 C CA . PHE A 1 349 ? 1.364 -4.812 -8.065 1.00 98.69 349 PHE A CA 1
ATOM 2809 C C . PHE A 1 349 ? 0.862 -3.901 -9.179 1.00 98.69 349 PHE A C 1
ATOM 2811 O O . PHE A 1 349 ? 1.637 -3.514 -10.052 1.00 98.69 349 PHE A O 1
ATOM 2818 N N . ARG A 1 350 ? -0.423 -3.527 -9.134 1.00 98.56 350 ARG A N 1
ATOM 2819 C CA . ARG A 1 350 ? -1.040 -2.659 -10.149 1.00 98.56 350 ARG A CA 1
ATOM 2820 C C . ARG A 1 350 ? -0.332 -1.306 -10.221 1.00 98.56 350 ARG A C 1
ATOM 2822 O O . ARG A 1 350 ? -0.001 -0.842 -11.312 1.00 98.56 350 ARG A O 1
ATOM 2829 N N . VAL A 1 351 ? -0.045 -0.702 -9.067 1.00 98.62 351 VAL A N 1
ATOM 2830 C CA . VAL A 1 351 ? 0.688 0.568 -8.985 1.00 98.62 351 VAL A CA 1
ATOM 2831 C C . VAL A 1 351 ? 2.148 0.392 -9.397 1.00 98.62 351 VAL A C 1
ATOM 2833 O O . VAL A 1 351 ? 2.625 1.199 -10.186 1.00 98.62 351 VAL A O 1
ATOM 2836 N N . SER A 1 352 ? 2.832 -0.672 -8.960 1.00 98.50 352 SER A N 1
ATOM 2837 C CA . SER A 1 352 ? 4.221 -0.955 -9.368 1.00 98.50 352 SER A CA 1
ATOM 2838 C C . SER A 1 352 ? 4.361 -1.058 -10.888 1.00 98.50 352 SER A C 1
ATOM 2840 O O . SER A 1 352 ? 5.236 -0.428 -11.477 1.00 98.50 352 SER A O 1
ATOM 2842 N N . LEU A 1 353 ? 3.484 -1.831 -11.535 1.00 98.62 353 LEU A N 1
ATOM 2843 C CA . LEU A 1 353 ? 3.525 -2.045 -12.980 1.00 98.62 353 LEU A CA 1
ATOM 2844 C C . LEU A 1 353 ? 3.204 -0.759 -13.749 1.00 98.62 353 LEU A C 1
ATOM 2846 O O . LEU A 1 353 ? 3.930 -0.401 -14.671 1.00 98.62 353 LEU A O 1
ATOM 2850 N N . THR A 1 354 ? 2.164 -0.031 -13.335 1.00 98.44 354 THR A N 1
ATOM 2851 C CA . THR A 1 354 ? 1.763 1.226 -13.989 1.00 98.44 354 THR A CA 1
ATOM 2852 C C . THR A 1 354 ? 2.823 2.320 -13.818 1.00 98.44 354 THR A C 1
ATOM 2854 O O . THR A 1 354 ? 3.088 3.080 -14.747 1.00 98.44 354 THR A O 1
ATOM 2857 N N . LEU A 1 355 ? 3.468 2.380 -12.649 1.00 98.38 355 LEU A N 1
ATOM 2858 C CA . LEU A 1 355 ? 4.567 3.301 -12.365 1.00 98.38 355 LEU A CA 1
ATOM 2859 C C . LEU A 1 355 ? 5.780 3.026 -13.264 1.00 98.38 355 LEU A C 1
ATOM 2861 O O . LEU A 1 355 ? 6.331 3.952 -13.856 1.00 98.38 355 LEU A O 1
ATOM 2865 N N . LEU A 1 356 ? 6.178 1.758 -13.398 1.00 98.31 356 LEU A N 1
ATOM 2866 C CA . LEU A 1 356 ? 7.282 1.371 -14.279 1.00 98.31 356 LEU A CA 1
ATOM 2867 C C . LEU A 1 356 ? 6.950 1.625 -15.751 1.00 98.31 356 LEU A C 1
ATOM 2869 O O . LEU A 1 356 ? 7.779 2.175 -16.470 1.00 98.31 356 LEU A O 1
ATOM 2873 N N . ALA A 1 357 ? 5.725 1.310 -16.176 1.00 98.25 357 ALA A N 1
ATOM 2874 C CA . ALA A 1 357 ? 5.247 1.587 -17.526 1.00 98.25 357 ALA A CA 1
ATOM 2875 C C . ALA A 1 357 ? 5.298 3.088 -17.861 1.00 98.25 357 ALA A C 1
ATOM 2877 O O . ALA A 1 357 ? 5.720 3.466 -18.953 1.00 98.25 357 ALA A O 1
ATOM 2878 N N . TYR A 1 358 ? 4.927 3.956 -16.912 1.00 98.06 358 TYR A N 1
ATOM 2879 C CA . TYR A 1 358 ? 5.020 5.408 -17.081 1.00 98.06 358 TYR A CA 1
ATOM 2880 C C . TYR A 1 358 ? 6.467 5.878 -17.305 1.00 98.06 358 TYR A C 1
ATOM 2882 O O . TYR A 1 358 ? 6.714 6.739 -18.147 1.00 98.06 358 TYR A O 1
ATOM 2890 N N . HIS A 1 359 ? 7.430 5.281 -16.601 1.00 98.00 359 HIS A N 1
ATOM 2891 C CA . HIS A 1 359 ? 8.851 5.614 -16.718 1.00 98.00 359 HIS A CA 1
ATOM 2892 C C . HIS A 1 359 ? 9.614 4.788 -17.764 1.00 98.00 359 HIS A C 1
ATOM 2894 O O . HIS A 1 359 ? 10.840 4.885 -17.830 1.00 98.00 359 HIS A O 1
ATOM 2900 N N . ARG A 1 360 ? 8.921 4.007 -18.603 1.00 97.88 360 ARG A N 1
ATOM 2901 C CA . ARG A 1 360 ? 9.530 3.057 -19.545 1.00 97.88 360 ARG A CA 1
ATOM 2902 C C . ARG A 1 360 ? 10.680 3.658 -20.353 1.00 97.88 360 ARG A C 1
ATOM 2904 O O . ARG A 1 360 ? 11.769 3.096 -20.346 1.00 97.88 360 ARG A O 1
ATOM 2911 N N . SER A 1 361 ? 10.451 4.783 -21.032 1.00 97.56 361 SER A N 1
ATOM 2912 C CA . SER A 1 361 ? 11.477 5.400 -21.884 1.00 97.56 361 SER A CA 1
ATOM 2913 C C . SER A 1 361 ? 12.712 5.800 -21.075 1.00 97.56 361 SER A C 1
ATOM 2915 O O . SER A 1 361 ? 13.820 5.426 -21.431 1.00 97.56 361 SER A O 1
ATOM 2917 N N . SER A 1 362 ? 12.517 6.461 -19.930 1.00 97.62 362 SER A N 1
ATOM 2918 C CA . SER A 1 362 ? 13.620 6.889 -19.060 1.00 97.62 362 SER A CA 1
ATOM 2919 C C . SER A 1 362 ? 14.421 5.721 -18.485 1.00 97.62 362 SER A C 1
ATOM 2921 O O . SER A 1 362 ? 15.628 5.846 -18.303 1.00 97.62 362 SER A O 1
ATOM 2923 N N . ILE A 1 363 ? 13.763 4.592 -18.208 1.00 97.88 363 ILE A N 1
ATOM 2924 C CA . ILE A 1 363 ? 14.435 3.371 -17.756 1.00 97.88 363 ILE A CA 1
ATOM 2925 C C . ILE A 1 363 ? 15.296 2.794 -18.883 1.00 97.88 363 ILE A C 1
ATOM 2927 O O . ILE A 1 363 ? 16.456 2.488 -18.647 1.00 97.88 363 ILE A O 1
ATOM 2931 N N . ILE A 1 364 ? 14.752 2.677 -20.099 1.00 97.62 364 ILE A N 1
ATOM 2932 C CA . ILE A 1 364 ? 15.461 2.107 -21.260 1.00 97.62 364 ILE A CA 1
ATOM 2933 C C . ILE A 1 364 ? 16.653 2.976 -21.688 1.00 97.62 364 ILE A C 1
ATOM 2935 O O . ILE A 1 364 ? 17.654 2.448 -22.169 1.00 97.62 364 ILE A O 1
ATOM 2939 N N . ASP A 1 365 ? 16.565 4.294 -21.497 1.00 97.44 365 ASP A N 1
ATOM 2940 C CA . ASP A 1 365 ? 17.645 5.233 -21.817 1.00 97.44 365 ASP A CA 1
ATOM 2941 C C . ASP A 1 365 ? 18.864 5.092 -20.878 1.00 97.44 365 ASP A C 1
ATOM 2943 O O . ASP A 1 365 ? 19.944 5.614 -21.171 1.00 97.44 365 ASP A O 1
ATOM 2947 N N . CYS A 1 366 ? 18.730 4.389 -19.749 1.00 97.38 366 CYS A N 1
ATOM 2948 C CA . CYS A 1 366 ? 19.831 4.155 -18.819 1.00 97.38 366 CYS A CA 1
ATOM 2949 C C . CYS A 1 366 ? 20.779 3.062 -19.353 1.00 97.38 366 CYS A C 1
ATOM 2951 O O . CYS A 1 366 ? 20.388 1.923 -19.570 1.00 97.38 366 CYS A O 1
ATOM 2953 N N . ALA A 1 367 ? 22.063 3.387 -19.529 1.00 93.75 367 ALA A N 1
ATOM 2954 C CA . ALA A 1 367 ? 23.017 2.497 -20.205 1.00 93.75 367 ALA A CA 1
ATOM 2955 C C . ALA A 1 367 ? 23.689 1.436 -19.306 1.00 93.75 367 ALA A C 1
ATOM 2957 O O . ALA A 1 367 ? 24.355 0.533 -19.818 1.00 93.75 367 ALA A O 1
ATOM 2958 N N . SER A 1 368 ? 23.592 1.555 -17.978 1.00 95.56 368 SER A N 1
ATOM 2959 C CA . SER A 1 368 ? 24.265 0.656 -17.031 1.00 95.56 368 SER A CA 1
ATOM 2960 C C . SER A 1 368 ? 23.402 0.350 -15.810 1.00 95.56 368 SER A C 1
ATOM 2962 O O . SER A 1 368 ? 22.501 1.116 -15.469 1.00 95.56 368 SER A O 1
ATOM 2964 N N . LEU A 1 369 ? 23.735 -0.743 -15.112 1.00 95.88 369 LEU A N 1
ATOM 2965 C CA . LEU A 1 369 ? 23.079 -1.145 -13.864 1.00 95.88 369 LEU A CA 1
ATOM 2966 C C . LEU A 1 369 ? 23.045 -0.001 -12.844 1.00 95.88 369 LEU A C 1
ATOM 2968 O O . LEU A 1 369 ? 22.003 0.242 -12.244 1.00 95.88 369 LEU A O 1
ATOM 2972 N N . GLU A 1 370 ? 24.161 0.711 -12.667 1.00 95.88 370 GLU A N 1
ATOM 2973 C CA . GLU A 1 370 ? 24.269 1.819 -11.712 1.00 95.88 370 GLU A CA 1
ATOM 2974 C C . GLU A 1 370 ? 23.278 2.940 -12.046 1.00 95.88 370 GLU A C 1
ATOM 2976 O O . GLU A 1 370 ? 22.491 3.332 -11.186 1.00 95.88 370 GLU A O 1
ATOM 2981 N N . PHE A 1 371 ? 23.228 3.379 -13.310 1.00 97.06 371 PHE A N 1
ATOM 2982 C CA . PHE A 1 371 ? 22.293 4.422 -13.742 1.00 97.06 371 PHE A CA 1
ATOM 2983 C C . PHE A 1 371 ? 20.833 3.988 -13.621 1.00 97.06 371 PHE A C 1
ATOM 2985 O O . PHE A 1 371 ? 19.997 4.785 -13.195 1.00 97.06 371 PHE A O 1
ATOM 2992 N N . ILE A 1 372 ? 20.525 2.728 -13.945 1.00 97.69 372 ILE A N 1
ATOM 2993 C CA . ILE A 1 372 ? 19.175 2.185 -13.770 1.00 97.69 372 ILE A CA 1
ATOM 2994 C C . ILE A 1 372 ? 18.804 2.210 -12.287 1.00 97.69 372 ILE A C 1
ATOM 2996 O O . ILE A 1 372 ? 17.751 2.728 -11.932 1.00 97.69 372 ILE A O 1
ATOM 3000 N N . MET A 1 373 ? 19.659 1.699 -11.400 1.00 96.62 373 MET A N 1
ATOM 3001 C CA . MET A 1 373 ? 19.373 1.650 -9.962 1.00 96.62 373 MET A CA 1
ATOM 3002 C C . MET A 1 373 ? 19.264 3.045 -9.334 1.00 96.62 373 MET A C 1
ATOM 3004 O O . MET A 1 373 ? 18.406 3.263 -8.476 1.00 96.62 373 MET A O 1
ATOM 3008 N N . ASP A 1 374 ? 20.069 4.003 -9.789 1.00 95.56 374 ASP A N 1
ATOM 3009 C CA . ASP A 1 374 ? 19.960 5.404 -9.383 1.00 95.56 374 ASP A CA 1
ATOM 3010 C C . ASP A 1 374 ? 18.636 6.025 -9.843 1.00 95.56 374 ASP A C 1
ATOM 3012 O O . ASP A 1 374 ? 17.944 6.678 -9.058 1.00 95.56 374 ASP A O 1
ATOM 3016 N N . PHE A 1 375 ? 18.222 5.760 -11.085 1.00 97.31 375 PHE A N 1
ATOM 3017 C CA . PHE A 1 375 ? 16.920 6.192 -11.587 1.00 97.31 375 PHE A CA 1
ATOM 3018 C C . PHE A 1 375 ? 15.760 5.535 -10.824 1.00 97.31 375 PHE A C 1
ATOM 3020 O O . PHE A 1 375 ? 14.786 6.203 -10.474 1.00 97.31 375 PHE A O 1
ATOM 3027 N N . MET A 1 376 ? 15.863 4.246 -10.508 1.00 96.12 376 MET A N 1
ATOM 3028 C CA . MET A 1 376 ? 14.851 3.516 -9.744 1.00 96.12 376 MET A CA 1
ATOM 3029 C C . MET A 1 376 ? 14.681 4.077 -8.327 1.00 96.12 376 MET A C 1
ATOM 3031 O O . MET A 1 376 ? 13.567 4.112 -7.807 1.00 96.12 376 MET A O 1
ATOM 3035 N N . ARG A 1 377 ? 15.767 4.552 -7.711 1.00 91.19 377 ARG A N 1
ATOM 3036 C CA . ARG A 1 377 ? 15.748 5.151 -6.373 1.00 91.19 377 ARG A CA 1
ATOM 3037 C C . ARG A 1 377 ? 15.218 6.588 -6.379 1.00 91.19 377 ARG A C 1
ATOM 3039 O O . ARG A 1 377 ? 14.338 6.910 -5.587 1.00 91.19 377 ARG A O 1
ATOM 3046 N N . ASP A 1 378 ? 15.734 7.437 -7.269 1.00 91.06 378 ASP A N 1
ATOM 3047 C CA . ASP A 1 378 ? 15.526 8.892 -7.196 1.00 91.06 378 ASP A CA 1
ATOM 3048 C C . ASP A 1 378 ? 14.638 9.446 -8.327 1.00 91.06 378 ASP A C 1
ATOM 3050 O O . ASP A 1 378 ? 14.046 10.520 -8.202 1.00 91.06 378 ASP A O 1
ATOM 3054 N N . GLY A 1 379 ? 14.550 8.744 -9.456 1.00 94.00 379 GLY A N 1
ATOM 3055 C CA . GLY A 1 379 ? 13.800 9.149 -10.647 1.00 94.00 379 GLY A CA 1
ATOM 3056 C C . GLY A 1 379 ? 12.306 8.840 -10.571 1.00 94.00 379 GLY A C 1
ATOM 3057 O O . GLY A 1 379 ? 11.499 9.684 -10.960 1.00 94.00 379 GLY A O 1
ATOM 3058 N N . LEU A 1 380 ? 11.923 7.688 -10.008 1.00 95.50 380 LEU A N 1
ATOM 3059 C CA . LEU A 1 380 ? 10.521 7.229 -9.970 1.00 95.50 380 LEU A CA 1
ATOM 3060 C C . LEU A 1 380 ? 9.576 8.130 -9.164 1.00 95.50 380 LEU A C 1
ATOM 3062 O O . LEU A 1 380 ? 8.361 8.065 -9.326 1.00 95.50 380 LEU A O 1
ATOM 3066 N N . THR A 1 381 ? 10.104 8.963 -8.270 1.00 94.12 381 THR A N 1
ATOM 3067 C CA . THR A 1 381 ? 9.287 9.882 -7.462 1.00 94.12 381 THR A CA 1
ATOM 3068 C C . THR A 1 381 ? 9.036 11.220 -8.162 1.00 94.12 381 THR A C 1
ATOM 3070 O O . THR A 1 381 ? 8.187 11.998 -7.722 1.00 94.12 381 THR A O 1
ATOM 3073 N N . LYS A 1 382 ? 9.743 11.500 -9.267 1.00 94.00 382 LYS A N 1
ATOM 3074 C CA . LYS A 1 382 ? 9.668 12.761 -10.017 1.00 94.00 382 LYS A CA 1
ATOM 3075 C C . LYS A 1 382 ? 8.492 12.739 -10.993 1.00 94.00 382 LYS A C 1
ATOM 3077 O O . LYS A 1 382 ? 8.667 12.653 -12.205 1.00 94.00 382 LYS A O 1
ATOM 3082 N N . ILE A 1 383 ? 7.285 12.829 -10.440 1.00 95.06 383 ILE A N 1
ATOM 3083 C CA . ILE A 1 383 ? 6.022 12.815 -11.186 1.00 95.06 383 ILE A CA 1
ATOM 3084 C C . ILE A 1 383 ? 5.215 14.054 -10.808 1.00 95.06 383 ILE A C 1
ATOM 3086 O O . ILE A 1 383 ? 5.064 14.374 -9.626 1.00 95.06 383 ILE A O 1
ATOM 3090 N N . ASP A 1 384 ? 4.692 14.770 -11.800 1.00 94.00 384 ASP A N 1
ATOM 3091 C CA . ASP A 1 384 ? 3.782 15.882 -11.549 1.00 94.00 384 ASP A CA 1
ATOM 3092 C C . ASP A 1 384 ? 2.395 15.396 -11.095 1.00 94.00 384 ASP A C 1
ATOM 3094 O O . ASP A 1 384 ? 1.988 14.253 -11.309 1.00 94.00 384 ASP A O 1
ATOM 3098 N N . ASP A 1 385 ? 1.634 16.300 -10.479 1.00 91.50 385 ASP A N 1
ATOM 3099 C CA . ASP A 1 385 ? 0.338 15.966 -9.890 1.00 91.50 385 ASP A CA 1
ATOM 3100 C C . ASP A 1 385 ? -0.667 15.392 -10.911 1.00 91.50 385 ASP A C 1
ATOM 3102 O O . ASP A 1 385 ? -1.512 14.583 -10.528 1.00 91.50 385 ASP A O 1
ATOM 3106 N N . GLN A 1 386 ? -0.627 15.819 -12.182 1.00 92.81 386 GLN A N 1
ATOM 3107 C CA . GLN A 1 386 ? -1.600 15.380 -13.191 1.00 92.81 386 GLN A CA 1
ATOM 3108 C C . GLN A 1 386 ? -1.305 13.949 -13.632 1.00 92.81 386 GLN A C 1
ATOM 3110 O O . GLN A 1 386 ? -2.202 13.101 -13.628 1.00 92.81 386 GLN A O 1
ATOM 3115 N N . ASN A 1 387 ? -0.042 13.667 -13.950 1.00 96.00 387 ASN A N 1
ATOM 3116 C CA . ASN A 1 387 ? 0.386 12.322 -14.313 1.00 96.00 387 ASN A CA 1
ATOM 3117 C C . ASN A 1 387 ? 0.254 11.352 -13.139 1.00 96.00 387 ASN A C 1
ATOM 3119 O O . ASN A 1 387 ? -0.146 10.209 -13.342 1.00 96.00 387 ASN A O 1
ATOM 3123 N N . LEU A 1 388 ? 0.461 11.807 -11.902 1.00 96.38 388 LEU A N 1
ATOM 3124 C CA . LEU A 1 388 ? 0.265 10.960 -10.730 1.00 96.38 388 LEU A CA 1
ATOM 3125 C C . LEU A 1 388 ? -1.199 10.529 -10.555 1.00 96.38 388 LEU A C 1
ATOM 3127 O O . LEU A 1 388 ? -1.470 9.359 -10.288 1.00 96.38 388 LEU A O 1
ATOM 3131 N N . VAL A 1 389 ? -2.159 11.438 -10.766 1.00 96.19 389 VAL A N 1
ATOM 3132 C CA . VAL A 1 389 ? -3.591 11.084 -10.785 1.00 96.19 389 VAL A CA 1
ATOM 3133 C C . VAL A 1 389 ? -3.887 10.069 -11.890 1.00 96.19 389 VAL A C 1
ATOM 3135 O O . VAL A 1 389 ? -4.622 9.109 -11.654 1.00 96.19 389 VAL A O 1
ATOM 3138 N N . LYS A 1 390 ? -3.299 10.253 -13.078 1.00 96.56 390 LYS A N 1
ATOM 3139 C CA . LYS A 1 390 ? -3.453 9.322 -14.199 1.00 96.56 390 LYS A CA 1
ATOM 3140 C C . LYS A 1 390 ? -2.920 7.926 -13.853 1.00 96.56 390 LYS A C 1
ATOM 3142 O O . LYS A 1 390 ? -3.673 6.971 -13.986 1.00 96.56 390 LYS A O 1
ATOM 3147 N N . ILE A 1 391 ? -1.704 7.818 -13.313 1.00 98.00 391 ILE A N 1
ATOM 3148 C CA . ILE A 1 391 ? -1.089 6.543 -12.900 1.00 98.00 391 ILE A CA 1
ATOM 3149 C C . ILE A 1 391 ? -1.995 5.776 -11.934 1.00 98.00 391 ILE A C 1
ATOM 3151 O O . ILE A 1 391 ? -2.234 4.588 -12.125 1.00 98.00 391 ILE A O 1
ATOM 3155 N N . PHE A 1 392 ? -2.552 6.436 -10.915 1.00 98.19 392 PHE A N 1
ATOM 3156 C CA . PHE A 1 392 ? -3.453 5.756 -9.978 1.00 98.19 392 PHE A CA 1
ATOM 3157 C C . PHE A 1 392 ? -4.789 5.344 -10.608 1.00 98.19 392 PHE A C 1
ATOM 3159 O O . PHE A 1 392 ? -5.351 4.321 -10.220 1.00 98.19 392 PHE A O 1
ATOM 3166 N N . ASN A 1 393 ? -5.310 6.116 -11.563 1.00 97.00 393 ASN A N 1
ATOM 3167 C CA . ASN A 1 393 ? -6.535 5.756 -12.279 1.00 97.00 393 ASN A CA 1
ATOM 3168 C C . ASN A 1 393 ? -6.314 4.575 -13.231 1.00 97.00 393 ASN A C 1
ATOM 3170 O O . ASN A 1 393 ? -7.150 3.672 -13.267 1.00 97.00 393 ASN A O 1
ATOM 3174 N N . ASP A 1 394 ? -5.186 4.560 -13.938 1.00 97.69 394 ASP A N 1
ATOM 3175 C CA . ASP A 1 394 ? -4.775 3.461 -14.811 1.00 97.69 394 ASP A CA 1
ATOM 3176 C C . ASP A 1 394 ? -4.536 2.188 -13.976 1.00 97.69 394 ASP A C 1
ATOM 3178 O O . ASP A 1 394 ? -5.069 1.125 -14.297 1.00 97.69 394 ASP A O 1
ATOM 3182 N N . ALA A 1 395 ? -3.863 2.308 -12.824 1.00 98.00 395 ALA A N 1
ATOM 3183 C CA . ALA A 1 395 ? -3.672 1.203 -11.883 1.00 98.00 395 ALA A CA 1
ATOM 3184 C C . ALA A 1 395 ? -4.998 0.661 -11.321 1.00 98.00 395 ALA A C 1
ATOM 3186 O O . ALA A 1 395 ? -5.140 -0.545 -11.129 1.00 98.00 395 ALA A O 1
ATOM 3187 N N . LEU A 1 396 ? -5.989 1.522 -11.064 1.00 96.44 396 LEU A N 1
ATOM 3188 C CA . LEU A 1 396 ? -7.309 1.088 -10.599 1.00 96.44 396 LEU A CA 1
ATOM 3189 C C . LEU A 1 396 ? -8.091 0.337 -11.692 1.00 96.44 396 LEU A C 1
ATOM 3191 O O . LEU A 1 396 ? -8.859 -0.571 -11.375 1.00 96.44 396 LEU A O 1
ATOM 3195 N N . ALA A 1 397 ? -7.902 0.705 -12.963 1.00 95.94 397 ALA A N 1
ATOM 3196 C CA . ALA A 1 397 ? -8.551 0.065 -14.108 1.00 95.94 397 ALA A CA 1
ATOM 3197 C C . ALA A 1 397 ? -7.895 -1.265 -14.518 1.00 95.94 397 ALA A C 1
ATOM 3199 O O . ALA A 1 397 ? -8.561 -2.127 -15.089 1.00 95.94 397 ALA A O 1
ATOM 3200 N N . LEU A 1 398 ? -6.605 -1.435 -14.230 1.00 96.19 398 LEU A N 1
ATOM 3201 C CA . LEU A 1 398 ? -5.839 -2.630 -14.560 1.00 96.19 398 LEU A CA 1
ATOM 3202 C C . LEU A 1 398 ? -6.253 -3.819 -13.687 1.00 96.19 398 LEU A C 1
ATOM 3204 O O . LEU A 1 398 ? -6.080 -3.756 -12.476 1.00 96.19 398 LEU A O 1
ATOM 3208 N N . ASP A 1 399 ? -6.727 -4.919 -14.277 1.00 93.88 399 ASP A N 1
ATOM 3209 C CA . ASP A 1 399 ? -7.037 -6.157 -13.549 1.00 93.88 399 ASP A CA 1
ATOM 3210 C C . ASP A 1 399 ? -5.923 -7.203 -13.696 1.00 93.88 399 ASP A C 1
ATOM 3212 O O . ASP A 1 399 ? -5.657 -7.695 -14.792 1.00 93.88 399 ASP A O 1
ATOM 3216 N N . LEU A 1 400 ? -5.276 -7.545 -12.577 1.00 95.81 400 LEU A N 1
ATOM 3217 C CA . LEU A 1 400 ? -4.169 -8.509 -12.519 1.00 95.81 400 LEU A CA 1
ATOM 3218 C C . LEU A 1 400 ? -4.517 -9.781 -11.743 1.00 95.81 400 LEU A C 1
ATOM 3220 O O . LEU A 1 400 ? -3.668 -10.664 -11.628 1.00 95.81 400 LEU A O 1
ATOM 3224 N N . ARG A 1 401 ? -5.737 -9.908 -11.206 1.00 94.19 401 ARG A N 1
ATOM 3225 C CA . ARG A 1 401 ? -6.065 -10.956 -10.228 1.00 94.19 401 ARG A CA 1
ATOM 3226 C C . ARG A 1 401 ? -5.775 -12.362 -10.743 1.00 94.19 401 ARG A C 1
ATOM 3228 O O . ARG A 1 401 ? -5.059 -13.122 -10.100 1.00 94.19 401 ARG A O 1
ATOM 3235 N N . ASN A 1 402 ? -6.298 -12.684 -11.924 1.00 95.88 402 ASN A N 1
ATOM 3236 C CA . ASN A 1 402 ? -6.130 -14.010 -12.520 1.00 95.88 402 ASN A CA 1
ATOM 3237 C C . ASN A 1 402 ? -4.662 -14.301 -12.862 1.00 95.88 402 ASN A C 1
ATOM 3239 O O . ASN A 1 402 ? -4.209 -15.427 -12.685 1.00 95.88 402 ASN A O 1
ATOM 3243 N N . LYS A 1 403 ? -3.908 -13.281 -13.291 1.00 97.31 403 LYS A N 1
ATOM 3244 C CA . LYS A 1 403 ? -2.478 -13.405 -13.592 1.00 97.31 403 LYS A CA 1
ATOM 3245 C C . LYS A 1 403 ? -1.639 -13.652 -12.346 1.00 97.31 403 LYS A C 1
ATOM 3247 O O . LYS A 1 403 ? -0.776 -14.518 -12.364 1.00 97.31 403 LYS A O 1
ATOM 3252 N N . LEU A 1 404 ? -1.924 -12.959 -11.247 1.00 97.50 404 LEU A N 1
ATOM 3253 C CA . LEU A 1 404 ? -1.233 -13.194 -9.980 1.00 97.50 404 LEU A CA 1
ATOM 3254 C C . LEU A 1 404 ? -1.448 -14.628 -9.474 1.00 97.50 404 LEU A C 1
ATOM 3256 O O . LEU A 1 404 ? -0.482 -15.259 -9.052 1.00 97.50 404 LEU A O 1
ATOM 3260 N N . ILE A 1 405 ? -2.671 -15.158 -9.588 1.00 97.19 405 ILE A N 1
ATOM 3261 C CA . ILE A 1 405 ? -2.985 -16.553 -9.233 1.00 97.19 405 ILE A CA 1
ATOM 3262 C C . ILE A 1 405 ? -2.242 -17.531 -10.155 1.00 97.19 405 ILE A C 1
ATOM 3264 O O . ILE A 1 405 ? -1.644 -18.492 -9.679 1.00 97.19 405 ILE A O 1
ATOM 3268 N N . GLU A 1 406 ? -2.238 -17.280 -11.468 1.00 97.44 406 GLU A N 1
ATOM 3269 C CA . GLU A 1 406 ? -1.492 -18.087 -12.446 1.00 97.44 406 GLU A CA 1
ATOM 3270 C C . GLU A 1 406 ? 0.000 -18.162 -12.082 1.00 97.44 406 GLU A C 1
ATOM 3272 O O . GLU A 1 406 ? 0.570 -19.250 -12.010 1.00 97.44 406 GLU A O 1
ATOM 3277 N N . TYR A 1 407 ? 0.619 -17.021 -11.769 1.00 98.06 407 TYR A N 1
ATOM 3278 C CA . TYR A 1 407 ? 2.031 -16.952 -11.388 1.00 98.06 407 TYR A CA 1
ATOM 3279 C C . TYR A 1 407 ? 2.317 -17.568 -10.013 1.00 98.06 407 TYR A C 1
ATOM 3281 O O . TYR A 1 407 ? 3.404 -18.100 -9.807 1.00 98.06 407 TYR A O 1
ATOM 3289 N N . GLU A 1 408 ? 1.373 -17.515 -9.071 1.00 96.69 408 GLU A N 1
ATOM 3290 C CA . GLU A 1 408 ? 1.490 -18.204 -7.779 1.00 96.69 408 GLU A CA 1
ATOM 3291 C C . GLU A 1 408 ? 1.524 -19.721 -7.958 1.00 96.69 408 GLU A C 1
ATOM 3293 O O . GLU A 1 408 ? 2.400 -20.394 -7.410 1.00 96.69 408 GLU A O 1
ATOM 3298 N N . ILE A 1 409 ? 0.631 -20.249 -8.796 1.00 96.50 409 ILE A N 1
ATOM 3299 C CA . ILE A 1 409 ? 0.628 -21.664 -9.163 1.00 96.50 409 ILE A CA 1
ATOM 3300 C C . ILE A 1 409 ? 1.950 -22.021 -9.855 1.00 96.50 409 ILE A C 1
ATOM 3302 O O . ILE A 1 409 ? 2.602 -22.981 -9.442 1.00 96.50 409 ILE A O 1
ATOM 3306 N N . GLU A 1 410 ? 2.390 -21.229 -10.841 1.00 96.06 410 GLU A N 1
ATOM 3307 C CA . GLU A 1 410 ? 3.669 -21.426 -11.543 1.00 96.06 410 GLU A CA 1
ATOM 3308 C C . GLU A 1 410 ? 4.849 -21.496 -10.552 1.00 96.06 410 GLU A C 1
ATOM 3310 O O . GLU A 1 410 ? 5.644 -22.437 -10.586 1.00 96.06 410 GLU A O 1
ATOM 3315 N N . TYR A 1 411 ? 4.926 -20.547 -9.615 1.00 95.88 411 TYR A N 1
ATOM 3316 C CA . TYR A 1 411 ? 5.971 -20.489 -8.593 1.00 95.88 411 TYR A CA 1
ATOM 3317 C C . TYR A 1 411 ? 5.964 -21.708 -7.665 1.00 95.88 411 TYR A C 1
ATOM 3319 O O . TYR A 1 411 ? 7.021 -22.271 -7.378 1.00 95.88 411 TYR A O 1
ATOM 3327 N N . SER A 1 412 ? 4.780 -22.163 -7.241 1.00 93.50 412 SER A N 1
ATOM 3328 C CA . SER A 1 412 ? 4.651 -23.335 -6.369 1.00 93.50 412 SER A CA 1
ATOM 3329 C C . SER A 1 412 ? 5.226 -24.608 -7.008 1.00 93.50 412 SER A C 1
ATOM 3331 O O . SER A 1 412 ? 5.914 -25.378 -6.332 1.00 93.50 412 SER A O 1
ATOM 3333 N N . PHE A 1 413 ? 5.034 -24.788 -8.322 1.00 92.19 413 PHE A N 1
ATOM 3334 C CA . PHE A 1 413 ? 5.620 -25.900 -9.071 1.00 92.19 413 PHE A CA 1
ATOM 3335 C C . PHE A 1 413 ? 7.144 -25.796 -9.150 1.00 92.19 413 PHE A C 1
ATOM 3337 O O . PHE A 1 413 ? 7.821 -26.799 -8.919 1.00 92.19 413 PHE A O 1
ATOM 3344 N N . TYR A 1 414 ? 7.696 -24.604 -9.409 1.00 88.75 414 TYR A N 1
ATOM 3345 C CA . TYR A 1 414 ? 9.151 -24.416 -9.410 1.00 88.75 414 TYR A CA 1
ATOM 3346 C C . TYR A 1 414 ? 9.773 -24.731 -8.048 1.00 88.75 414 TYR A C 1
ATOM 3348 O O . TYR A 1 414 ? 10.769 -25.449 -7.984 1.00 88.75 414 TYR A O 1
ATOM 3356 N N . CYS A 1 415 ? 9.175 -24.250 -6.954 1.00 88.75 415 CYS A N 1
ATOM 3357 C CA . CYS A 1 415 ? 9.656 -24.548 -5.607 1.00 88.75 415 CYS A CA 1
ATOM 3358 C C . CYS A 1 415 ? 9.622 -26.052 -5.309 1.00 88.75 415 CYS A C 1
ATOM 3360 O O . CYS A 1 415 ? 10.593 -26.589 -4.777 1.00 88.75 415 CYS A O 1
ATOM 3362 N N . ALA A 1 416 ? 8.538 -26.743 -5.674 1.00 87.56 416 ALA A N 1
ATOM 3363 C CA . ALA A 1 416 ? 8.419 -28.186 -5.480 1.00 87.56 416 ALA A CA 1
ATOM 3364 C C . ALA A 1 416 ? 9.462 -28.970 -6.297 1.00 87.56 416 ALA A C 1
ATOM 3366 O O . ALA A 1 416 ? 10.095 -29.889 -5.770 1.00 87.56 416 ALA A O 1
ATOM 3367 N N . GLU A 1 417 ? 9.685 -28.593 -7.559 1.00 85.56 417 GLU A N 1
ATOM 3368 C CA . GLU A 1 417 ? 10.692 -29.224 -8.415 1.00 85.56 417 GLU A CA 1
ATOM 3369 C C . GLU A 1 417 ? 12.114 -29.008 -7.876 1.00 85.56 417 GLU A C 1
ATOM 3371 O O . GLU A 1 417 ? 12.907 -29.951 -7.807 1.00 85.56 417 GLU A O 1
ATOM 3376 N N . ASP A 1 418 ? 12.441 -27.791 -7.444 1.00 82.62 418 ASP A N 1
ATOM 3377 C CA . ASP A 1 418 ? 13.752 -27.482 -6.876 1.00 82.62 418 ASP A CA 1
ATOM 3378 C C . ASP A 1 418 ? 13.990 -28.210 -5.545 1.00 82.62 418 ASP A C 1
ATOM 3380 O O . ASP A 1 418 ? 15.094 -28.716 -5.312 1.00 82.62 418 ASP A O 1
ATOM 3384 N N . MET A 1 419 ? 12.963 -28.351 -4.700 1.00 77.81 419 MET A N 1
ATOM 3385 C CA . MET A 1 419 ? 13.040 -29.180 -3.492 1.00 77.81 419 MET A CA 1
ATOM 3386 C C . MET A 1 419 ? 13.266 -30.658 -3.831 1.00 77.81 419 MET A C 1
ATOM 3388 O O . MET A 1 419 ? 14.125 -31.295 -3.217 1.00 77.81 419 MET A O 1
ATOM 3392 N N . ALA A 1 420 ? 12.561 -31.200 -4.829 1.00 81.62 420 ALA A N 1
ATOM 3393 C CA . ALA A 1 420 ? 12.744 -32.581 -5.275 1.00 81.62 420 ALA A CA 1
ATOM 3394 C C . ALA A 1 420 ? 14.168 -32.823 -5.808 1.00 81.62 420 ALA A C 1
ATOM 3396 O O . ALA A 1 420 ? 14.818 -33.797 -5.425 1.00 81.62 420 ALA A O 1
ATOM 3397 N N . ARG A 1 421 ? 14.702 -31.893 -6.613 1.00 79.75 421 ARG A N 1
ATOM 3398 C CA . ARG A 1 421 ? 16.087 -31.938 -7.118 1.00 79.75 421 ARG A CA 1
ATOM 3399 C C . ARG A 1 421 ? 17.126 -31.843 -6.002 1.00 79.75 421 ARG A C 1
ATOM 3401 O O . ARG A 1 421 ? 18.163 -32.503 -6.068 1.00 79.75 421 ARG A O 1
ATOM 3408 N N . ALA A 1 422 ? 16.875 -31.028 -4.979 1.00 76.44 422 ALA A N 1
ATOM 3409 C CA . ALA A 1 422 ? 17.762 -30.912 -3.825 1.00 76.44 422 ALA A CA 1
ATOM 3410 C C . ALA A 1 422 ? 17.797 -32.205 -2.992 1.00 76.44 422 ALA A C 1
ATOM 3412 O O . ALA A 1 422 ? 18.856 -32.582 -2.491 1.00 76.44 422 ALA A O 1
ATOM 3413 N N . GLN A 1 423 ? 16.666 -32.907 -2.880 1.00 73.81 423 GLN A N 1
ATOM 3414 C CA . GLN A 1 423 ? 16.572 -34.191 -2.180 1.00 73.81 423 GLN A CA 1
ATOM 3415 C C . GLN A 1 423 ? 17.216 -35.334 -2.979 1.00 73.81 423 GLN A C 1
ATOM 3417 O O . GLN A 1 423 ? 17.956 -36.131 -2.403 1.00 73.81 423 GLN A O 1
ATOM 3422 N N . SER A 1 424 ? 17.025 -35.378 -4.304 1.00 71.44 424 SER A N 1
ATOM 3423 C CA . SER A 1 424 ? 17.662 -36.382 -5.168 1.00 71.44 424 SER A CA 1
ATOM 3424 C C . SER A 1 424 ? 19.172 -36.163 -5.319 1.00 71.44 424 SER A C 1
ATOM 3426 O O . SER A 1 424 ? 19.933 -37.121 -5.395 1.00 71.44 424 SER A O 1
ATOM 3428 N N . GLY A 1 425 ? 19.637 -34.908 -5.312 1.00 57.84 425 GLY A N 1
ATOM 3429 C CA . GLY A 1 425 ? 21.062 -34.561 -5.382 1.00 57.84 425 GLY A CA 1
ATOM 3430 C C . GLY A 1 425 ? 21.864 -34.872 -4.112 1.00 57.84 425 GLY A C 1
ATOM 3431 O O . GLY A 1 425 ? 23.090 -34.806 -4.144 1.00 57.84 425 GLY A O 1
ATOM 3432 N N . ASN A 1 426 ? 21.197 -35.219 -3.005 1.00 52.62 426 ASN A N 1
ATOM 3433 C CA . ASN A 1 426 ? 21.838 -35.594 -1.741 1.00 52.62 426 ASN A CA 1
ATOM 3434 C C . ASN A 1 426 ? 21.945 -37.123 -1.548 1.00 52.62 426 ASN A C 1
ATOM 3436 O O . ASN A 1 426 ? 22.430 -37.583 -0.517 1.00 52.62 426 ASN A O 1
ATOM 3440 N N . GLN A 1 427 ? 21.524 -37.911 -2.546 1.00 44.88 427 GLN A N 1
ATOM 3441 C CA . GLN A 1 427 ? 21.671 -39.369 -2.594 1.00 44.88 427 GLN A CA 1
ATOM 3442 C C . GLN A 1 427 ? 22.619 -39.787 -3.735 1.00 44.88 427 GLN A C 1
ATOM 3444 O O . GLN A 1 427 ? 22.182 -40.403 -4.697 1.00 44.88 427 GLN A O 1
ATOM 3449 N N . ASN A 1 428 ? 23.901 -39.395 -3.663 1.00 38.97 428 ASN A N 1
ATOM 3450 C CA . ASN A 1 428 ? 25.071 -40.155 -4.161 1.00 38.97 428 ASN A CA 1
ATOM 3451 C C . ASN A 1 428 ? 26.332 -39.268 -4.241 1.00 38.97 428 ASN A C 1
ATOM 3453 O O . ASN A 1 428 ? 26.476 -38.504 -5.195 1.00 38.97 428 ASN A O 1
ATOM 3457 N N . PRO A 1 429 ? 27.318 -39.416 -3.333 1.00 39.75 429 PRO A N 1
ATOM 3458 C CA . PRO A 1 429 ? 28.663 -38.884 -3.556 1.00 39.75 429 PRO A CA 1
ATOM 3459 C C . PRO A 1 429 ? 29.516 -39.771 -4.477 1.00 39.75 429 PRO A C 1
ATOM 3461 O O . PRO A 1 429 ? 30.604 -39.364 -4.862 1.00 39.75 429 PRO A O 1
ATOM 3464 N N . ASN A 1 430 ? 29.054 -40.972 -4.836 1.00 40.47 430 ASN A N 1
ATOM 3465 C CA . ASN A 1 430 ? 29.820 -41.931 -5.628 1.00 40.47 430 ASN A CA 1
ATOM 3466 C C . ASN A 1 430 ? 28.927 -42.594 -6.674 1.00 40.47 430 ASN A C 1
ATOM 3468 O O . ASN A 1 430 ? 28.230 -43.545 -6.350 1.00 40.47 430 ASN A O 1
ATOM 3472 N N . GLN A 1 431 ? 28.993 -42.079 -7.904 1.00 37.31 431 GLN A N 1
ATOM 3473 C CA . GLN A 1 431 ? 28.783 -42.744 -9.203 1.00 37.31 431 GLN A CA 1
ATOM 3474 C C . GLN A 1 431 ? 28.109 -41.766 -10.168 1.00 37.31 431 GLN A C 1
ATOM 3476 O O . GLN A 1 431 ? 26.918 -41.502 -10.077 1.00 37.31 431 GLN A O 1
ATOM 3481 N N . HIS A 1 432 ? 28.902 -41.182 -11.066 1.00 36.12 432 HIS A N 1
ATOM 3482 C CA . HIS A 1 432 ? 28.764 -41.369 -12.514 1.00 36.12 432 HIS A CA 1
ATOM 3483 C C . HIS A 1 432 ? 29.690 -40.391 -13.242 1.00 36.12 432 HIS A C 1
ATOM 3485 O O . HIS A 1 432 ? 29.342 -39.271 -13.606 1.00 36.12 432 HIS A O 1
ATOM 3491 N N . HIS A 1 433 ? 30.915 -40.864 -13.465 1.00 37.19 433 HIS A N 1
ATOM 3492 C CA . HIS A 1 433 ? 31.597 -40.590 -14.718 1.00 37.19 433 HIS A CA 1
ATOM 3493 C C . HIS A 1 433 ? 30.804 -41.265 -15.848 1.00 37.19 433 HIS A C 1
ATOM 3495 O O . HIS A 1 433 ? 30.391 -42.413 -15.705 1.00 37.19 433 HIS A O 1
ATOM 3501 N N . HIS A 1 434 ? 30.703 -40.551 -16.971 1.00 34.50 434 HIS A N 1
ATOM 3502 C CA . HIS A 1 434 ? 30.343 -41.028 -18.309 1.00 34.50 434 HIS A CA 1
ATOM 3503 C C . HIS A 1 434 ? 28.854 -41.234 -18.649 1.00 34.50 434 HIS A C 1
ATOM 3505 O O . HIS A 1 434 ? 28.117 -41.915 -17.951 1.00 34.50 434 HIS A O 1
ATOM 3511 N N . HIS A 1 435 ? 28.526 -40.713 -19.845 1.00 30.44 435 HIS A N 1
ATOM 3512 C CA . HIS A 1 435 ? 27.360 -40.962 -20.708 1.00 30.44 435 HIS A CA 1
ATOM 3513 C C . HIS A 1 435 ? 26.073 -40.153 -20.439 1.00 30.44 435 HIS A C 1
ATOM 3515 O O . HIS A 1 435 ? 25.242 -40.540 -19.636 1.00 30.44 435 HIS A O 1
ATOM 3521 N N . HIS A 1 436 ? 25.837 -39.078 -21.208 1.00 31.14 436 HIS A N 1
ATOM 3522 C CA . HIS A 1 436 ? 25.122 -39.183 -22.494 1.00 31.14 436 HIS A CA 1
ATOM 3523 C C . HIS A 1 436 ? 25.031 -37.840 -23.247 1.00 31.14 436 HIS A C 1
ATOM 3525 O O . HIS A 1 436 ? 24.603 -36.814 -22.724 1.00 31.14 436 HIS A O 1
ATOM 3531 N N . HIS A 1 437 ? 25.451 -37.895 -24.512 1.00 30.62 437 HIS A N 1
ATOM 3532 C CA . HIS A 1 437 ? 25.124 -36.970 -25.592 1.00 30.62 437 HIS A CA 1
ATOM 3533 C C . HIS A 1 437 ? 23.777 -37.380 -26.223 1.00 30.62 437 HIS A C 1
ATOM 3535 O O . HIS A 1 437 ? 23.427 -38.553 -26.199 1.00 30.62 437 HIS A O 1
ATOM 3541 N N . HIS A 1 438 ? 23.130 -36.410 -26.879 1.00 30.28 438 HIS A N 1
ATOM 3542 C CA . HIS A 1 438 ? 22.063 -36.532 -27.890 1.00 30.28 438 HIS A CA 1
ATOM 3543 C C . HIS A 1 438 ? 20.614 -36.850 -27.473 1.00 30.28 438 HIS A C 1
ATOM 3545 O O . HIS A 1 438 ? 20.255 -37.984 -27.201 1.00 30.28 438 HIS A O 1
ATOM 3551 N N . HIS A 1 439 ? 19.773 -35.808 -27.565 1.00 29.36 439 HIS A N 1
ATOM 3552 C CA . HIS A 1 439 ? 18.475 -35.686 -28.275 1.00 29.36 439 HIS A CA 1
ATOM 3553 C C . HIS A 1 439 ? 17.753 -34.470 -27.645 1.00 29.36 439 HIS A C 1
ATOM 3555 O O . HIS A 1 439 ? 17.746 -34.329 -26.433 1.00 29.36 439 HIS A O 1
ATOM 3561 N N . HIS A 1 440 ? 17.247 -33.452 -28.344 1.00 30.88 440 HIS A N 1
ATOM 3562 C CA . HIS A 1 440 ? 16.364 -33.456 -29.503 1.00 30.88 440 HIS A CA 1
ATOM 3563 C C . HIS A 1 440 ? 16.511 -32.155 -30.313 1.00 30.88 440 HIS A C 1
ATOM 3565 O O . HIS A 1 440 ? 16.382 -31.058 -29.773 1.00 30.88 440 HIS A O 1
ATOM 3571 N N . HIS A 1 441 ? 16.682 -32.301 -31.627 1.00 31.70 441 HIS A N 1
ATOM 3572 C CA . HIS A 1 441 ? 16.275 -31.320 -32.631 1.00 31.70 441 HIS A CA 1
ATOM 3573 C C . HIS A 1 441 ? 15.024 -31.861 -33.346 1.00 31.70 441 HIS A C 1
ATOM 3575 O O . HIS A 1 441 ? 14.887 -33.072 -33.502 1.00 31.70 441 HIS A O 1
ATOM 3581 N N . HIS A 1 442 ? 14.192 -30.929 -33.820 1.00 32.28 442 HIS A N 1
ATOM 3582 C CA . HIS A 1 442 ? 13.075 -31.058 -34.771 1.00 32.28 442 HIS A CA 1
ATOM 3583 C C . HIS A 1 442 ? 11.690 -31.493 -34.262 1.00 32.28 442 HIS A C 1
ATOM 3585 O O . HIS A 1 442 ? 11.406 -32.672 -34.115 1.00 32.28 442 HIS A O 1
ATOM 3591 N N . HIS A 1 443 ? 10.779 -30.510 -34.174 1.00 31.98 443 HIS A N 1
ATOM 3592 C CA . HIS A 1 443 ? 9.510 -30.540 -34.921 1.00 31.98 443 HIS A CA 1
ATOM 3593 C C . HIS A 1 443 ? 8.832 -29.151 -35.008 1.00 31.98 443 HIS A C 1
ATOM 3595 O O . HIS A 1 443 ? 8.284 -28.639 -34.039 1.00 31.98 443 HIS A O 1
ATOM 3601 N N . ARG A 1 444 ? 8.876 -28.565 -36.211 1.00 35.19 444 ARG A N 1
ATOM 3602 C CA . ARG A 1 444 ? 7.951 -27.615 -36.878 1.00 35.19 444 ARG A CA 1
ATOM 3603 C C . ARG A 1 444 ? 8.346 -27.749 -38.360 1.00 35.19 444 ARG A C 1
ATOM 3605 O O . ARG A 1 444 ? 9.537 -27.701 -38.631 1.00 35.19 444 ARG A O 1
ATOM 3612 N N . GLY A 1 445 ? 7.521 -27.998 -39.367 1.00 27.50 445 GLY A N 1
ATOM 3613 C CA . GLY A 1 445 ? 6.080 -27.916 -39.570 1.00 27.50 445 GLY A CA 1
ATOM 3614 C C . GLY A 1 445 ? 5.915 -27.384 -41.001 1.00 27.50 445 GLY A C 1
ATOM 3615 O O . GLY A 1 445 ? 6.295 -26.244 -41.245 1.00 27.50 445 GLY A O 1
ATOM 3616 N N . ALA A 1 446 ? 5.445 -28.212 -41.936 1.00 31.23 446 ALA A N 1
ATOM 3617 C CA . ALA A 1 446 ? 4.996 -27.819 -43.275 1.00 31.23 446 ALA A CA 1
ATOM 3618 C C . ALA A 1 446 ? 4.071 -28.920 -43.817 1.00 31.23 446 ALA A C 1
ATOM 3620 O O . ALA A 1 446 ? 4.460 -30.090 -43.801 1.00 31.23 446 ALA A O 1
ATOM 3621 N N . GLY A 1 447 ? 2.873 -28.535 -44.260 1.00 36.56 447 GLY A N 1
ATOM 3622 C CA . GLY A 1 447 ? 1.817 -29.416 -44.764 1.00 36.56 447 GLY A CA 1
ATOM 3623 C C . GLY A 1 447 ? 0.460 -28.976 -44.261 1.00 36.56 447 GLY A C 1
ATOM 3624 O O . GLY A 1 447 ? 0.037 -29.547 -43.234 1.00 36.56 447 GLY A O 1
#